Protein AF-A0A8T0R6L3-F1 (afdb_monomer)

Organism: Panicum virgatum (NCBI:txid38727)

InterPro domains:
  IPR001752 Kinesin motor domain [PF00225] (25-316)
  IPR001752 Kinesin motor domain [PR00380] (59-80)
  IPR001752 Kinesin motor domain [PR00380] (187-204)
  IPR001752 Kinesin motor domain [PR00380] (218-236)
  IPR001752 Kinesin motor domain [PR00380] (267-288)
  IPR001752 Kinesin motor domain [PS50067] (1-317)
  IPR001752 Kinesin motor domain [SM00129] (3-325)
  IPR027417 P-loop containing nucleoside triphosphate hydrolase [SSF52540] (24-325)
  IPR027640 Kinesin-like protein [PTHR47972] (25-331)
  IPR036961 Kinesin motor domain superfamily [G3DSA:3.40.850.10] (4-319)

pLDDT: mean 70.3, std 25.21, range [19.8, 96.75]

Secondary structure (DSSP, 8-state):
---------PPP---------------EEEEESEEE-TT--HHHHHHHHHHHHHHHHTTBEEEEEEESSTTSSHHHHHTB-TTSGGGB-HHHHHHHHHHHHHHHHGGGTEEEEEEEEEEEEETTEEEES----SGGGTSS-S---EEEE-TTS-EEEET---EEE--HHHHHHHHHHHHHHHHHTTSSSS-GGGTSEEEEEEEEEEEETTTTEEEEEEEEEEEPPP---GGG----THHHHHHHHHHHHHHHHHHHHHHHHTT-S---GGGSHHHHHHHHHHTTSEEEEEEEEE--SGGGHHHHHHHHHHHHHHHT--PPPP-BEEEEPP--S-----S---TTGGGSS-------------------EEEE--SSS--EEEEEE--TTS--EEEEE------

Mean predicted aligned error: 14.28 Å

Structure (mmCIF, N/CA/C/O backbone):
data_AF-A0A8T0R6L3-F1
#
_entry.id   AF-A0A8T0R6L3-F1
#
loop_
_atom_site.group_PDB
_atom_site.id
_atom_site.type_symbol
_atom_site.label_atom_id
_atom_site.label_alt_id
_atom_site.label_comp_id
_atom_site.label_asym_id
_atom_site.label_entity_id
_atom_site.label_seq_id
_atom_site.pdbx_PDB_ins_code
_atom_site.Cartn_x
_atom_site.Cartn_y
_atom_site.Cartn_z
_atom_site.occupancy
_atom_site.B_iso_or_equiv
_atom_site.auth_seq_id
_atom_site.auth_comp_id
_atom_site.auth_asym_id
_atom_site.auth_atom_id
_atom_site.pdbx_PDB_model_num
ATOM 1 N N . MET A 1 1 ? 31.483 -56.294 -12.194 1.00 35.38 1 MET A N 1
ATOM 2 C CA . MET A 1 1 ? 30.791 -55.018 -12.469 1.00 35.38 1 MET A CA 1
ATOM 3 C C . MET A 1 1 ? 29.855 -55.263 -13.636 1.00 35.38 1 MET A C 1
ATOM 5 O O . MET A 1 1 ? 30.318 -55.443 -14.751 1.00 35.38 1 MET A O 1
ATOM 9 N N . SER A 1 2 ? 28.572 -55.427 -13.337 1.00 29.66 2 SER A N 1
ATOM 10 C CA . SER A 1 2 ? 27.484 -55.673 -14.285 1.00 29.66 2 SER A CA 1
ATOM 11 C C . SER A 1 2 ? 27.056 -54.365 -14.951 1.00 29.66 2 SER A C 1
ATOM 13 O O . SER A 1 2 ? 26.746 -53.410 -14.243 1.00 29.66 2 SER A O 1
ATOM 15 N N . ASN A 1 3 ? 27.021 -54.331 -16.283 1.00 30.23 3 ASN A N 1
ATOM 16 C CA . ASN A 1 3 ? 26.377 -53.276 -17.061 1.00 30.23 3 ASN A CA 1
ATOM 17 C C . ASN A 1 3 ? 25.513 -53.968 -18.124 1.00 30.23 3 ASN A C 1
ATOM 19 O O . ASN A 1 3 ? 26.047 -54.634 -19.008 1.00 30.23 3 ASN A O 1
ATOM 23 N N . GLU A 1 4 ? 24.193 -53.851 -17.997 1.00 33.47 4 GLU A N 1
ATOM 24 C CA . GLU A 1 4 ? 23.201 -54.450 -18.892 1.00 33.47 4 GLU A CA 1
ATOM 25 C C . GLU A 1 4 ? 22.247 -53.364 -19.416 1.00 33.47 4 GLU A C 1
ATOM 27 O O . GLU A 1 4 ? 21.688 -52.616 -18.621 1.00 33.47 4 GLU A O 1
ATOM 32 N N . SER A 1 5 ? 22.089 -53.343 -20.753 1.00 32.69 5 SER A N 1
ATOM 33 C CA . SER A 1 5 ? 20.908 -52.987 -21.586 1.00 32.69 5 SER A CA 1
ATOM 34 C C . SER A 1 5 ? 20.157 -51.669 -21.317 1.00 32.69 5 SER A C 1
ATOM 36 O O . SER A 1 5 ? 19.739 -51.402 -20.203 1.00 32.69 5 SER A O 1
ATOM 38 N N . GLY A 1 6 ? 19.866 -50.790 -22.282 1.00 26.95 6 GLY A N 1
ATOM 39 C CA . GLY A 1 6 ? 19.221 -50.955 -23.602 1.00 26.95 6 GLY A CA 1
ATOM 40 C C . GLY A 1 6 ? 18.246 -49.754 -23.751 1.00 26.95 6 GLY A C 1
ATOM 41 O O . GLY A 1 6 ? 17.880 -49.158 -22.748 1.00 26.95 6 GLY A O 1
ATOM 42 N N . ALA A 1 7 ? 17.791 -49.245 -24.892 1.00 27.22 7 ALA A N 1
ATOM 43 C CA . ALA A 1 7 ? 17.887 -49.600 -26.294 1.00 27.22 7 ALA A CA 1
ATOM 44 C C . ALA A 1 7 ? 17.745 -48.294 -27.110 1.00 27.22 7 ALA A C 1
ATOM 46 O O . ALA A 1 7 ? 16.982 -47.400 -26.741 1.00 27.22 7 ALA A O 1
ATOM 47 N N . VAL A 1 8 ? 18.476 -48.188 -28.217 1.00 29.44 8 VAL A N 1
ATOM 48 C CA . VAL A 1 8 ? 18.306 -47.137 -29.228 1.00 29.44 8 VAL A CA 1
ATOM 49 C C . VAL A 1 8 ? 17.255 -47.624 -30.224 1.00 29.44 8 VAL A C 1
ATOM 51 O O . VAL A 1 8 ? 17.404 -48.718 -30.765 1.00 29.44 8 VAL A O 1
ATOM 54 N N . SER A 1 9 ? 16.211 -46.837 -30.488 1.00 28.25 9 SER A N 1
ATOM 55 C CA . SER A 1 9 ? 15.289 -47.079 -31.602 1.00 28.25 9 SER A CA 1
ATOM 56 C C . SER A 1 9 ? 15.428 -45.973 -32.650 1.00 28.25 9 SER A C 1
ATOM 58 O O . SER A 1 9 ? 15.216 -44.793 -32.379 1.00 28.25 9 SER A O 1
ATOM 60 N N . TYR A 1 10 ? 15.810 -46.374 -33.863 1.00 26.95 10 TYR A N 1
ATOM 61 C CA . TYR A 1 10 ? 15.780 -45.542 -35.064 1.00 26.95 10 TYR A CA 1
ATOM 62 C C . TYR A 1 10 ? 14.490 -45.835 -35.844 1.00 26.95 10 TYR A C 1
ATOM 64 O O . TYR A 1 10 ? 14.119 -47.005 -35.961 1.00 26.95 10 TYR A O 1
ATOM 72 N N . PRO A 1 11 ? 13.817 -44.834 -36.434 1.00 33.84 11 PRO A N 1
ATOM 73 C CA . PRO A 1 11 ? 12.887 -45.097 -37.521 1.00 33.84 11 PRO A CA 1
ATOM 74 C C . PRO A 1 11 ? 13.666 -45.507 -38.783 1.00 33.84 11 PRO A C 1
ATOM 76 O O . PRO A 1 11 ? 14.628 -44.849 -39.182 1.00 33.84 11 PRO A O 1
ATOM 79 N N . ASN A 1 12 ? 13.243 -46.619 -39.389 1.00 30.03 12 ASN A N 1
ATOM 80 C CA . ASN A 1 12 ? 13.790 -47.149 -40.634 1.00 30.03 12 ASN A CA 1
ATOM 81 C C . ASN A 1 12 ? 13.455 -46.236 -41.826 1.00 30.03 12 ASN A C 1
ATOM 83 O O . ASN A 1 12 ? 12.301 -45.874 -42.033 1.00 30.03 12 ASN A O 1
ATOM 87 N N . SER A 1 13 ? 14.507 -45.908 -42.580 1.00 36.84 13 SER A N 1
ATOM 88 C CA . SER A 1 13 ? 14.586 -45.486 -43.989 1.00 36.84 13 SER A CA 1
ATOM 89 C C . SER A 1 13 ? 13.310 -45.010 -44.707 1.00 36.84 13 SER A C 1
ATOM 91 O O . SER A 1 13 ? 12.430 -45.806 -45.035 1.00 36.84 13 SER A O 1
ATOM 93 N N . GLY A 1 14 ? 13.327 -43.735 -45.107 1.00 30.28 14 GLY A N 1
ATOM 94 C CA . GLY A 1 14 ? 12.466 -43.151 -46.137 1.00 30.28 14 GLY A CA 1
ATOM 95 C C . GLY A 1 14 ? 12.682 -41.639 -46.232 1.00 30.28 14 GLY A C 1
ATOM 96 O O . GLY A 1 14 ? 12.061 -40.876 -45.504 1.00 30.28 14 GLY A O 1
ATOM 97 N N . GLU A 1 15 ? 13.620 -41.217 -47.077 1.00 33.69 15 GLU A N 1
ATOM 98 C CA . GLU A 1 15 ? 14.012 -39.825 -47.330 1.00 33.69 15 GLU A CA 1
ATOM 99 C C . GLU A 1 15 ? 12.824 -38.907 -47.693 1.00 33.69 15 GLU A C 1
ATOM 101 O O . GLU A 1 15 ? 12.055 -39.214 -48.602 1.00 33.69 15 GLU A O 1
ATOM 106 N N . ASN A 1 16 ? 12.707 -37.734 -47.053 1.00 31.47 16 ASN A N 1
ATOM 107 C CA . ASN A 1 16 ? 13.089 -36.451 -47.671 1.00 31.47 16 ASN A CA 1
ATOM 108 C C . ASN A 1 16 ? 12.786 -35.221 -46.780 1.00 31.47 16 ASN A C 1
ATOM 110 O O . ASN A 1 16 ? 11.643 -34.862 -46.526 1.00 31.47 16 ASN A O 1
ATOM 114 N N . ILE A 1 17 ? 13.880 -34.580 -46.352 1.00 34.88 17 ILE A N 1
ATOM 115 C CA . ILE A 1 17 ? 14.194 -33.140 -46.413 1.00 34.88 17 ILE A CA 1
ATOM 116 C C . ILE A 1 17 ? 13.110 -32.138 -45.968 1.00 34.88 17 ILE A C 1
ATOM 118 O O . ILE A 1 17 ? 12.241 -31.720 -46.725 1.00 34.88 17 ILE A O 1
ATOM 122 N N . GLY A 1 18 ? 13.329 -31.593 -44.771 1.00 28.34 18 GLY A N 1
ATOM 123 C CA . GLY A 1 18 ? 12.829 -30.290 -44.347 1.00 28.34 18 GLY A CA 1
ATOM 124 C C . GLY A 1 18 ? 13.609 -29.834 -43.120 1.00 28.34 18 GLY A C 1
ATOM 125 O O . GLY A 1 18 ? 13.272 -30.207 -42.001 1.00 28.34 18 GLY A O 1
ATOM 126 N N . MET A 1 19 ? 14.694 -29.080 -43.325 1.00 37.72 19 MET A N 1
ATOM 127 C CA . MET A 1 19 ? 15.431 -28.420 -42.246 1.00 37.72 19 MET A CA 1
ATOM 128 C C . MET A 1 19 ? 14.482 -27.509 -41.458 1.00 37.72 19 MET A C 1
ATOM 130 O O . MET A 1 19 ? 14.155 -26.412 -41.898 1.00 37.72 19 MET A O 1
ATOM 134 N N . GLY A 1 20 ? 14.057 -27.962 -40.284 1.00 28.84 20 GLY A N 1
ATOM 135 C CA . GLY A 1 20 ? 13.369 -27.154 -39.290 1.00 28.84 20 GLY A CA 1
ATOM 136 C C . GLY A 1 20 ? 14.075 -27.335 -37.960 1.00 28.84 20 GLY A C 1
ATOM 137 O O . GLY A 1 20 ? 13.935 -28.369 -37.313 1.00 28.84 20 GLY A O 1
ATOM 138 N N . ILE A 1 21 ? 14.874 -26.343 -37.571 1.00 31.12 21 ILE A N 1
ATOM 139 C CA . ILE A 1 21 ? 15.448 -26.230 -36.230 1.00 31.12 21 ILE A CA 1
ATOM 140 C C . ILE A 1 21 ? 14.302 -26.402 -35.228 1.00 31.12 21 ILE A C 1
ATOM 142 O O . ILE A 1 21 ? 13.353 -25.619 -35.224 1.00 31.12 21 ILE A O 1
ATOM 146 N N . LYS A 1 22 ? 14.374 -27.434 -34.385 1.00 31.84 22 LYS A N 1
ATOM 147 C CA . LYS A 1 22 ? 13.429 -27.643 -33.286 1.00 31.84 22 LYS A CA 1
ATOM 148 C C . LYS A 1 22 ? 13.690 -26.543 -32.247 1.00 31.84 22 LYS A C 1
ATOM 150 O O . LYS A 1 22 ? 14.525 -26.711 -31.363 1.00 31.84 22 LYS A O 1
ATOM 155 N N . LEU A 1 23 ? 13.041 -25.386 -32.402 1.00 35.97 23 LEU A N 1
ATOM 156 C CA . LEU A 1 23 ? 13.034 -24.309 -31.411 1.00 35.97 23 LEU A CA 1
ATOM 157 C C . LEU A 1 23 ? 12.387 -24.859 -30.133 1.00 35.97 23 LEU A C 1
ATOM 159 O O . LEU A 1 23 ? 11.170 -25.002 -30.049 1.00 35.97 23 LEU A O 1
ATOM 163 N N . MET A 1 24 ? 13.199 -25.230 -29.143 1.00 38.59 24 MET A N 1
ATOM 164 C CA . MET A 1 24 ? 12.690 -25.530 -27.806 1.00 38.59 24 MET A CA 1
ATOM 165 C C . MET A 1 24 ? 12.217 -24.213 -27.179 1.00 38.59 24 MET A C 1
ATOM 167 O O . MET A 1 24 ? 13.025 -23.373 -26.788 1.00 38.59 24 MET A O 1
ATOM 171 N N . HIS A 1 25 ? 10.900 -24.009 -27.135 1.00 48.91 25 HIS A N 1
ATOM 172 C CA . HIS A 1 25 ? 10.274 -22.889 -26.438 1.00 48.91 25 HIS A CA 1
ATOM 173 C C . HIS A 1 25 ? 10.411 -23.096 -24.923 1.00 48.91 25 HIS A C 1
ATOM 175 O O . HIS A 1 25 ? 9.879 -24.060 -24.374 1.00 48.91 25 HIS A O 1
ATOM 181 N N . ASN A 1 26 ? 11.105 -22.189 -24.231 1.00 60.53 26 ASN A N 1
ATOM 182 C CA . ASN A 1 26 ? 11.146 -22.189 -22.768 1.00 60.53 26 ASN A CA 1
ATOM 183 C C . ASN A 1 26 ? 9.844 -21.579 -22.230 1.00 60.53 26 ASN A C 1
ATOM 185 O O . ASN A 1 26 ? 9.742 -20.363 -22.073 1.00 60.53 26 ASN A O 1
ATOM 189 N N . ALA A 1 27 ? 8.845 -22.422 -21.974 1.00 72.00 27 ALA A N 1
ATOM 190 C CA . ALA A 1 27 ? 7.665 -22.038 -21.209 1.00 72.00 27 ALA A CA 1
ATOM 191 C C . ALA A 1 27 ? 8.013 -21.981 -19.712 1.00 72.00 27 ALA A C 1
ATOM 193 O O . ALA A 1 27 ? 8.646 -22.897 -19.183 1.00 72.00 27 ALA A O 1
ATOM 194 N N . TYR A 1 28 ? 7.600 -20.914 -19.026 1.00 79.44 28 TYR A N 1
ATOM 195 C CA . TYR A 1 28 ? 7.748 -20.791 -17.574 1.00 79.44 28 TYR A CA 1
ATOM 196 C C . TYR A 1 28 ? 6.368 -20.892 -16.929 1.00 79.44 28 TYR A C 1
ATOM 198 O O . TYR A 1 28 ? 5.431 -20.214 -17.349 1.00 79.44 28 TYR A O 1
ATOM 206 N N . SER A 1 29 ? 6.245 -21.733 -15.906 1.00 81.38 29 SER A N 1
ATOM 207 C CA . SER A 1 29 ? 5.017 -21.881 -15.127 1.00 81.38 29 SER A CA 1
ATOM 208 C C . SER A 1 29 ? 5.195 -21.253 -13.749 1.00 81.38 29 SER A C 1
ATOM 210 O O . SER A 1 29 ? 6.247 -21.399 -13.122 1.00 81.38 29 SER A O 1
ATOM 212 N N . PHE A 1 30 ? 4.166 -20.538 -13.300 1.00 81.62 30 PHE A N 1
ATOM 213 C CA . PHE A 1 30 ? 4.094 -19.926 -11.979 1.00 81.62 30 PHE A CA 1
ATOM 214 C C . PHE A 1 30 ? 2.725 -20.215 -11.362 1.00 81.62 30 PHE A C 1
ATOM 216 O O . PHE A 1 30 ? 1.740 -20.410 -12.069 1.00 81.62 30 PHE A O 1
ATOM 223 N N . THR A 1 31 ? 2.658 -20.217 -10.038 1.00 80.06 31 THR A N 1
ATOM 224 C CA . THR A 1 31 ? 1.433 -20.508 -9.291 1.00 80.06 31 THR A CA 1
ATOM 225 C C . THR A 1 31 ? 1.246 -19.413 -8.253 1.00 80.06 31 THR A C 1
ATOM 227 O O . THR A 1 31 ? 2.166 -19.125 -7.482 1.00 80.06 31 THR A O 1
ATOM 230 N N . PHE A 1 32 ? 0.060 -18.810 -8.246 1.00 80.94 32 PHE A N 1
ATOM 231 C CA . PHE A 1 32 ? -0.334 -17.736 -7.335 1.00 80.94 32 PHE A CA 1
ATOM 232 C C . PHE A 1 32 ? -1.744 -18.006 -6.808 1.00 80.94 32 PHE A C 1
ATOM 234 O O . PHE A 1 32 ? -2.458 -18.850 -7.352 1.00 80.94 32 PHE A O 1
ATOM 241 N N . ASP A 1 33 ? -2.150 -17.286 -5.764 1.00 77.38 33 ASP A N 1
ATOM 242 C CA . ASP A 1 33 ? -3.472 -17.482 -5.158 1.00 77.38 33 ASP A CA 1
ATOM 243 C C . ASP A 1 33 ? -4.599 -17.020 -6.086 1.00 77.38 33 ASP A C 1
ATOM 245 O O . ASP A 1 33 ? -5.621 -17.691 -6.210 1.00 77.38 33 ASP A O 1
ATOM 249 N N . LYS A 1 34 ? -4.405 -15.892 -6.783 1.00 84.56 34 LYS A N 1
ATOM 250 C CA . LYS A 1 34 ? -5.353 -15.376 -7.770 1.00 84.56 34 LYS A CA 1
ATOM 251 C C . LYS A 1 34 ? -4.639 -14.689 -8.924 1.00 84.56 34 LYS A C 1
ATOM 253 O O . LYS A 1 34 ? -3.747 -13.860 -8.744 1.00 84.56 34 LYS A O 1
ATOM 258 N N . VAL A 1 35 ? -5.104 -14.971 -10.133 1.00 84.00 35 VAL A N 1
ATOM 259 C CA . VAL A 1 35 ? -4.673 -14.279 -11.348 1.00 84.00 35 VAL A CA 1
ATOM 260 C C . VAL A 1 35 ? -5.879 -13.563 -11.923 1.00 84.00 35 VAL A C 1
ATOM 262 O O . VAL A 1 35 ? -6.918 -14.188 -12.130 1.00 84.00 35 VAL A O 1
ATOM 265 N N . PHE A 1 36 ? -5.749 -12.263 -12.168 1.00 84.25 36 PHE A N 1
ATOM 266 C CA . PHE A 1 36 ? -6.749 -11.519 -12.912 1.00 84.25 36 PHE A CA 1
ATOM 267 C C . PHE A 1 36 ? -6.304 -11.384 -14.357 1.00 84.25 36 PHE A C 1
ATOM 269 O O . PHE A 1 36 ? -5.238 -10.850 -14.679 1.00 84.25 36 PHE A O 1
ATOM 276 N N . GLU A 1 37 ? -7.168 -11.856 -15.239 1.00 83.19 37 GLU A N 1
ATOM 277 C CA . GLU A 1 37 ? -7.028 -11.608 -16.659 1.00 83.19 37 GLU A CA 1
ATOM 278 C C . GLU A 1 37 ? -7.188 -10.116 -16.956 1.00 83.19 37 GLU A C 1
ATOM 280 O O . GLU A 1 37 ? -7.720 -9.337 -16.164 1.00 83.19 37 GLU A O 1
ATOM 285 N N . HIS A 1 38 ? -6.742 -9.711 -18.139 1.00 74.12 38 HIS A N 1
ATOM 286 C CA . HIS A 1 38 ? -6.802 -8.324 -18.602 1.00 74.12 38 HIS A CA 1
ATOM 287 C C . HIS A 1 38 ? -8.226 -7.735 -18.654 1.00 74.12 38 HIS A C 1
ATOM 289 O O . HIS A 1 38 ? -8.386 -6.534 -18.851 1.00 74.12 38 HIS A O 1
ATOM 295 N N . SER A 1 39 ? -9.257 -8.580 -18.581 1.00 79.00 39 SER A N 1
ATOM 296 C CA . SER A 1 39 ? -10.676 -8.217 -18.588 1.00 79.00 39 SER A CA 1
ATOM 297 C C . SER A 1 39 ? -11.204 -7.838 -17.201 1.00 79.00 39 SER A C 1
ATOM 299 O O . SER A 1 39 ? -12.323 -7.335 -17.097 1.00 79.00 39 SER A O 1
ATOM 301 N N . ALA A 1 40 ? -10.434 -8.073 -16.135 1.00 84.06 40 ALA A N 1
ATOM 302 C CA . ALA A 1 40 ? -10.863 -7.762 -14.783 1.00 84.06 40 ALA A CA 1
ATOM 303 C C . ALA A 1 40 ? -10.954 -6.247 -14.559 1.00 84.06 40 ALA A C 1
ATOM 305 O O . ALA A 1 40 ? -9.995 -5.505 -14.774 1.00 84.06 40 ALA A O 1
ATOM 306 N N . SER A 1 41 ? -12.113 -5.795 -14.083 1.00 89.81 41 SER A N 1
ATOM 307 C CA . SER A 1 41 ? -12.330 -4.405 -13.695 1.00 89.81 41 SER A CA 1
ATOM 308 C C . SER A 1 41 ? -11.692 -4.091 -12.337 1.00 89.81 41 SER A C 1
ATOM 310 O O . SER A 1 41 ? -11.428 -4.982 -11.526 1.00 89.81 41 SER A O 1
ATOM 312 N N . GLN A 1 42 ? -11.514 -2.800 -12.052 1.00 91.75 42 GLN A N 1
ATOM 313 C CA . GLN A 1 42 ? -11.069 -2.321 -10.738 1.00 91.75 42 GLN A CA 1
ATOM 314 C C . GLN A 1 42 ? -11.993 -2.778 -9.607 1.00 91.75 42 GLN A C 1
ATOM 316 O O . GLN A 1 42 ? -11.540 -3.101 -8.511 1.00 91.75 42 GLN A O 1
ATOM 321 N N . GLU A 1 43 ? -13.295 -2.814 -9.881 1.00 92.19 43 GLU A N 1
ATOM 322 C CA . GLU A 1 43 ? -14.296 -3.294 -8.939 1.00 92.19 43 GLU A CA 1
ATOM 323 C C . GLU A 1 43 ? -14.126 -4.787 -8.648 1.00 92.19 43 GLU A C 1
ATOM 325 O O . GLU A 1 43 ? -14.079 -5.170 -7.483 1.00 92.19 43 GLU A O 1
ATOM 330 N N . HIS A 1 44 ? -13.961 -5.623 -9.679 1.00 89.88 44 HIS A N 1
ATOM 331 C CA . HIS A 1 44 ? -13.768 -7.063 -9.495 1.00 89.88 44 HIS A CA 1
ATOM 332 C C . HIS A 1 44 ? -12.513 -7.359 -8.662 1.00 89.88 44 HIS A C 1
ATOM 334 O O . HIS A 1 44 ? -12.563 -8.144 -7.715 1.00 89.88 44 HIS A O 1
ATOM 340 N N . VAL A 1 45 ? -11.407 -6.679 -8.967 1.00 89.62 45 VAL A N 1
ATOM 341 C CA . VAL A 1 45 ? -10.171 -6.764 -8.180 1.00 89.62 45 VAL A CA 1
ATOM 342 C C . VAL A 1 45 ? -10.424 -6.380 -6.722 1.00 89.62 45 VAL A C 1
ATOM 344 O O . VAL A 1 45 ? -10.001 -7.087 -5.807 1.00 89.62 45 VAL A O 1
ATOM 347 N N . PHE A 1 46 ? -11.123 -5.268 -6.494 1.00 93.69 46 PHE A N 1
ATOM 348 C CA . PHE A 1 46 ? -11.410 -4.794 -5.148 1.00 93.69 46 PHE A CA 1
ATOM 349 C C . PHE A 1 46 ? -12.297 -5.764 -4.363 1.00 93.69 46 PHE A C 1
ATOM 351 O O . PHE A 1 46 ? -12.001 -6.026 -3.200 1.00 93.69 46 PHE A O 1
ATOM 358 N N . ILE A 1 47 ? -13.339 -6.332 -4.979 1.00 91.88 47 ILE A N 1
ATOM 359 C CA . ILE A 1 47 ? -14.244 -7.297 -4.336 1.00 91.88 47 ILE A CA 1
ATOM 360 C C . ILE A 1 47 ? -13.458 -8.485 -3.773 1.00 91.88 47 ILE A C 1
ATOM 362 O O . ILE A 1 47 ? -13.650 -8.835 -2.608 1.00 91.88 47 ILE A O 1
ATOM 366 N N . GLU A 1 48 ? -12.528 -9.052 -4.546 1.00 87.75 48 GLU A N 1
ATOM 367 C CA . GLU A 1 48 ? -11.691 -10.179 -4.105 1.00 87.75 48 GLU A CA 1
ATOM 368 C C . GLU A 1 48 ? -10.834 -9.822 -2.872 1.00 87.75 48 GLU A C 1
ATOM 370 O O . GLU A 1 48 ? -10.604 -10.651 -1.990 1.00 87.75 48 GLU A O 1
ATOM 375 N N . ILE A 1 49 ? -10.383 -8.569 -2.775 1.00 86.62 49 ILE A N 1
ATOM 376 C CA . ILE A 1 49 ? -9.456 -8.095 -1.735 1.00 86.62 49 ILE A CA 1
ATOM 377 C C . ILE A 1 49 ? -10.184 -7.455 -0.538 1.00 86.62 49 ILE A C 1
ATOM 379 O O . ILE A 1 49 ? -9.610 -7.334 0.547 1.00 86.62 49 ILE A O 1
ATOM 383 N N . SER A 1 50 ? -11.453 -7.074 -0.696 1.00 90.25 50 SER A N 1
ATOM 384 C CA . SER A 1 50 ? -12.266 -6.301 0.260 1.00 90.25 5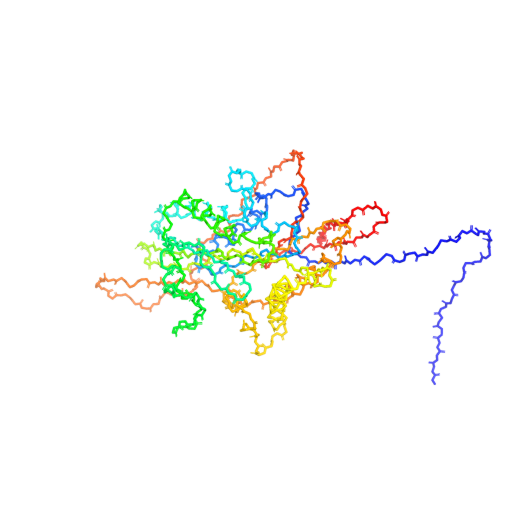0 SER A CA 1
ATOM 385 C C . SER A 1 50 ? -12.264 -6.856 1.692 1.00 90.25 50 SER A C 1
ATOM 387 O O . SER A 1 50 ? -12.316 -6.101 2.663 1.00 90.25 50 SER A O 1
ATOM 389 N N . GLN A 1 51 ? -12.118 -8.172 1.863 1.00 88.00 51 GLN A N 1
ATOM 390 C CA . GLN A 1 51 ? -12.049 -8.823 3.178 1.00 88.00 51 GLN A CA 1
ATOM 391 C C . GLN A 1 51 ? -10.774 -8.483 3.969 1.00 88.00 51 GLN A C 1
ATOM 393 O O . GLN A 1 51 ? -10.781 -8.456 5.204 1.00 88.00 51 GLN A O 1
ATOM 398 N N . LEU A 1 52 ? -9.668 -8.169 3.289 1.00 86.50 52 LEU A N 1
ATOM 399 C CA . LEU A 1 52 ? -8.473 -7.643 3.954 1.00 86.50 52 LEU A CA 1
ATOM 400 C C . LEU A 1 52 ? -8.715 -6.223 4.464 1.00 86.50 52 LEU A C 1
ATOM 402 O O . LEU A 1 52 ? -8.303 -5.899 5.573 1.00 86.50 52 LEU A O 1
ATOM 406 N N . VAL A 1 53 ? -9.441 -5.399 3.706 1.00 91.25 53 VAL A N 1
ATOM 407 C CA . VAL A 1 53 ? -9.850 -4.061 4.158 1.00 91.25 53 VAL A CA 1
ATOM 408 C C . VAL A 1 53 ? -10.764 -4.171 5.381 1.00 91.25 53 VAL A C 1
ATOM 410 O O . VAL A 1 53 ? -10.549 -3.468 6.367 1.00 91.25 53 VAL A O 1
ATOM 413 N N . GLN A 1 54 ? -11.717 -5.109 5.366 1.00 90.50 54 GLN A N 1
ATOM 414 C CA . GLN A 1 54 ? -12.578 -5.392 6.517 1.00 90.50 54 GLN A CA 1
ATOM 415 C C . GLN A 1 54 ? -11.765 -5.812 7.749 1.00 90.50 54 GLN A C 1
ATOM 417 O O . GLN A 1 54 ? -11.997 -5.305 8.842 1.00 90.50 54 GLN A O 1
ATOM 422 N N . SER A 1 55 ? -10.733 -6.641 7.567 1.00 90.19 55 SER A N 1
ATOM 423 C CA . SER A 1 55 ? -9.849 -7.045 8.668 1.00 90.19 55 SER A CA 1
ATOM 424 C C . SER A 1 55 ? -9.190 -5.848 9.366 1.00 90.19 55 SER A C 1
ATOM 426 O O . SER A 1 55 ? -8.983 -5.884 10.577 1.00 90.19 55 SER A O 1
ATOM 428 N N . ALA A 1 56 ? -8.868 -4.774 8.640 1.00 91.50 56 ALA A N 1
ATOM 429 C CA . ALA A 1 56 ? -8.347 -3.567 9.275 1.00 91.50 56 ALA A CA 1
ATOM 430 C C . ALA A 1 56 ? -9.398 -2.921 10.192 1.00 91.50 56 ALA A C 1
ATOM 432 O O . ALA A 1 56 ? -9.071 -2.536 11.309 1.00 91.50 56 ALA A O 1
ATOM 433 N N . LEU A 1 57 ? -10.669 -2.862 9.778 1.00 91.50 57 LEU A N 1
ATOM 434 C CA . LEU A 1 57 ? -11.762 -2.359 10.622 1.00 91.50 57 LEU A CA 1
ATOM 435 C C . LEU A 1 57 ? -11.977 -3.219 11.880 1.00 91.50 57 LEU A C 1
ATOM 437 O O . LEU A 1 57 ? -12.314 -2.691 12.941 1.00 91.50 57 LEU A O 1
ATOM 441 N N . ASP A 1 58 ? -11.728 -4.525 11.774 1.00 88.62 58 ASP A N 1
ATOM 442 C CA . ASP A 1 58 ? -11.859 -5.473 12.883 1.00 88.62 58 ASP A CA 1
ATOM 443 C C . ASP A 1 58 ? -10.718 -5.359 13.912 1.00 88.62 58 ASP A C 1
ATOM 445 O O . ASP A 1 58 ? -10.813 -5.943 14.996 1.00 88.62 58 ASP A O 1
ATOM 449 N N . GLY A 1 59 ? -9.658 -4.599 13.611 1.00 90.00 59 GLY A N 1
ATOM 450 C CA . GLY A 1 59 ? -8.516 -4.367 14.502 1.00 90.00 59 GLY A CA 1
ATOM 451 C C . GLY A 1 59 ? -7.245 -5.132 14.129 1.00 90.00 59 GLY A C 1
ATOM 452 O O . GLY A 1 59 ? -6.422 -5.402 15.000 1.00 90.00 59 GLY A O 1
ATOM 453 N N . TYR A 1 60 ? -7.083 -5.543 12.869 1.00 87.38 60 TYR A N 1
ATOM 454 C CA . TYR A 1 60 ? -5.820 -6.107 12.384 1.00 87.38 60 TYR A CA 1
ATOM 455 C C . TYR A 1 60 ? -4.923 -5.035 11.758 1.00 87.38 60 TYR A C 1
ATOM 457 O O . TYR A 1 60 ? -5.391 -4.042 11.192 1.00 87.38 60 TYR A O 1
ATOM 465 N N . LYS A 1 61 ? -3.612 -5.287 11.787 1.00 88.94 61 LYS A N 1
ATOM 466 C CA . LYS A 1 61 ? -2.657 -4.637 10.886 1.00 88.94 61 LYS A CA 1
ATOM 467 C C . LYS A 1 61 ? -2.755 -5.303 9.516 1.00 88.94 61 LYS A C 1
ATOM 469 O O . LYS A 1 61 ? -2.703 -6.529 9.411 1.00 88.94 61 LYS A O 1
ATOM 474 N N . VAL A 1 62 ? -2.935 -4.498 8.481 1.00 90.94 62 VAL A N 1
ATOM 475 C CA . VAL A 1 62 ? -3.101 -4.933 7.098 1.00 90.94 62 VAL A CA 1
ATOM 476 C C . VAL A 1 62 ? -2.168 -4.116 6.218 1.00 90.94 62 VAL A C 1
ATOM 478 O O . VAL A 1 62 ? -2.098 -2.892 6.335 1.00 90.94 62 VAL A O 1
ATOM 481 N N . CYS A 1 63 ? -1.459 -4.784 5.317 1.00 90.94 63 CYS A N 1
ATOM 482 C CA . CYS A 1 63 ? -0.580 -4.155 4.345 1.00 90.94 63 CYS A CA 1
ATOM 483 C C . CYS A 1 63 ? -0.881 -4.681 2.946 1.00 90.94 63 CYS A C 1
ATOM 485 O O . CYS A 1 63 ? -0.837 -5.882 2.705 1.00 90.94 63 CYS A O 1
ATOM 487 N N . ILE A 1 64 ? -1.185 -3.779 2.020 1.00 93.81 64 ILE A N 1
ATOM 488 C CA . ILE A 1 64 ? -1.437 -4.086 0.616 1.00 93.81 64 ILE A CA 1
ATOM 489 C C . ILE A 1 64 ? -0.479 -3.235 -0.201 1.00 93.81 64 ILE A C 1
ATOM 491 O O . ILE A 1 64 ? -0.539 -2.006 -0.133 1.00 93.81 64 ILE A O 1
ATOM 495 N N . PHE A 1 65 ? 0.399 -3.864 -0.976 1.00 93.00 65 PHE A N 1
ATOM 496 C CA . PHE A 1 65 ? 1.353 -3.138 -1.809 1.00 93.00 65 PHE A CA 1
ATOM 497 C C . PHE A 1 65 ? 1.347 -3.621 -3.255 1.00 93.00 65 PHE A C 1
ATOM 499 O O . PHE A 1 65 ? 1.330 -4.821 -3.519 1.00 93.00 65 PHE A O 1
ATOM 506 N N . ALA A 1 66 ? 1.392 -2.679 -4.195 1.00 92.31 66 ALA A N 1
ATOM 507 C CA . ALA A 1 66 ? 1.527 -2.966 -5.617 1.00 92.31 66 ALA A CA 1
ATOM 508 C C . ALA A 1 66 ? 3.004 -2.995 -6.032 1.00 92.31 66 ALA A C 1
ATOM 510 O O . ALA A 1 66 ? 3.767 -2.085 -5.707 1.00 92.31 66 ALA A O 1
ATOM 511 N N . TYR A 1 67 ? 3.400 -4.024 -6.780 1.00 90.75 67 TYR A N 1
ATOM 512 C CA . TYR A 1 67 ? 4.771 -4.276 -7.223 1.00 90.75 67 TYR A CA 1
ATOM 513 C C . TYR A 1 67 ? 4.822 -4.621 -8.713 1.00 90.75 67 TYR A C 1
ATOM 515 O O . TYR A 1 67 ? 3.945 -5.291 -9.245 1.00 90.75 67 TYR A O 1
ATOM 523 N N . GLY A 1 68 ? 5.888 -4.200 -9.390 1.00 87.94 68 GLY A N 1
ATOM 524 C CA . GLY A 1 68 ? 6.138 -4.500 -10.797 1.00 87.94 68 GLY A CA 1
ATOM 525 C C . GLY A 1 68 ? 6.881 -3.372 -11.498 1.00 87.94 68 GLY A C 1
ATOM 526 O O . GLY A 1 68 ? 7.131 -2.305 -10.921 1.00 87.94 68 GLY A O 1
ATOM 527 N N . GLN A 1 69 ? 7.221 -3.578 -12.766 1.00 82.94 69 GLN A N 1
ATOM 528 C CA . GLN A 1 69 ? 7.947 -2.579 -13.549 1.00 82.94 69 GLN A CA 1
ATOM 529 C C . GLN A 1 69 ? 7.156 -1.271 -13.704 1.00 82.94 69 GLN A C 1
ATOM 531 O O . GLN A 1 69 ? 5.935 -1.199 -13.550 1.00 82.94 69 GLN A O 1
ATOM 536 N N . THR A 1 70 ? 7.841 -0.188 -14.039 1.00 82.88 70 THR A N 1
ATOM 537 C CA . THR A 1 70 ? 7.184 1.030 -14.513 1.00 82.88 70 THR A CA 1
ATOM 538 C C . THR A 1 70 ? 6.251 0.731 -15.691 1.00 82.88 70 THR A C 1
ATOM 540 O O . THR A 1 70 ? 6.610 0.007 -16.616 1.00 82.88 70 THR A O 1
ATOM 543 N N . GLY A 1 71 ? 5.047 1.306 -15.646 1.00 79.94 71 GLY A N 1
ATOM 544 C CA . GLY A 1 71 ? 4.038 1.143 -16.695 1.00 79.94 71 GLY A CA 1
ATOM 545 C C . GLY A 1 71 ? 3.177 -0.117 -16.581 1.00 79.94 71 GLY A C 1
ATOM 546 O O . GLY A 1 71 ? 2.210 -0.222 -17.319 1.00 79.94 71 GLY A O 1
ATOM 547 N N . SER A 1 72 ? 3.442 -1.031 -15.638 1.00 84.25 72 SER A N 1
ATOM 548 C CA . SER A 1 72 ? 2.650 -2.267 -15.508 1.00 84.25 72 SER A CA 1
ATOM 549 C C . SER A 1 72 ? 1.280 -2.104 -14.834 1.00 84.25 72 SER A C 1
ATOM 551 O O . SER A 1 72 ? 0.521 -3.063 -14.754 1.00 84.25 72 SER A O 1
ATOM 553 N N . GLY A 1 73 ? 0.953 -0.908 -14.333 1.00 87.19 73 GLY A N 1
ATOM 554 C CA . GLY A 1 73 ? -0.366 -0.611 -13.762 1.00 87.19 73 GLY A CA 1
ATOM 555 C C . GLY A 1 73 ? -0.432 -0.451 -12.238 1.00 87.19 73 GLY A C 1
ATOM 556 O O . GLY A 1 73 ? -1.529 -0.281 -11.730 1.00 87.19 73 GLY A O 1
ATOM 557 N N . LYS A 1 74 ? 0.688 -0.417 -11.498 1.00 90.19 74 LYS A N 1
ATOM 558 C CA . LYS A 1 74 ? 0.690 -0.246 -10.020 1.00 90.19 74 LYS A CA 1
ATOM 559 C C . LYS A 1 74 ? -0.186 0.912 -9.520 1.00 90.19 74 LYS A C 1
ATOM 561 O O . LYS A 1 74 ? -1.140 0.704 -8.776 1.00 90.19 74 LYS A O 1
ATOM 566 N N . THR A 1 75 ? 0.086 2.132 -9.987 1.00 88.94 75 THR A N 1
ATOM 567 C CA . THR A 1 75 ? -0.694 3.321 -9.610 1.00 88.94 75 THR A CA 1
ATOM 568 C C . THR A 1 75 ? -2.136 3.244 -10.118 1.00 88.94 75 THR A C 1
ATOM 570 O O . THR A 1 75 ? -3.037 3.737 -9.444 1.00 88.94 75 THR A O 1
ATOM 573 N N . TYR A 1 76 ? -2.378 2.606 -11.270 1.00 89.88 76 TYR A N 1
ATOM 574 C CA . TYR A 1 76 ? -3.736 2.364 -11.761 1.00 89.88 76 TYR A CA 1
ATOM 575 C C . TYR A 1 76 ? -4.494 1.456 -10.790 1.00 89.88 76 TYR A C 1
ATOM 577 O O . TYR A 1 76 ? -5.556 1.834 -10.326 1.00 89.88 76 TYR A O 1
ATOM 585 N N . THR A 1 77 ? -3.923 0.333 -10.365 1.00 92.75 77 THR A N 1
ATOM 586 C CA . THR A 1 77 ? -4.529 -0.542 -9.357 1.00 92.75 77 THR A CA 1
ATOM 587 C C . THR A 1 77 ? -4.754 0.173 -8.027 1.00 92.75 77 THR A C 1
ATOM 589 O O . THR A 1 77 ? -5.836 0.097 -7.453 1.00 92.75 77 THR A O 1
ATOM 592 N N . MET A 1 78 ? -3.743 0.877 -7.512 1.00 94.31 78 MET A N 1
ATOM 593 C CA . MET A 1 78 ? -3.816 1.452 -6.167 1.00 94.31 78 MET A CA 1
ATOM 594 C C . MET A 1 78 ? -4.702 2.694 -6.106 1.00 94.31 78 MET A C 1
ATOM 596 O O . MET A 1 78 ? -5.536 2.804 -5.216 1.00 94.31 78 MET A O 1
ATOM 600 N N . MET A 1 79 ? -4.541 3.634 -7.034 1.00 92.31 79 MET A N 1
ATOM 601 C CA . MET A 1 79 ? -5.287 4.896 -7.051 1.00 92.31 79 MET A CA 1
ATOM 602 C C . MET A 1 79 ? -6.412 4.878 -8.086 1.00 92.31 79 MET A C 1
ATOM 604 O O . MET A 1 79 ? -7.535 5.287 -7.791 1.00 92.31 79 MET A O 1
ATOM 608 N N . GLY A 1 80 ? -6.104 4.404 -9.293 1.00 90.56 80 GLY A N 1
ATOM 609 C CA . GLY A 1 80 ? -7.000 4.482 -10.441 1.00 90.56 80 GLY A CA 1
ATOM 610 C C . GLY A 1 80 ? -7.300 5.927 -10.826 1.00 90.56 80 GLY A C 1
ATOM 611 O O . GLY A 1 80 ? -6.479 6.823 -10.606 1.00 90.56 80 GLY A O 1
ATOM 612 N N . ASN A 1 81 ? -8.485 6.156 -11.383 1.00 86.81 81 ASN A N 1
ATOM 613 C CA . ASN A 1 81 ? -9.027 7.500 -11.531 1.00 86.81 81 ASN A CA 1
ATOM 614 C C . ASN A 1 81 ? -10.083 7.732 -10.438 1.00 86.81 81 ASN A C 1
ATOM 616 O O . ASN A 1 81 ? -11.194 7.227 -10.565 1.00 86.81 81 ASN A O 1
ATOM 620 N N . PRO A 1 82 ? -9.769 8.478 -9.363 1.00 84.44 82 PRO A N 1
ATOM 621 C CA . PRO A 1 82 ? -10.682 8.639 -8.233 1.00 84.44 82 PRO A CA 1
ATOM 622 C C . PRO A 1 82 ? -11.931 9.474 -8.560 1.00 84.44 82 PRO A C 1
ATOM 624 O O . PRO A 1 82 ? -12.873 9.474 -7.773 1.00 84.44 82 PRO A O 1
ATOM 627 N N . GLU A 1 83 ? -11.943 10.188 -9.690 1.00 83.19 83 GLU A N 1
ATOM 628 C CA . GLU A 1 83 ? -13.078 11.013 -10.126 1.00 83.19 83 GLU A CA 1
ATOM 629 C C . GLU A 1 83 ? -14.098 10.214 -10.966 1.00 83.19 83 GLU A C 1
ATOM 631 O O . GLU A 1 83 ? -15.209 10.691 -11.183 1.00 83.19 83 GLU A O 1
ATOM 636 N N . LEU A 1 84 ? -13.743 9.006 -11.429 1.00 87.44 84 LEU A N 1
ATOM 637 C CA . LEU A 1 84 ? -14.619 8.113 -12.196 1.00 87.44 84 LEU A CA 1
ATOM 638 C C . LEU A 1 84 ? -14.907 6.849 -11.380 1.00 87.44 84 LEU A C 1
ATOM 640 O O . LEU A 1 84 ? -13.987 6.124 -11.008 1.00 87.44 84 LEU A O 1
ATOM 644 N N . ASP A 1 85 ? -16.180 6.594 -11.085 1.00 86.62 85 ASP A N 1
ATOM 645 C CA . ASP A 1 85 ? -16.597 5.567 -10.122 1.00 86.62 85 ASP A CA 1
ATOM 646 C C . ASP A 1 85 ? -16.164 4.141 -10.510 1.00 86.62 85 ASP A C 1
ATOM 648 O O . ASP A 1 85 ? -15.673 3.375 -9.681 1.00 86.62 85 ASP A O 1
ATOM 652 N N . ASP A 1 86 ? -16.238 3.820 -11.799 1.00 89.50 86 ASP A N 1
ATOM 653 C CA . ASP A 1 86 ? -15.807 2.557 -12.401 1.00 89.50 86 ASP A CA 1
ATOM 654 C C . ASP A 1 86 ? -14.278 2.377 -12.388 1.00 89.50 86 ASP A C 1
ATOM 656 O O . ASP A 1 86 ? -13.773 1.253 -12.332 1.00 89.50 86 ASP A O 1
ATOM 660 N N . GLN A 1 87 ? -13.520 3.475 -12.361 1.00 89.44 87 GLN A N 1
ATOM 661 C CA . GLN A 1 87 ? -12.055 3.465 -12.436 1.00 89.44 87 GLN A CA 1
ATOM 662 C C . GLN A 1 87 ? -11.350 3.712 -11.101 1.00 89.44 87 GLN A C 1
ATOM 664 O O . GLN A 1 87 ? -10.114 3.701 -11.067 1.00 89.44 87 GLN A O 1
ATOM 669 N N . LYS A 1 88 ? -12.090 3.915 -10.005 1.00 93.06 88 LYS A N 1
ATOM 670 C CA . LYS A 1 88 ? -11.529 3.997 -8.650 1.00 93.06 88 LYS A CA 1
ATOM 671 C C . LYS A 1 88 ? -10.687 2.760 -8.344 1.00 93.06 88 LYS A C 1
ATOM 673 O O . LYS A 1 88 ? -11.167 1.638 -8.491 1.00 93.06 88 LYS A O 1
ATOM 678 N N . GLY A 1 89 ? -9.449 2.967 -7.902 1.00 94.62 89 GLY A N 1
ATOM 679 C CA . GLY A 1 89 ? -8.560 1.889 -7.472 1.00 94.62 89 GLY A CA 1
ATOM 680 C C . GLY A 1 89 ? -8.791 1.447 -6.023 1.00 94.62 89 GLY A C 1
ATOM 681 O O . GLY A 1 89 ? -9.764 1.827 -5.368 1.00 94.62 89 GLY A O 1
ATOM 682 N N . MET A 1 90 ? -7.841 0.678 -5.495 1.00 95.44 90 MET A N 1
ATOM 683 C CA . MET A 1 90 ? -7.880 0.115 -4.142 1.00 95.44 90 MET A CA 1
ATOM 684 C C . MET A 1 90 ? -8.015 1.168 -3.037 1.00 95.44 90 MET A C 1
ATOM 686 O O . MET A 1 90 ? -8.794 0.973 -2.111 1.00 95.44 90 MET A O 1
ATOM 690 N N . ILE A 1 91 ? -7.277 2.278 -3.105 1.00 95.88 91 ILE A N 1
ATOM 691 C CA . ILE A 1 91 ? -7.240 3.329 -2.076 1.00 95.88 91 ILE A CA 1
ATOM 692 C C . ILE A 1 91 ? -8.602 4.006 -1.885 1.00 95.88 91 ILE A C 1
ATOM 694 O O . ILE A 1 91 ? -9.106 3.970 -0.758 1.00 95.88 91 ILE A O 1
ATOM 698 N N . PRO A 1 92 ? -9.220 4.612 -2.920 1.00 95.31 92 PRO A N 1
ATOM 699 C CA . PRO A 1 92 ? -10.531 5.234 -2.756 1.00 95.31 92 PRO A CA 1
ATOM 700 C C . PRO A 1 92 ? -11.606 4.222 -2.330 1.00 95.31 92 PRO A C 1
ATOM 702 O O . PRO A 1 92 ? -12.331 4.496 -1.375 1.00 95.31 92 PRO A O 1
ATOM 705 N N . ARG A 1 93 ? -11.647 3.025 -2.939 1.00 95.88 93 ARG A N 1
ATOM 706 C CA . ARG A 1 93 ? -12.637 1.987 -2.594 1.00 95.88 93 ARG A CA 1
ATOM 707 C C . ARG A 1 93 ? -12.477 1.461 -1.166 1.00 95.88 93 ARG A C 1
ATOM 709 O O . ARG A 1 93 ? -13.467 1.277 -0.463 1.00 95.88 93 ARG A O 1
ATOM 716 N N . SER A 1 94 ? -11.238 1.272 -0.699 1.00 96.12 94 SER A N 1
ATOM 717 C CA . SER A 1 94 ? -10.971 0.813 0.674 1.00 96.12 94 SER A CA 1
ATOM 718 C C . SER A 1 94 ? -11.527 1.790 1.697 1.00 96.12 94 SER A C 1
ATOM 720 O O . SER A 1 94 ? -12.109 1.379 2.699 1.00 96.12 94 SER A O 1
ATOM 722 N N . LEU A 1 95 ? -11.368 3.092 1.446 1.00 94.44 95 LEU A N 1
ATOM 723 C CA . LEU A 1 95 ? -11.917 4.083 2.351 1.00 94.44 95 LEU A CA 1
ATOM 724 C C . LEU A 1 95 ? -13.445 4.087 2.335 1.00 94.44 95 LEU A C 1
ATOM 726 O O . LEU A 1 95 ? -14.052 4.149 3.402 1.00 94.44 95 LEU A O 1
ATOM 730 N N . GLU A 1 96 ? -14.053 4.046 1.150 1.00 94.56 96 GLU A N 1
ATOM 731 C CA . GLU A 1 96 ? -15.510 3.998 1.006 1.00 94.56 96 GLU A CA 1
ATOM 732 C C . GLU A 1 96 ? -16.089 2.816 1.789 1.00 94.56 96 GLU A C 1
ATOM 734 O O . GLU A 1 96 ? -16.990 3.019 2.603 1.00 94.56 96 GLU A O 1
ATOM 739 N N . GLN A 1 97 ? -15.495 1.626 1.650 1.00 95.31 97 GLN A N 1
ATOM 740 C CA . GLN A 1 97 ? -15.876 0.443 2.420 1.00 95.31 97 GLN A CA 1
ATOM 741 C C . GLN A 1 97 ? -15.720 0.665 3.933 1.00 95.31 97 GLN A C 1
ATOM 743 O O . GLN A 1 97 ? -16.655 0.391 4.682 1.00 95.31 97 GLN A O 1
ATOM 748 N N . ILE A 1 98 ? -14.578 1.184 4.405 1.00 95.19 98 ILE A N 1
ATOM 749 C CA . ILE A 1 98 ? -14.347 1.448 5.840 1.00 95.19 98 ILE A CA 1
ATOM 750 C C . ILE A 1 98 ? -15.391 2.429 6.394 1.00 95.19 98 ILE A C 1
ATOM 752 O O . ILE A 1 98 ? -15.932 2.223 7.484 1.00 95.19 98 ILE A O 1
ATOM 756 N N . PHE A 1 99 ? -15.702 3.497 5.659 1.00 94.12 99 PHE A N 1
ATOM 757 C CA . PHE A 1 99 ? -16.705 4.477 6.073 1.00 94.12 99 PHE A CA 1
ATOM 758 C C . PHE A 1 99 ? -18.116 3.885 6.092 1.00 94.12 99 PHE A C 1
ATOM 760 O O . PHE A 1 99 ? -18.841 4.083 7.064 1.00 94.12 99 PHE A O 1
ATOM 767 N N . GLN A 1 100 ? -18.502 3.130 5.066 1.00 94.00 100 GLN A N 1
ATOM 768 C CA . GLN A 1 100 ? -19.808 2.471 5.014 1.00 94.00 100 GLN A CA 1
ATOM 769 C C . GLN A 1 100 ? -19.964 1.442 6.142 1.00 94.00 100 GLN A C 1
ATOM 771 O O . GLN A 1 100 ? -20.955 1.466 6.873 1.00 94.00 100 GLN A O 1
ATOM 776 N N . ALA A 1 101 ? -18.961 0.587 6.343 1.00 93.31 101 ALA A N 1
ATOM 777 C CA . ALA A 1 101 ? -18.979 -0.441 7.377 1.00 93.31 101 ALA A CA 1
ATOM 778 C C . ALA A 1 101 ? -18.971 0.163 8.792 1.00 93.31 101 ALA A C 1
ATOM 780 O O . ALA A 1 101 ? -19.761 -0.248 9.643 1.00 93.31 101 ALA A O 1
ATOM 781 N N . SER A 1 102 ? -18.156 1.194 9.044 1.00 92.75 102 SER A N 1
ATOM 782 C CA . SER A 1 102 ? -18.165 1.894 10.339 1.00 92.75 102 SER A CA 1
ATOM 783 C C . SER A 1 102 ? -19.514 2.557 10.638 1.00 92.75 102 SER A C 1
ATOM 785 O O . SER A 1 102 ? -19.976 2.501 11.777 1.00 92.75 102 SER A O 1
ATOM 787 N N . GLN A 1 103 ? -20.188 3.124 9.630 1.00 92.19 103 GLN A N 1
ATOM 788 C CA . GLN A 1 103 ? -21.530 3.686 9.792 1.00 92.19 103 GLN A CA 1
ATOM 789 C C . GLN A 1 103 ? -22.578 2.615 10.097 1.00 92.19 103 GLN A C 1
ATOM 791 O O . GLN A 1 103 ? -23.401 2.817 10.990 1.00 92.19 103 GLN A O 1
ATOM 796 N N . ALA A 1 104 ? -22.535 1.473 9.406 1.00 92.06 104 ALA A N 1
ATOM 797 C CA . ALA A 1 104 ? -23.447 0.361 9.659 1.00 92.06 104 ALA A CA 1
ATOM 798 C C . ALA A 1 104 ? -23.313 -0.172 11.099 1.00 92.06 104 ALA A C 1
ATOM 800 O O . ALA A 1 104 ? -24.317 -0.404 11.778 1.00 92.06 104 ALA A O 1
ATOM 801 N N . LEU A 1 105 ? -22.078 -0.283 11.601 1.00 91.69 105 LEU A N 1
ATOM 802 C CA . LEU A 1 105 ? -21.776 -0.759 12.954 1.00 91.69 105 LEU A CA 1
ATOM 803 C C . LEU A 1 105 ? -22.165 0.227 14.071 1.00 91.69 105 LEU A C 1
ATOM 805 O O . LEU A 1 105 ? -22.253 -0.185 15.231 1.00 91.69 105 LEU A O 1
ATOM 809 N N . ASN A 1 106 ? -22.488 1.490 13.756 1.00 91.56 106 ASN A N 1
ATOM 810 C CA . ASN A 1 106 ? -23.010 2.442 14.747 1.00 91.56 106 ASN A CA 1
ATOM 811 C C . ASN A 1 106 ? -24.298 1.934 15.411 1.00 91.56 106 ASN A C 1
A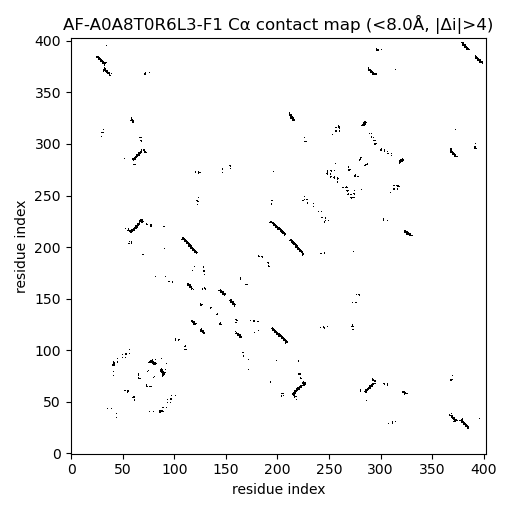TOM 813 O O . ASN A 1 106 ? -24.488 2.106 16.615 1.00 91.56 106 ASN A O 1
ATOM 817 N N . SER A 1 107 ? -25.160 1.267 14.633 1.00 91.00 107 SER A N 1
ATOM 818 C CA . SER A 1 107 ? -26.392 0.629 15.124 1.00 91.00 107 SER A CA 1
ATOM 819 C C . SER A 1 107 ? -26.129 -0.454 16.180 1.00 91.00 107 SER A C 1
ATOM 821 O O . SER A 1 107 ? -26.972 -0.701 17.037 1.00 91.00 107 SER A O 1
ATOM 823 N N . GLN A 1 108 ? -24.931 -1.045 16.163 1.00 89.69 108 GLN A N 1
ATOM 824 C CA . GLN A 1 108 ? -24.474 -2.083 17.089 1.00 89.69 108 GLN A CA 1
ATOM 825 C C . GLN A 1 108 ? -23.648 -1.507 18.258 1.00 89.69 108 GLN A C 1
ATOM 827 O O . GLN A 1 108 ? -23.000 -2.245 19.002 1.00 89.69 108 GLN A O 1
ATOM 832 N N . GLY A 1 109 ? -23.642 -0.180 18.425 1.00 92.25 109 GLY A N 1
ATOM 833 C CA . GLY A 1 109 ? -22.977 0.514 19.530 1.00 92.25 109 GLY A CA 1
ATOM 834 C C . GLY A 1 109 ? -21.491 0.810 19.318 1.00 92.25 109 GLY A C 1
ATOM 835 O O . GLY A 1 109 ? -20.857 1.357 20.229 1.00 92.25 109 GLY A O 1
ATOM 836 N N . TRP A 1 110 ? -20.935 0.493 18.145 1.00 95.00 110 TRP A N 1
ATOM 837 C CA . TRP A 1 110 ? -19.570 0.872 17.786 1.00 95.00 110 TRP A CA 1
ATOM 838 C C . TRP A 1 110 ? -19.483 2.352 17.415 1.00 95.00 110 TRP A C 1
ATOM 840 O O . TRP A 1 110 ? -20.392 2.920 16.823 1.00 95.00 110 TRP A O 1
ATOM 850 N N . LYS A 1 111 ? -18.365 2.987 17.752 1.00 95.44 111 LYS A N 1
ATOM 851 C CA . LYS A 1 111 ? -17.987 4.314 17.268 1.00 95.44 111 LYS A CA 1
ATOM 852 C C . LYS A 1 111 ? -16.553 4.262 16.789 1.00 95.44 111 LYS A C 1
ATOM 854 O O . LYS A 1 111 ? -15.688 3.785 17.521 1.00 95.44 111 LYS A O 1
ATOM 859 N N . TYR A 1 112 ? -16.313 4.783 15.593 1.00 95.81 112 TYR A N 1
ATOM 860 C CA . TYR A 1 112 ? -14.996 4.764 14.976 1.00 95.81 112 TYR A CA 1
ATOM 861 C C . TYR A 1 112 ? -14.403 6.166 14.850 1.00 95.81 112 TYR A C 1
ATOM 863 O O . TYR A 1 112 ? -15.089 7.118 14.477 1.00 95.81 112 TYR A O 1
ATOM 871 N N . LYS A 1 113 ? -13.104 6.275 15.129 1.00 96.44 113 LYS A N 1
ATOM 872 C CA . LYS A 1 113 ? -12.246 7.398 14.755 1.00 96.44 113 LYS A CA 1
ATOM 873 C C . LYS A 1 113 ? -11.273 6.909 13.685 1.00 96.44 113 LYS A C 1
ATOM 875 O O . LYS A 1 113 ? -10.571 5.925 13.898 1.00 96.44 113 LYS A O 1
ATOM 880 N N . ILE A 1 114 ? -11.222 7.605 12.552 1.00 96.62 114 ILE A N 1
ATOM 881 C CA . ILE A 1 114 ? -10.344 7.265 11.428 1.00 96.62 114 ILE A CA 1
ATOM 882 C C . ILE A 1 114 ? -9.326 8.387 11.251 1.00 96.62 114 ILE A C 1
ATOM 884 O O . ILE A 1 114 ? -9.685 9.563 11.201 1.00 96.62 114 ILE A O 1
ATOM 888 N N . GLN A 1 115 ? -8.054 8.022 11.148 1.00 96.56 115 GLN A N 1
ATOM 889 C CA . GLN A 1 115 ? -6.955 8.946 10.896 1.00 96.56 115 GLN A CA 1
ATOM 890 C C . GLN A 1 115 ? -6.199 8.539 9.639 1.00 96.56 115 GLN A C 1
ATOM 892 O O . GLN A 1 115 ? -5.954 7.354 9.427 1.00 96.56 115 GLN A O 1
ATOM 897 N N . ALA A 1 116 ? -5.797 9.512 8.826 1.00 96.19 116 ALA A N 1
ATOM 898 C CA . ALA A 1 116 ? -5.032 9.285 7.608 1.00 96.19 116 ALA A CA 1
ATOM 899 C C . ALA A 1 116 ? -3.671 9.983 7.653 1.00 96.19 116 ALA A C 1
ATOM 901 O O . ALA A 1 116 ? -3.556 11.125 8.101 1.00 96.19 116 ALA A O 1
ATOM 902 N N . SER A 1 117 ? -2.656 9.315 7.110 1.00 95.31 117 SER A N 1
ATOM 903 C CA . SER A 1 117 ? -1.366 9.912 6.763 1.00 95.31 117 SER A CA 1
ATOM 904 C C . SER A 1 117 ? -0.938 9.466 5.367 1.00 95.31 117 SER A C 1
ATOM 906 O O . SER A 1 117 ? -1.226 8.340 4.958 1.00 95.31 117 SER A O 1
ATOM 908 N N . MET A 1 118 ? -0.250 10.341 4.633 1.00 95.31 118 MET A N 1
ATOM 909 C CA . MET A 1 118 ? 0.245 10.051 3.284 1.00 95.31 118 MET A CA 1
ATOM 910 C C . MET A 1 118 ? 1.711 10.458 3.188 1.00 95.31 118 MET A C 1
ATOM 912 O O . MET A 1 118 ? 2.060 11.614 3.427 1.00 95.31 118 MET A O 1
ATOM 916 N N . LEU A 1 119 ? 2.558 9.497 2.846 1.00 93.12 119 LEU A N 1
ATOM 917 C CA . LEU A 1 119 ? 4.007 9.628 2.870 1.00 93.12 119 LEU A CA 1
ATOM 918 C C . LEU A 1 119 ? 4.590 9.219 1.519 1.00 93.12 119 LEU A C 1
ATOM 920 O O . LEU A 1 119 ? 4.195 8.212 0.937 1.00 93.12 119 LEU A O 1
ATOM 924 N N . GLU A 1 120 ? 5.558 9.990 1.046 1.00 92.19 120 GLU A N 1
ATOM 925 C CA . GLU A 1 120 ? 6.388 9.660 -0.105 1.00 92.19 120 GLU A CA 1
ATOM 926 C C . GLU A 1 120 ? 7.801 9.291 0.363 1.00 92.19 120 GLU A C 1
ATOM 928 O O . GLU A 1 120 ? 8.388 9.979 1.201 1.00 92.19 120 GLU A O 1
ATOM 933 N N . ILE A 1 121 ? 8.350 8.210 -0.192 1.00 90.62 121 ILE A N 1
ATOM 934 C CA . ILE A 1 121 ? 9.760 7.839 -0.061 1.00 90.62 121 ILE A CA 1
ATOM 935 C C . ILE A 1 121 ? 10.416 8.072 -1.416 1.00 90.62 121 ILE A C 1
ATOM 937 O O . ILE A 1 121 ? 10.139 7.356 -2.382 1.00 90.62 121 ILE A O 1
ATOM 941 N N . TYR A 1 122 ? 11.294 9.066 -1.479 1.00 86.25 122 TYR A N 1
ATOM 942 C CA . TYR A 1 122 ? 12.043 9.419 -2.678 1.00 86.25 122 TYR A CA 1
ATOM 943 C C . TYR A 1 122 ? 13.509 9.627 -2.314 1.00 86.25 122 TYR A C 1
ATOM 945 O O . TYR A 1 122 ? 13.816 10.385 -1.394 1.00 86.25 122 TYR A O 1
ATOM 953 N N . ASN A 1 123 ? 14.411 8.936 -3.015 1.00 82.88 123 ASN A N 1
ATOM 954 C CA . ASN A 1 123 ? 15.854 9.005 -2.774 1.00 82.88 123 ASN A CA 1
ATOM 955 C C . ASN A 1 123 ? 16.232 8.810 -1.284 1.00 82.88 123 ASN A C 1
ATOM 957 O O . ASN A 1 123 ? 16.890 9.660 -0.681 1.00 82.88 123 ASN A O 1
ATOM 961 N N . GLU A 1 124 ? 15.716 7.738 -0.663 1.00 86.56 124 GLU A N 1
ATOM 962 C CA . GLU A 1 124 ? 15.889 7.417 0.770 1.00 86.56 124 GLU A CA 1
ATOM 963 C C . GLU A 1 124 ? 15.517 8.566 1.732 1.00 86.56 124 GLU A C 1
ATOM 965 O O . GLU A 1 124 ? 15.965 8.628 2.877 1.00 86.56 124 GLU A O 1
ATOM 970 N N . THR A 1 125 ? 14.669 9.492 1.279 1.00 86.31 125 THR A N 1
ATOM 971 C CA . THR A 1 125 ? 14.154 10.602 2.077 1.00 86.31 125 THR A CA 1
ATOM 972 C C . THR A 1 125 ? 12.641 10.502 2.201 1.00 86.31 125 THR A C 1
ATOM 974 O O . THR A 1 125 ? 11.929 10.236 1.234 1.00 86.31 125 THR A O 1
ATOM 977 N N . LEU A 1 126 ? 12.159 10.730 3.421 1.00 89.94 126 LEU A N 1
ATOM 978 C CA . LEU A 1 126 ? 10.744 10.757 3.759 1.00 89.94 126 LEU A CA 1
ATOM 979 C C . LEU A 1 126 ? 10.162 12.152 3.534 1.00 89.94 126 LEU A C 1
ATOM 981 O O . LEU A 1 126 ? 10.687 13.139 4.058 1.00 89.94 126 LEU A O 1
ATOM 985 N N . ARG A 1 127 ? 9.049 12.224 2.804 1.00 89.94 127 ARG A N 1
ATOM 986 C CA . ARG A 1 127 ? 8.320 13.460 2.528 1.00 89.94 127 ARG A CA 1
ATOM 987 C C . ARG A 1 127 ? 6.848 13.307 2.879 1.00 89.94 127 ARG A C 1
ATOM 989 O O . ARG A 1 127 ? 6.138 12.480 2.316 1.00 89.94 127 ARG A O 1
ATOM 996 N N . ASP A 1 128 ? 6.380 14.151 3.784 1.00 91.75 128 ASP A N 1
ATOM 997 C CA . ASP A 1 128 ? 4.975 14.212 4.167 1.00 91.75 128 ASP A CA 1
ATOM 998 C C . ASP A 1 128 ? 4.135 14.930 3.091 1.00 91.75 128 ASP A C 1
ATOM 1000 O O . ASP A 1 128 ? 4.383 16.085 2.722 1.00 91.75 128 ASP A O 1
ATOM 1004 N N . LEU A 1 129 ? 3.120 14.229 2.580 1.00 92.12 129 LEU A N 1
ATOM 1005 C CA . LEU A 1 129 ? 2.235 14.709 1.523 1.00 92.12 129 LEU A CA 1
ATOM 1006 C C . LEU A 1 129 ? 1.022 15.494 2.055 1.00 92.12 129 LEU A C 1
ATOM 1008 O O . LEU A 1 129 ? 0.278 16.064 1.255 1.00 92.12 129 LEU A O 1
ATOM 1012 N N . LEU A 1 130 ? 0.820 15.594 3.371 1.00 91.88 130 LEU A N 1
ATOM 1013 C CA . LEU A 1 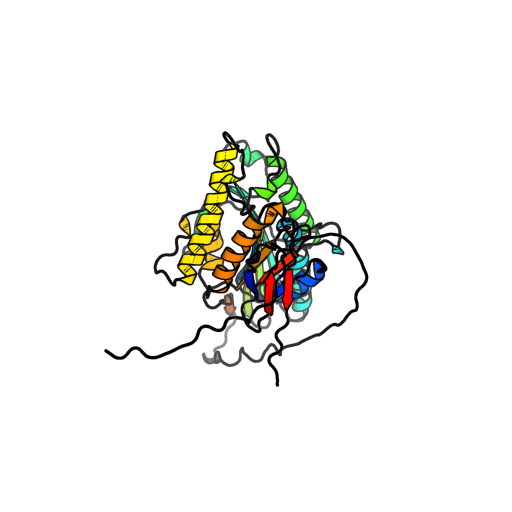130 ? -0.328 16.264 3.996 1.00 91.88 130 LEU A CA 1
ATOM 1014 C C . LEU A 1 130 ? 0.008 17.570 4.745 1.00 91.88 130 LEU A C 1
ATOM 1016 O O . LEU A 1 130 ? -0.923 18.308 5.059 1.00 91.88 130 LEU A O 1
ATOM 1020 N N . VAL A 1 131 ? 1.287 17.925 4.953 1.00 85.31 131 VAL A N 1
ATOM 1021 C CA . VAL A 1 131 ? 1.734 19.146 5.685 1.00 85.31 131 VAL A CA 1
ATOM 1022 C C . VAL A 1 131 ? 0.938 20.408 5.330 1.00 85.31 131 VAL A C 1
ATOM 1024 O O . VAL A 1 131 ? 1.119 20.959 4.253 1.00 85.31 131 VAL A O 1
ATOM 1027 N N . MET A 1 132 ? 0.117 20.960 6.216 1.00 70.50 132 MET A N 1
ATOM 1028 C CA . MET A 1 132 ? -0.748 22.108 5.878 1.00 70.50 132 MET A CA 1
ATOM 1029 C C . MET A 1 132 ? 0.013 23.414 5.561 1.00 70.50 132 MET A C 1
ATOM 1031 O O . MET A 1 132 ? -0.467 24.213 4.760 1.00 70.50 132 MET A O 1
ATOM 1035 N N . ASN A 1 133 ? 1.207 23.634 6.128 1.00 61.00 133 ASN A N 1
ATOM 1036 C CA . ASN A 1 133 ? 1.872 24.940 6.092 1.00 61.00 133 ASN A CA 1
ATOM 1037 C C . ASN A 1 133 ? 3.188 24.934 5.287 1.00 61.00 133 ASN A C 1
ATOM 1039 O O . ASN A 1 133 ? 4.157 24.282 5.670 1.00 61.00 133 ASN A O 1
ATOM 1043 N N . ARG A 1 134 ? 3.243 25.697 4.183 1.00 53.38 134 ARG A N 1
ATOM 1044 C CA . ARG A 1 134 ? 4.469 25.892 3.380 1.00 53.38 134 ARG A CA 1
ATOM 1045 C C . ARG A 1 134 ? 5.518 26.762 4.085 1.00 53.38 134 ARG A C 1
ATOM 1047 O O . ARG A 1 134 ? 6.687 26.655 3.735 1.00 53.38 134 ARG A O 1
ATOM 1054 N N . MET A 1 135 ? 5.132 27.592 5.060 1.00 48.66 135 MET A N 1
ATOM 1055 C CA . MET A 1 135 ? 6.069 28.515 5.720 1.00 48.66 135 MET A CA 1
ATOM 1056 C C . MET A 1 135 ? 7.043 27.802 6.665 1.00 48.66 135 MET A C 1
ATOM 1058 O O . MET A 1 135 ? 8.209 28.168 6.717 1.00 48.66 135 MET A O 1
ATOM 1062 N N . ALA A 1 136 ? 6.632 26.692 7.287 1.00 47.78 136 ALA A N 1
ATOM 1063 C CA . ALA A 1 136 ? 7.543 25.857 8.075 1.00 47.78 136 ALA A CA 1
ATOM 1064 C C . ALA A 1 136 ? 8.652 25.205 7.221 1.00 47.78 136 ALA A C 1
ATOM 1066 O O . ALA A 1 136 ? 9.708 24.866 7.743 1.00 47.78 136 ALA A O 1
ATOM 1067 N N . ALA A 1 137 ? 8.432 25.034 5.911 1.00 46.88 137 ALA A N 1
ATOM 1068 C CA . ALA A 1 137 ? 9.421 24.472 4.987 1.00 46.88 137 ALA A CA 1
ATOM 1069 C C . ALA A 1 137 ? 10.410 25.516 4.429 1.00 46.88 137 ALA A C 1
ATOM 1071 O O . ALA A 1 137 ? 11.436 25.126 3.880 1.00 46.88 137 ALA A O 1
ATOM 1072 N N . GLN A 1 138 ? 10.116 26.817 4.556 1.00 43.12 138 GLN A N 1
ATOM 1073 C CA . GLN A 1 138 ? 10.966 27.917 4.070 1.00 43.12 138 GLN A CA 1
ATOM 1074 C C . GLN A 1 138 ? 11.967 28.401 5.134 1.00 43.12 138 GLN A C 1
ATOM 1076 O O . GLN A 1 138 ? 13.090 28.741 4.781 1.00 43.12 138 GLN A O 1
ATOM 1081 N N . ASP A 1 139 ? 11.631 28.318 6.427 1.00 39.56 139 ASP A N 1
ATOM 1082 C CA . ASP A 1 139 ? 12.518 28.740 7.532 1.00 39.56 139 ASP A CA 1
ATOM 1083 C C . ASP A 1 139 ? 13.559 27.676 7.951 1.00 39.56 139 ASP A C 1
ATOM 1085 O O . ASP A 1 139 ? 14.147 27.740 9.030 1.00 39.56 139 ASP A O 1
ATOM 1089 N N . GLY A 1 140 ? 13.766 26.625 7.148 1.00 45.03 140 GLY A N 1
ATOM 1090 C CA . GLY A 1 140 ? 14.683 25.524 7.486 1.00 45.03 140 GLY A CA 1
ATOM 1091 C C . GLY A 1 140 ? 14.291 24.722 8.740 1.00 45.03 140 GLY A C 1
ATOM 1092 O O . GLY A 1 140 ? 15.033 23.836 9.156 1.00 45.03 140 GLY A O 1
ATOM 1093 N N . THR A 1 141 ? 13.123 25.001 9.335 1.00 45.12 141 THR A N 1
ATOM 1094 C CA . THR A 1 141 ? 12.643 24.399 10.591 1.00 45.12 141 THR A CA 1
ATOM 1095 C C . THR A 1 141 ? 11.563 23.330 10.385 1.00 45.12 141 THR A C 1
ATOM 1097 O O . THR A 1 141 ? 11.005 22.826 11.363 1.00 45.12 141 THR A O 1
ATOM 1100 N N . SER A 1 142 ? 11.257 22.924 9.142 1.00 51.25 142 SER A N 1
ATOM 1101 C CA . SER A 1 142 ? 10.422 21.739 8.923 1.00 51.25 142 SER A CA 1
ATOM 1102 C C . SER A 1 142 ? 11.216 20.533 9.399 1.00 51.25 142 SER A C 1
ATOM 1104 O O . SER A 1 142 ? 12.160 20.091 8.740 1.00 51.25 142 SER A O 1
ATOM 1106 N N . SER A 1 143 ? 10.861 20.031 10.574 1.00 60.03 143 SER A N 1
ATOM 1107 C CA . SER A 1 143 ? 11.532 18.887 11.168 1.00 60.03 143 SER A CA 1
ATOM 1108 C C . SER A 1 143 ? 11.413 17.705 10.205 1.00 60.03 143 SER A C 1
ATOM 1110 O O . SER A 1 143 ? 10.310 17.247 9.905 1.00 60.03 143 SER A O 1
ATOM 1112 N N . LYS A 1 144 ? 12.550 17.259 9.657 1.00 75.88 144 LYS A N 1
ATOM 1113 C CA . LYS A 1 144 ? 12.605 16.190 8.653 1.00 75.88 144 LYS A CA 1
ATOM 1114 C C . LYS A 1 144 ? 11.881 14.953 9.194 1.00 75.88 144 LYS A C 1
ATOM 1116 O O . LYS A 1 144 ? 12.083 14.568 10.349 1.00 75.88 144 LYS A O 1
ATOM 1121 N N . CYS A 1 145 ? 11.030 14.340 8.370 1.00 83.81 145 CYS A N 1
ATOM 1122 C CA . CYS A 1 145 ? 10.403 13.072 8.723 1.00 83.81 145 CYS A CA 1
ATOM 1123 C C . CYS A 1 145 ? 11.495 12.019 8.947 1.00 83.81 145 CYS A C 1
ATOM 1125 O O . CYS A 1 145 ? 12.378 11.847 8.105 1.00 83.81 145 CYS A O 1
ATOM 1127 N N . SER A 1 146 ? 11.445 11.325 10.082 1.00 86.62 146 SER A N 1
ATOM 1128 C CA . SER A 1 146 ? 12.394 10.252 10.397 1.00 86.62 146 SER A CA 1
ATOM 1129 C C . SER A 1 146 ? 11.702 9.096 11.103 1.00 86.62 146 SER A C 1
ATOM 1131 O O . SER A 1 146 ? 10.790 9.314 11.907 1.00 86.62 146 SER A O 1
ATOM 1133 N N . ILE A 1 147 ? 12.132 7.878 10.776 1.00 86.75 147 ILE A N 1
ATOM 1134 C CA . ILE A 1 147 ? 11.629 6.635 11.361 1.00 86.75 147 ILE A CA 1
ATOM 1135 C C . ILE A 1 147 ? 12.221 6.492 12.764 1.00 86.75 147 ILE A C 1
ATOM 1137 O O . ILE A 1 147 ? 13.436 6.578 12.940 1.00 86.75 147 ILE A O 1
ATOM 1141 N N . LYS A 1 148 ? 11.360 6.301 13.760 1.00 85.38 148 LYS A N 1
ATOM 1142 C CA . LYS A 1 148 ? 11.715 6.068 15.160 1.00 85.38 148 LYS A CA 1
ATOM 1143 C C . LYS A 1 148 ? 10.979 4.835 15.668 1.00 85.38 148 LYS A C 1
ATOM 1145 O O . LYS A 1 148 ? 9.900 4.519 15.174 1.00 85.38 148 LYS A O 1
ATOM 1150 N N . HIS A 1 149 ? 11.552 4.170 16.662 1.00 78.62 149 HIS A N 1
ATOM 1151 C CA . HIS A 1 149 ? 10.838 3.160 17.436 1.00 78.62 149 HIS A CA 1
ATOM 1152 C C . HIS A 1 149 ? 10.245 3.835 18.673 1.00 78.62 149 HIS A C 1
ATOM 1154 O O . HIS A 1 149 ? 10.916 4.666 19.288 1.00 78.62 149 HIS A O 1
ATOM 1160 N N . ASP A 1 150 ? 8.994 3.525 18.997 1.00 73.19 150 ASP A N 1
ATOM 1161 C CA . ASP A 1 150 ? 8.409 3.890 20.284 1.00 73.19 150 ASP A CA 1
ATOM 1162 C C . ASP A 1 150 ? 8.880 2.945 21.400 1.00 73.19 150 ASP A C 1
ATOM 1164 O O . ASP A 1 150 ? 9.584 1.963 21.151 1.00 73.19 150 ASP A O 1
ATOM 1168 N N . ASP A 1 151 ? 8.494 3.245 22.641 1.00 66.06 151 ASP A N 1
ATOM 1169 C CA . ASP A 1 151 ? 8.893 2.477 23.830 1.00 66.06 151 ASP A CA 1
ATOM 1170 C C . ASP A 1 151 ? 8.398 1.020 23.799 1.00 66.06 151 ASP A C 1
ATOM 1172 O O . ASP A 1 151 ? 8.917 0.161 24.508 1.00 66.06 151 ASP A O 1
ATOM 1176 N N . SER A 1 152 ? 7.405 0.726 22.955 1.00 60.16 152 SER A N 1
ATOM 1177 C CA . SER A 1 152 ? 6.882 -0.623 22.714 1.00 60.16 152 SER A CA 1
ATOM 1178 C C . SER A 1 152 ? 7.567 -1.320 21.530 1.00 60.16 152 SER A C 1
ATOM 1180 O O . SER A 1 152 ? 7.184 -2.427 21.157 1.00 60.16 152 SER A O 1
ATOM 1182 N N . GLY A 1 153 ? 8.578 -0.685 20.929 1.00 62.41 153 GLY A N 1
ATOM 1183 C CA . GLY A 1 153 ? 9.307 -1.177 19.764 1.00 62.41 153 GLY A CA 1
ATOM 1184 C C . GLY A 1 153 ? 8.587 -0.966 18.430 1.00 62.41 153 GLY A C 1
ATOM 1185 O O . GLY A 1 153 ? 9.139 -1.342 17.392 1.00 62.41 153 GLY A O 1
ATOM 1186 N N . ASN A 1 154 ? 7.398 -0.350 18.410 1.00 69.94 154 ASN A N 1
ATOM 1187 C CA . ASN A 1 154 ? 6.668 -0.113 17.169 1.00 69.94 154 ASN A CA 1
ATOM 1188 C C . ASN A 1 154 ? 7.282 1.042 16.387 1.00 69.94 154 ASN A C 1
ATOM 1190 O O . ASN A 1 154 ? 7.765 2.029 16.938 1.00 69.94 154 ASN A O 1
ATOM 1194 N N . ILE A 1 155 ? 7.199 0.942 15.068 1.00 78.81 155 ILE A N 1
ATOM 1195 C CA . ILE A 1 155 ? 7.724 1.965 14.175 1.00 78.81 155 ILE A CA 1
ATOM 1196 C C . ILE A 1 155 ? 6.743 3.128 14.041 1.00 78.81 155 ILE A C 1
ATOM 1198 O O . ILE A 1 155 ? 5.573 2.957 13.694 1.00 78.81 155 ILE A O 1
ATOM 1202 N N . GLN A 1 156 ? 7.255 4.335 14.266 1.00 82.75 156 GLN A N 1
ATOM 1203 C CA . GLN A 1 156 ? 6.558 5.596 14.069 1.00 82.75 156 GLN A CA 1
ATOM 1204 C C . GLN A 1 156 ? 7.396 6.549 13.217 1.00 82.75 156 GLN A C 1
ATOM 1206 O O . GLN A 1 156 ? 8.613 6.651 13.360 1.00 82.75 156 GLN A O 1
ATOM 1211 N N . VAL A 1 157 ? 6.738 7.295 12.333 1.00 87.31 157 VAL A N 1
ATOM 1212 C CA . VAL A 1 157 ? 7.390 8.359 11.566 1.00 87.31 157 VAL A CA 1
ATOM 1213 C C . VAL A 1 157 ? 7.184 9.671 12.309 1.00 87.31 157 VAL A C 1
ATOM 1215 O O . VAL A 1 157 ? 6.074 10.192 12.386 1.00 87.31 157 VAL A O 1
ATOM 1218 N N . SER A 1 158 ? 8.264 10.207 12.869 1.00 86.25 158 SER A N 1
ATOM 1219 C CA . SER A 1 158 ? 8.236 11.515 13.523 1.00 86.25 158 SER A CA 1
ATOM 1220 C C . SER A 1 158 ? 7.937 12.630 12.520 1.00 86.25 158 SER A C 1
ATOM 1222 O O . SER A 1 158 ? 8.387 12.573 11.376 1.00 86.25 158 SER A O 1
ATOM 1224 N N . ASN A 1 159 ? 7.205 13.653 12.968 1.00 86.50 159 ASN A N 1
ATOM 1225 C CA . ASN A 1 159 ? 6.813 14.825 12.172 1.00 86.50 159 ASN A CA 1
ATOM 1226 C C . ASN A 1 159 ? 5.925 14.514 10.953 1.00 86.50 159 ASN A C 1
ATOM 1228 O O . ASN A 1 159 ? 5.796 15.360 10.071 1.00 86.50 159 ASN A O 1
ATOM 1232 N N . LEU A 1 160 ? 5.315 13.325 10.895 1.00 90.94 160 LEU A N 1
ATOM 1233 C CA . LEU A 1 160 ? 4.323 12.986 9.879 1.00 90.94 160 LEU A CA 1
ATOM 1234 C C . LEU A 1 160 ? 2.960 13.571 10.265 1.00 90.94 160 LEU A C 1
ATOM 1236 O O . LEU A 1 160 ? 2.442 13.298 11.348 1.00 90.94 160 LEU A O 1
ATOM 1240 N N . THR A 1 161 ? 2.362 14.351 9.370 1.00 93.25 161 THR A N 1
ATOM 1241 C CA . THR A 1 161 ? 1.017 14.899 9.540 1.00 93.25 161 THR A CA 1
ATOM 1242 C C . THR A 1 161 ? -0.004 13.764 9.535 1.00 93.25 161 THR A C 1
ATOM 1244 O O . THR A 1 161 ? -0.136 13.021 8.559 1.00 93.25 161 THR A O 1
ATOM 1247 N N . VAL A 1 162 ? -0.761 13.668 10.627 1.00 93.81 162 VAL A N 1
ATOM 1248 C CA . VAL A 1 162 ? -1.888 12.747 10.789 1.00 93.81 162 VAL A CA 1
ATOM 1249 C C . VAL A 1 162 ? -3.168 13.574 10.842 1.00 93.81 162 VAL A C 1
ATOM 1251 O O . VAL A 1 162 ? -3.283 14.490 11.654 1.00 93.81 162 VAL A O 1
ATOM 1254 N N . VAL A 1 163 ? -4.119 13.274 9.959 1.00 95.38 163 VAL A N 1
ATOM 1255 C CA . VAL A 1 163 ? -5.371 14.028 9.820 1.00 95.38 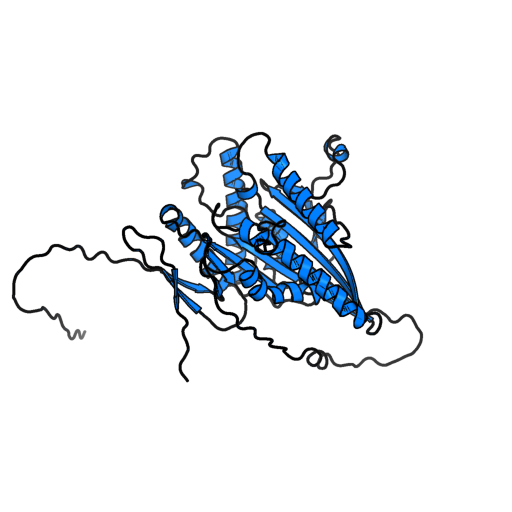163 VAL A CA 1
ATOM 1256 C C . VAL A 1 163 ? -6.547 13.157 10.238 1.00 95.38 163 VAL A C 1
ATOM 1258 O O . VAL A 1 163 ? -6.714 12.057 9.714 1.00 95.38 163 VAL A O 1
ATOM 1261 N N . ASP A 1 164 ? -7.388 13.663 11.139 1.00 95.81 164 ASP A N 1
ATOM 1262 C CA . ASP A 1 164 ? -8.671 13.039 11.470 1.00 95.81 164 ASP A CA 1
ATOM 1263 C C . ASP A 1 164 ? -9.614 13.153 10.258 1.00 95.81 164 ASP A C 1
ATOM 1265 O O . ASP A 1 164 ? -9.920 14.256 9.792 1.00 95.81 164 ASP A O 1
ATOM 1269 N N . VAL A 1 165 ? -10.057 12.008 9.734 1.00 94.44 165 VAL A N 1
ATOM 1270 C CA . VAL A 1 165 ? -10.950 11.920 8.573 1.00 94.44 165 VAL A CA 1
ATOM 1271 C C . VAL A 1 165 ? -12.371 11.677 9.065 1.00 94.44 165 VAL A C 1
ATOM 1273 O O . VAL A 1 165 ? -12.665 10.644 9.661 1.00 94.44 165 VAL A O 1
ATOM 1276 N N . THR A 1 166 ? -13.264 12.626 8.797 1.00 92.31 166 THR A N 1
ATOM 1277 C CA . THR A 1 166 ? -14.666 12.602 9.246 1.00 92.31 166 THR A CA 1
ATOM 1278 C C . THR A 1 166 ? -15.657 12.353 8.110 1.00 92.31 166 THR A C 1
ATOM 1280 O O . THR A 1 166 ? -16.823 12.065 8.365 1.00 92.31 166 THR A O 1
ATOM 1283 N N . SER A 1 167 ? -15.212 12.433 6.852 1.00 92.50 167 SER A N 1
ATOM 1284 C CA . SER A 1 167 ? -16.042 12.157 5.675 1.00 92.50 167 SER A CA 1
ATOM 1285 C C . SER A 1 167 ? -15.218 11.676 4.479 1.00 92.50 167 SER A C 1
ATOM 1287 O O . SER A 1 167 ? -14.035 12.000 4.348 1.00 92.50 167 SER A O 1
ATOM 1289 N N . ILE A 1 168 ? -15.881 10.970 3.558 1.00 90.75 168 ILE A N 1
ATOM 1290 C CA . ILE A 1 168 ? -15.299 10.543 2.275 1.00 90.75 168 ILE A CA 1
ATOM 1291 C C . ILE A 1 168 ? -14.819 11.766 1.475 1.00 90.75 168 ILE A C 1
ATOM 1293 O O . ILE A 1 168 ? -13.696 11.779 0.977 1.00 90.75 168 ILE A O 1
ATOM 1297 N N . SER A 1 169 ? -15.611 12.844 1.437 1.00 92.00 169 SER A N 1
ATOM 1298 C CA . SER A 1 169 ? -15.260 14.090 0.741 1.00 92.00 169 SER A CA 1
ATOM 1299 C C . SER A 1 169 ? -13.962 14.716 1.256 1.00 92.00 169 SER A C 1
ATOM 1301 O O . SER A 1 169 ? -13.141 15.179 0.459 1.00 92.00 169 SER A O 1
ATOM 1303 N N . GLN A 1 170 ? -13.745 14.708 2.578 1.00 92.81 170 GLN A N 1
ATOM 1304 C CA . GLN A 1 170 ? -12.500 15.194 3.177 1.00 92.81 170 GLN A CA 1
ATOM 1305 C C . GLN A 1 170 ? -11.308 14.360 2.705 1.00 92.81 170 GLN A C 1
ATOM 1307 O O . GLN A 1 170 ? -10.277 14.920 2.338 1.00 92.81 170 GLN A O 1
ATOM 1312 N N . PHE A 1 171 ? -11.436 13.035 2.655 1.00 90.94 171 PHE A N 1
ATOM 1313 C CA . PHE A 1 171 ? -10.344 12.202 2.169 1.00 90.94 171 PHE A CA 1
ATOM 1314 C C . PHE A 1 171 ? -10.071 12.374 0.681 1.00 90.94 171 PHE A C 1
ATOM 1316 O O . PHE A 1 171 ? -8.909 12.456 0.296 1.00 90.94 171 PHE A O 1
ATOM 1323 N N . SER A 1 172 ? -11.099 12.505 -0.157 1.00 91.88 172 SER A N 1
ATOM 1324 C CA . SER A 1 172 ? -10.904 12.805 -1.578 1.00 91.88 172 SER A CA 1
ATOM 1325 C C . SER A 1 172 ? -10.137 14.119 -1.775 1.00 91.88 172 SER A C 1
ATOM 1327 O O . SER A 1 172 ? -9.298 14.231 -2.670 1.00 91.88 172 SER A O 1
ATOM 1329 N N . LEU A 1 173 ? -10.347 15.118 -0.907 1.00 92.44 173 LEU A N 1
ATOM 1330 C CA . LEU A 1 173 ? -9.523 16.332 -0.880 1.00 92.44 173 LEU A CA 1
ATOM 1331 C C . LEU A 1 173 ? -8.072 16.043 -0.464 1.00 92.44 173 LEU A C 1
ATOM 1333 O O . LEU A 1 173 ? -7.159 16.547 -1.120 1.00 92.44 173 LEU A O 1
ATOM 1337 N N . LEU A 1 174 ? -7.847 15.208 0.558 1.00 93.31 174 LEU A N 1
ATOM 1338 C CA . LEU A 1 174 ? -6.502 14.787 0.976 1.00 93.31 174 LEU A CA 1
ATOM 1339 C C . LEU A 1 174 ? -5.768 14.024 -0.138 1.00 93.31 174 LEU A C 1
ATOM 1341 O O . LEU A 1 174 ? -4.607 14.326 -0.406 1.00 93.31 174 LEU A O 1
ATOM 1345 N N . LEU A 1 175 ? -6.441 13.109 -0.846 1.00 92.31 175 LEU A N 1
ATOM 1346 C CA . LEU A 1 175 ? -5.874 12.388 -1.991 1.00 92.31 175 LEU A CA 1
ATOM 1347 C C . LEU A 1 175 ? -5.467 13.351 -3.107 1.00 92.31 175 LEU A C 1
ATOM 1349 O O . LEU A 1 175 ? -4.349 13.268 -3.619 1.00 92.31 175 LEU A O 1
ATOM 1353 N N . ARG A 1 176 ? -6.333 14.313 -3.452 1.00 90.12 176 ARG A N 1
ATOM 1354 C CA . ARG A 1 176 ? -6.017 15.347 -4.450 1.00 90.12 176 ARG A CA 1
ATOM 1355 C C . ARG A 1 176 ? -4.852 16.227 -4.016 1.00 90.12 176 ARG A C 1
ATOM 1357 O O . ARG A 1 176 ? -3.991 16.552 -4.832 1.00 90.12 176 ARG A O 1
ATOM 1364 N N . GLN A 1 177 ? -4.795 16.605 -2.743 1.00 89.94 177 GLN A N 1
ATOM 1365 C CA . GLN A 1 177 ? -3.682 17.365 -2.185 1.00 89.94 177 GLN A CA 1
ATOM 1366 C C . GLN A 1 177 ? -2.370 16.576 -2.258 1.00 89.94 177 GLN A C 1
ATOM 1368 O O . GLN A 1 177 ? -1.360 17.121 -2.712 1.00 89.94 177 GLN A O 1
ATOM 1373 N N . ALA A 1 178 ? -2.382 15.307 -1.852 1.00 89.94 178 ALA A N 1
ATOM 1374 C CA . ALA A 1 178 ? -1.214 14.440 -1.894 1.00 89.94 178 ALA A CA 1
ATOM 1375 C C . ALA A 1 178 ? -0.738 14.217 -3.334 1.00 89.94 178 ALA A C 1
ATOM 1377 O O . ALA A 1 178 ? 0.444 14.398 -3.616 1.00 89.94 178 ALA A O 1
ATOM 1378 N N . ALA A 1 179 ? -1.656 13.954 -4.270 1.00 85.69 179 ALA A N 1
ATOM 1379 C CA . ALA A 1 179 ? -1.348 13.845 -5.695 1.00 85.69 179 ALA A CA 1
ATOM 1380 C C . ALA A 1 179 ? -0.733 15.140 -6.252 1.00 85.69 179 ALA A C 1
ATOM 1382 O O . ALA A 1 179 ? 0.260 15.096 -6.980 1.00 85.69 179 ALA A O 1
ATOM 1383 N N . ARG A 1 180 ? -1.261 16.310 -5.858 1.00 84.75 180 ARG A N 1
ATOM 1384 C CA . ARG A 1 180 ? -0.682 17.611 -6.224 1.00 84.75 180 ARG A CA 1
ATOM 1385 C C . ARG A 1 180 ? 0.713 17.811 -5.632 1.00 84.75 180 ARG A C 1
ATOM 1387 O O . ARG A 1 180 ? 1.573 18.384 -6.284 1.00 84.75 180 ARG A O 1
ATOM 1394 N N . ARG A 1 181 ? 0.997 17.346 -4.422 1.00 83.50 181 ARG A N 1
ATOM 1395 C CA . ARG A 1 181 ? 2.330 17.516 -3.813 1.00 83.50 181 ARG A CA 1
ATOM 1396 C C . ARG A 1 181 ? 3.362 16.559 -4.368 1.00 83.50 181 ARG A C 1
ATOM 1398 O O . ARG A 1 181 ? 4.449 17.016 -4.712 1.00 83.50 181 ARG A O 1
ATOM 1405 N N . ARG A 1 182 ? 2.962 15.304 -4.572 1.00 81.81 182 ARG A N 1
ATOM 1406 C CA . ARG A 1 182 ? 3.707 14.330 -5.373 1.00 81.81 182 ARG A CA 1
ATOM 1407 C C . ARG A 1 182 ? 3.985 14.893 -6.768 1.00 81.81 182 ARG A C 1
ATOM 1409 O O . ARG A 1 182 ? 5.028 14.640 -7.339 1.00 81.81 182 ARG A O 1
ATOM 1416 N N . SER A 1 183 ? 3.081 15.721 -7.306 1.00 67.88 183 SER A N 1
ATOM 1417 C CA . SER A 1 183 ? 3.326 16.429 -8.559 1.00 67.88 183 SER A CA 1
ATOM 1418 C C . SER A 1 183 ? 4.202 17.672 -8.478 1.00 67.88 183 SER A C 1
ATOM 1420 O O . SER A 1 183 ? 4.873 17.984 -9.438 1.00 67.88 183 SER A O 1
ATOM 1422 N N . VAL A 1 184 ? 4.201 18.464 -7.415 1.00 56.34 184 VAL A N 1
ATOM 1423 C CA . VAL A 1 184 ? 4.938 19.744 -7.431 1.00 56.34 184 VAL A CA 1
ATOM 1424 C C . VAL A 1 184 ? 6.456 19.539 -7.270 1.00 56.34 184 VAL A C 1
ATOM 1426 O O . VAL A 1 184 ? 7.215 20.459 -7.544 1.00 56.34 184 VAL A O 1
ATOM 1429 N N . GLY A 1 185 ? 6.923 18.321 -6.955 1.00 51.75 185 GLY A N 1
ATOM 1430 C CA . GLY A 1 185 ? 8.329 17.915 -7.152 1.00 51.75 185 GLY A CA 1
ATOM 1431 C C . GLY A 1 185 ? 8.810 17.955 -8.618 1.00 51.75 185 GLY A C 1
ATOM 1432 O O . GLY A 1 185 ? 10.011 17.963 -8.874 1.00 51.75 185 GLY A O 1
ATOM 1433 N N . ARG A 1 186 ? 7.884 18.105 -9.583 1.00 52.62 186 ARG A N 1
ATOM 1434 C CA . ARG A 1 186 ? 8.091 18.063 -11.045 1.00 52.62 186 ARG A CA 1
ATOM 1435 C C . ARG A 1 186 ? 9.045 19.103 -11.649 1.00 52.62 186 ARG A C 1
ATOM 1437 O O . ARG A 1 186 ? 9.300 19.017 -12.848 1.00 52.62 186 ARG A O 1
ATOM 1444 N N . THR A 1 187 ? 9.557 20.093 -10.918 1.00 40.53 187 THR A N 1
ATOM 1445 C CA . THR A 1 187 ? 10.192 21.277 -11.532 1.00 40.53 187 THR A CA 1
ATOM 1446 C C . THR A 1 187 ? 11.626 21.105 -12.044 1.00 40.53 187 THR A C 1
ATOM 1448 O O . THR A 1 187 ? 12.271 22.125 -12.243 1.00 40.53 187 THR A O 1
ATOM 1451 N N . HIS A 1 188 ? 12.135 19.902 -12.358 1.00 39.38 188 HIS A N 1
ATOM 1452 C CA . HIS A 1 188 ? 13.277 19.864 -13.291 1.00 39.38 188 HIS A CA 1
ATOM 1453 C C . HIS A 1 188 ? 13.406 18.691 -14.275 1.00 39.38 188 HIS A C 1
ATOM 1455 O O . HIS A 1 188 ? 13.872 18.980 -15.368 1.00 39.38 188 HIS A O 1
ATOM 1461 N N . MET A 1 189 ? 12.994 17.435 -14.029 1.00 37.31 189 MET A N 1
ATOM 1462 C CA . MET A 1 189 ? 13.077 16.369 -15.062 1.00 37.31 189 MET A CA 1
ATOM 1463 C C . MET A 1 189 ? 12.168 15.141 -14.782 1.00 37.31 189 MET A C 1
ATOM 1465 O O . MET A 1 189 ? 12.477 14.348 -13.909 1.00 37.31 189 MET A O 1
ATOM 1469 N N . ASN A 1 190 ? 11.121 14.934 -15.600 1.00 40.62 190 ASN A N 1
ATOM 1470 C CA . ASN A 1 190 ? 10.297 13.717 -15.854 1.00 40.62 190 ASN A CA 1
ATOM 1471 C C . ASN A 1 190 ? 9.699 12.860 -14.695 1.00 40.62 190 ASN A C 1
ATOM 1473 O O . ASN A 1 190 ? 10.403 12.295 -13.874 1.00 40.62 190 ASN A O 1
ATOM 1477 N N . GLU A 1 191 ? 8.385 12.594 -14.800 1.00 52.59 191 GLU A N 1
ATOM 1478 C CA . GLU A 1 191 ? 7.634 11.371 -14.403 1.00 52.59 191 GLU A CA 1
ATOM 1479 C C . GLU A 1 191 ? 7.957 10.676 -13.049 1.00 52.59 191 GLU A C 1
ATOM 1481 O O . GLU A 1 191 ? 8.223 9.476 -12.968 1.00 52.59 191 GLU A O 1
ATOM 1486 N N . GLU A 1 192 ? 7.852 11.450 -11.968 1.00 52.69 192 GLU A N 1
ATOM 1487 C CA . GLU A 1 192 ? 8.207 11.120 -10.573 1.00 52.69 192 GLU A CA 1
ATOM 1488 C C . GLU A 1 192 ? 7.388 9.973 -9.930 1.00 52.69 192 GLU A C 1
ATOM 1490 O O . GLU A 1 192 ? 7.913 9.227 -9.105 1.00 52.69 192 GLU A O 1
ATOM 1495 N N . SER A 1 193 ? 6.139 9.710 -10.356 1.00 57.94 193 SER A N 1
ATOM 1496 C CA . SER A 1 193 ? 5.331 8.612 -9.775 1.00 57.94 193 SER A CA 1
ATOM 1497 C C . SER A 1 193 ? 5.915 7.217 -10.021 1.00 57.94 193 SER A C 1
ATOM 1499 O O . SER A 1 193 ? 5.579 6.262 -9.331 1.00 57.94 193 SER A O 1
ATOM 1501 N N . ARG A 1 194 ? 6.819 7.093 -10.996 1.00 69.19 194 ARG A N 1
ATOM 1502 C CA . ARG A 1 194 ? 7.505 5.844 -11.352 1.00 69.19 194 ARG A CA 1
ATOM 1503 C C . ARG A 1 194 ? 8.710 5.558 -10.450 1.00 69.19 194 ARG A C 1
ATOM 1505 O O . ARG A 1 194 ? 9.291 4.478 -10.555 1.00 69.19 194 ARG A O 1
ATOM 1512 N N . ARG A 1 195 ? 9.103 6.537 -9.631 1.00 76.50 195 ARG A N 1
ATOM 1513 C CA . ARG A 1 195 ? 10.426 6.657 -9.009 1.00 76.50 195 ARG A CA 1
ATOM 1514 C C . ARG A 1 195 ? 10.397 6.976 -7.516 1.00 76.50 195 ARG A C 1
ATOM 1516 O O . ARG A 1 195 ? 11.439 6.986 -6.872 1.00 76.50 195 ARG A O 1
ATOM 1523 N N . SER A 1 196 ? 9.211 7.181 -6.962 1.00 86.00 196 SER A N 1
ATOM 1524 C CA . SER A 1 196 ? 8.985 7.284 -5.528 1.00 86.00 196 SER A CA 1
ATOM 1525 C C . SER A 1 196 ? 7.974 6.242 -5.070 1.00 86.00 196 SER A C 1
ATOM 1527 O O . SER A 1 196 ? 7.050 5.894 -5.811 1.00 86.00 196 SER A O 1
ATOM 1529 N N . HIS A 1 197 ? 8.141 5.753 -3.843 1.00 91.50 197 HIS A N 1
ATOM 1530 C CA . HIS A 1 197 ? 7.142 4.911 -3.186 1.00 91.50 197 HIS A CA 1
ATOM 1531 C C . HIS A 1 197 ? 6.135 5.807 -2.479 1.00 91.50 197 HIS A C 1
ATOM 1533 O O . HIS A 1 197 ? 6.524 6.778 -1.832 1.00 91.50 197 HIS A O 1
ATOM 1539 N N . CYS A 1 198 ? 4.853 5.483 -2.567 1.00 93.19 198 CYS A N 1
ATOM 1540 C CA . CYS A 1 198 ? 3.805 6.176 -1.829 1.00 93.19 198 CYS A CA 1
ATOM 1541 C C . CYS A 1 198 ? 3.133 5.239 -0.843 1.00 93.19 198 CYS A C 1
ATOM 1543 O O . CYS A 1 198 ? 2.718 4.143 -1.205 1.00 93.19 198 CYS A O 1
ATOM 1545 N N . VAL A 1 199 ? 3.006 5.704 0.394 1.00 95.00 199 VAL A N 1
ATOM 1546 C CA . VAL A 1 199 ? 2.421 4.966 1.507 1.00 95.00 199 VAL A CA 1
ATOM 1547 C C . VAL A 1 199 ? 1.231 5.755 2.023 1.00 95.00 199 VAL A C 1
ATOM 1549 O O . VAL A 1 199 ? 1.370 6.881 2.504 1.00 95.00 199 VAL A O 1
ATOM 1552 N N . TYR A 1 200 ? 0.055 5.153 1.907 1.00 95.69 200 TYR A N 1
ATOM 1553 C CA . TYR A 1 200 ? -1.194 5.663 2.448 1.00 95.69 200 TYR A CA 1
ATOM 1554 C C . TYR A 1 200 ? -1.543 4.815 3.663 1.00 95.69 200 TYR A C 1
ATOM 1556 O O . TYR A 1 200 ? -1.753 3.611 3.537 1.00 95.69 200 TYR A O 1
ATOM 1564 N N . THR A 1 201 ? -1.604 5.433 4.837 1.00 95.44 201 THR A N 1
ATOM 1565 C CA . THR A 1 201 ? -1.915 4.728 6.082 1.00 95.44 201 THR A CA 1
ATOM 1566 C C . THR A 1 201 ? -3.226 5.248 6.644 1.00 95.44 201 THR A C 1
ATOM 1568 O O . THR A 1 201 ? -3.377 6.453 6.856 1.00 95.44 201 THR A O 1
ATOM 1571 N N . LEU A 1 202 ? -4.153 4.330 6.917 1.00 95.62 202 LEU A N 1
ATOM 1572 C CA . LEU A 1 202 ? -5.357 4.575 7.701 1.00 95.62 202 LEU A CA 1
ATOM 1573 C C . LEU A 1 202 ? -5.203 3.911 9.069 1.00 95.62 202 LEU A C 1
ATOM 1575 O O . LEU A 1 202 ? -4.965 2.708 9.150 1.00 95.62 202 LEU A O 1
ATOM 1579 N N . ARG A 1 203 ? -5.352 4.689 10.140 1.00 95.38 203 ARG A N 1
ATOM 1580 C CA . ARG A 1 203 ? -5.449 4.190 11.518 1.00 95.38 203 ARG A CA 1
ATOM 1581 C C . ARG A 1 203 ? -6.907 4.250 11.941 1.00 95.38 203 ARG A C 1
ATOM 1583 O O . ARG A 1 203 ? -7.550 5.291 11.795 1.00 95.38 203 ARG A O 1
ATOM 1590 N N . ILE A 1 204 ? -7.425 3.132 12.422 1.00 96.19 204 ILE A N 1
ATOM 1591 C CA . ILE A 1 204 ? -8.846 2.920 12.667 1.00 96.19 204 ILE A CA 1
ATOM 1592 C C . ILE A 1 204 ? -9.008 2.552 14.136 1.00 96.19 204 ILE A C 1
ATOM 1594 O O . ILE A 1 204 ? -8.563 1.497 14.570 1.00 96.19 204 ILE A O 1
ATOM 1598 N N . PHE A 1 205 ? -9.640 3.426 14.907 1.00 96.75 205 PHE A N 1
ATOM 1599 C CA . PHE A 1 205 ? -9.882 3.219 16.330 1.00 96.75 205 PHE A CA 1
ATOM 1600 C C . PHE A 1 205 ? -11.373 2.997 16.533 1.00 96.75 205 PHE A C 1
ATOM 1602 O O . PHE A 1 205 ? -12.159 3.910 16.290 1.00 96.75 205 PHE A O 1
ATOM 1609 N N . GLY A 1 206 ? -11.771 1.798 16.945 1.00 96.12 206 GLY A N 1
ATOM 1610 C CA . GLY A 1 206 ? -13.164 1.455 17.221 1.00 96.12 206 GLY A CA 1
ATOM 1611 C C . GLY A 1 206 ? -13.406 1.285 18.713 1.00 96.12 206 GLY A C 1
ATOM 1612 O O . GLY A 1 206 ? -12.608 0.656 19.399 1.00 96.12 206 GLY A O 1
ATOM 1613 N N . VAL A 1 207 ? -14.518 1.812 19.219 1.00 96.50 207 VAL A N 1
ATOM 1614 C CA . VAL A 1 207 ? -14.954 1.627 20.610 1.00 96.50 207 VAL A CA 1
ATOM 1615 C C . VAL A 1 207 ? -16.420 1.222 20.632 1.00 96.50 207 VAL A C 1
ATOM 1617 O O . VAL A 1 207 ? -17.262 1.939 20.095 1.00 96.50 207 VAL A O 1
ATOM 1620 N N . ASN A 1 208 ? -16.741 0.115 21.295 1.00 94.12 208 ASN A N 1
ATOM 1621 C CA . ASN A 1 208 ? -18.110 -0.288 21.586 1.00 94.12 208 ASN A CA 1
ATOM 1622 C C . ASN A 1 208 ? -18.430 -0.021 23.058 1.00 94.12 208 ASN A C 1
ATOM 1624 O O . ASN A 1 208 ? -17.877 -0.652 23.958 1.00 94.12 208 ASN A O 1
ATOM 1628 N N . LYS A 1 209 ? -19.345 0.919 23.315 1.00 87.31 209 LYS A N 1
ATOM 1629 C CA . LYS A 1 209 ? -19.697 1.298 24.693 1.00 87.31 209 LYS A CA 1
ATOM 1630 C C . LYS A 1 209 ? -20.485 0.217 25.432 1.00 87.31 209 LYS A C 1
ATOM 1632 O O . LYS A 1 209 ? -20.364 0.126 26.647 1.00 87.31 209 LYS A O 1
ATOM 1637 N N . GLY A 1 210 ? -21.283 -0.580 24.721 1.00 88.50 210 GLY A N 1
ATOM 1638 C CA . GLY A 1 210 ? -22.103 -1.631 25.327 1.00 88.50 210 GLY A CA 1
ATOM 1639 C C . GLY A 1 210 ? -21.262 -2.801 25.834 1.00 88.50 210 GLY A C 1
ATOM 1640 O O . GLY A 1 210 ? -21.511 -3.316 26.921 1.00 88.50 210 GLY A O 1
ATOM 1641 N N . THR A 1 211 ? -20.230 -3.181 25.079 1.00 90.31 211 THR A N 1
ATOM 1642 C CA . THR A 1 211 ? -19.340 -4.305 25.420 1.00 90.31 211 THR A CA 1
ATOM 1643 C C . THR A 1 211 ? -18.029 -3.875 26.080 1.00 90.31 211 THR A C 1
ATOM 1645 O O . THR A 1 211 ? -17.235 -4.731 26.459 1.00 90.31 211 THR A O 1
ATOM 1648 N N . ALA A 1 212 ? -17.789 -2.565 26.211 1.00 90.38 212 ALA A N 1
ATOM 1649 C CA . ALA A 1 212 ? -16.509 -1.976 26.613 1.00 90.38 212 ALA A CA 1
ATOM 1650 C C . ALA A 1 212 ? -15.316 -2.431 25.746 1.00 90.38 212 ALA A C 1
ATOM 1652 O O . ALA A 1 212 ? -14.169 -2.323 26.165 1.00 90.38 212 ALA A O 1
ATOM 1653 N N . GLN A 1 213 ? -15.554 -2.932 24.532 1.00 90.56 213 GLN A N 1
ATOM 1654 C CA . GLN A 1 213 ? -14.484 -3.361 23.636 1.00 90.56 213 GLN A CA 1
ATOM 1655 C C . GLN A 1 213 ? -13.871 -2.169 22.904 1.00 90.56 213 GLN A C 1
ATOM 1657 O O . GLN A 1 213 ? -14.577 -1.269 22.448 1.00 90.56 213 GLN A O 1
ATOM 1662 N N . GLN A 1 214 ? -12.554 -2.197 22.747 1.00 94.38 214 GLN A N 1
ATOM 1663 C CA . GLN A 1 214 ? -11.796 -1.282 21.906 1.00 94.38 214 GLN A CA 1
ATOM 1664 C C . GLN A 1 214 ? -10.988 -2.085 20.894 1.00 94.38 214 GLN A C 1
ATOM 1666 O O . GLN A 1 214 ? -10.447 -3.137 21.234 1.00 94.38 214 GLN A O 1
ATOM 1671 N N . VAL A 1 215 ? -10.906 -1.594 19.661 1.00 92.94 215 VAL A N 1
ATOM 1672 C CA . VAL A 1 215 ? -10.116 -2.191 18.580 1.00 92.94 215 VAL A CA 1
ATOM 1673 C C . VAL A 1 215 ? -9.232 -1.132 17.936 1.00 92.94 215 VAL A C 1
ATOM 1675 O O . VAL A 1 215 ? -9.657 0.014 17.764 1.00 92.94 215 VAL A O 1
ATOM 1678 N N . HIS A 1 216 ? -8.017 -1.521 17.563 1.00 94.38 216 HIS A N 1
ATOM 1679 C CA . HIS A 1 216 ? -7.084 -0.665 16.839 1.00 94.38 216 HIS A CA 1
ATOM 1680 C C . HIS A 1 216 ? -6.604 -1.367 15.569 1.00 94.38 216 HIS A C 1
ATOM 1682 O O . HIS A 1 216 ? -5.929 -2.389 15.599 1.00 94.38 216 HIS A O 1
ATOM 1688 N N . GLY A 1 217 ? -7.013 -0.829 14.430 1.00 93.19 217 GLY A N 1
ATOM 1689 C CA . GLY A 1 217 ? -6.676 -1.327 13.110 1.00 93.19 217 GLY A CA 1
ATOM 1690 C C . GLY A 1 217 ? -5.730 -0.399 12.374 1.00 93.19 217 GLY A C 1
ATOM 1691 O O . GLY A 1 217 ? -5.791 0.823 12.529 1.00 93.19 217 GLY A O 1
ATOM 1692 N N . VAL A 1 218 ? -4.891 -0.971 11.513 1.00 93.75 218 VAL A N 1
ATOM 1693 C CA . VAL A 1 218 ? -4.017 -0.199 10.625 1.00 93.75 218 VAL A CA 1
ATOM 1694 C C . VAL A 1 218 ? -4.106 -0.778 9.224 1.00 93.75 218 VAL A C 1
ATOM 1696 O O . VAL A 1 218 ? -3.819 -1.952 9.034 1.00 93.75 218 VAL A O 1
ATOM 1699 N N . LEU A 1 219 ? -4.458 0.046 8.240 1.00 95.38 219 LEU A N 1
ATOM 1700 C CA . LEU A 1 219 ? -4.420 -0.315 6.826 1.00 95.38 219 LEU A CA 1
ATOM 1701 C C . LEU A 1 219 ? -3.337 0.500 6.120 1.00 95.38 219 LEU A C 1
ATOM 1703 O O . LEU A 1 219 ? -3.450 1.719 6.002 1.00 95.38 219 LEU A O 1
ATOM 1707 N N . ASN A 1 220 ? -2.306 -0.182 5.630 1.00 95.06 220 ASN A N 1
ATOM 1708 C CA . ASN A 1 220 ? -1.270 0.385 4.778 1.00 95.06 220 ASN A CA 1
ATOM 1709 C C . ASN A 1 220 ? -1.549 0.009 3.321 1.00 95.06 220 ASN A C 1
ATOM 1711 O O . ASN A 1 220 ? -1.592 -1.171 2.983 1.00 95.06 220 ASN A O 1
ATOM 1715 N N . LEU A 1 221 ? -1.723 1.009 2.462 1.00 96.06 221 LEU A N 1
ATOM 1716 C CA . LEU A 1 221 ? -1.916 0.866 1.021 1.00 96.06 221 LEU A CA 1
ATOM 1717 C C . LEU A 1 221 ? -0.737 1.524 0.311 1.00 96.06 221 LEU A C 1
ATOM 1719 O O . LEU A 1 221 ? -0.499 2.721 0.480 1.00 96.06 221 LEU A O 1
ATOM 1723 N N . ILE A 1 222 ? 0.025 0.745 -0.448 1.00 95.12 222 ILE A N 1
ATOM 1724 C CA . ILE A 1 222 ? 1.359 1.145 -0.893 1.00 95.12 222 ILE A CA 1
ATOM 1725 C C . ILE A 1 222 ? 1.503 1.006 -2.409 1.00 95.12 222 ILE A C 1
ATOM 1727 O O . ILE A 1 222 ? 1.290 -0.058 -2.981 1.00 95.12 222 ILE A O 1
ATOM 1731 N N . ASP A 1 223 ? 1.893 2.098 -3.057 1.00 93.50 223 ASP A N 1
ATOM 1732 C CA . ASP A 1 223 ? 2.241 2.164 -4.479 1.00 93.50 223 ASP A CA 1
ATOM 1733 C C . ASP A 1 223 ? 3.766 2.254 -4.590 1.00 93.50 223 ASP A C 1
ATOM 1735 O O . ASP A 1 223 ? 4.345 3.315 -4.341 1.00 93.50 223 ASP A O 1
ATOM 1739 N N . LEU A 1 224 ? 4.427 1.128 -4.879 1.00 92.19 224 LEU A N 1
ATOM 1740 C CA . LEU A 1 224 ? 5.886 1.084 -4.968 1.00 92.19 224 LEU A CA 1
ATOM 1741 C C . LEU A 1 224 ? 6.392 1.717 -6.271 1.00 92.19 224 LEU A C 1
ATOM 1743 O O . LEU A 1 224 ? 5.707 1.745 -7.294 1.00 92.19 224 LEU A O 1
ATOM 1747 N N . ALA A 1 225 ? 7.645 2.164 -6.259 1.00 89.38 225 ALA A N 1
ATOM 1748 C CA . ALA A 1 225 ? 8.370 2.549 -7.462 1.00 89.38 225 ALA A CA 1
ATOM 1749 C C . ALA A 1 225 ? 8.535 1.357 -8.431 1.00 89.38 225 ALA A C 1
ATOM 1751 O O . ALA A 1 225 ? 8.326 0.192 -8.084 1.00 89.38 225 ALA A O 1
ATOM 1752 N N . GLY A 1 226 ? 8.888 1.645 -9.686 1.00 85.88 226 GLY A N 1
ATOM 1753 C CA . GLY A 1 226 ? 9.101 0.608 -10.696 1.00 85.88 226 GLY A CA 1
ATOM 1754 C C . GLY A 1 226 ? 10.297 -0.298 -10.389 1.00 85.88 226 GLY A C 1
ATOM 1755 O O . GLY A 1 226 ? 11.363 0.193 -10.031 1.00 85.88 226 GLY A O 1
ATOM 1756 N N . SER A 1 227 ? 10.127 -1.611 -10.573 1.00 81.19 227 SER A N 1
ATOM 1757 C CA . SER A 1 227 ? 11.155 -2.637 -10.318 1.00 81.19 227 SER A CA 1
ATOM 1758 C C . SER A 1 227 ? 12.182 -2.842 -11.435 1.00 81.19 227 SER A C 1
ATOM 1760 O O . SER A 1 227 ? 12.969 -3.784 -11.365 1.00 81.19 227 SER A O 1
ATOM 1762 N N . GLN A 1 228 ? 12.173 -2.006 -12.475 1.00 71.81 228 GLN A N 1
ATOM 1763 C CA . GLN A 1 228 ? 13.023 -2.209 -13.646 1.00 71.81 228 GLN A CA 1
ATOM 1764 C C . GLN A 1 228 ? 14.525 -2.086 -13.356 1.00 71.81 228 GLN A C 1
ATOM 1766 O O . GLN A 1 228 ? 14.972 -1.212 -12.611 1.00 71.81 228 GLN A O 1
ATOM 1771 N N . CYS A 1 229 ? 15.309 -2.918 -14.043 1.00 59.50 229 CYS A N 1
ATOM 1772 C CA . CYS A 1 229 ? 16.759 -2.992 -13.887 1.00 59.50 229 CYS A CA 1
ATOM 1773 C C . CYS A 1 229 ? 17.523 -1.777 -14.468 1.00 59.50 229 CYS A C 1
ATOM 1775 O O . CYS A 1 229 ? 17.241 -1.302 -15.573 1.00 59.50 229 CYS A O 1
ATOM 1777 N N . LEU A 1 230 ? 18.580 -1.341 -13.758 1.00 56.16 230 LEU A N 1
ATOM 1778 C CA . LEU A 1 230 ? 19.485 -0.234 -14.133 1.00 56.16 230 LEU A CA 1
ATOM 1779 C C . LEU A 1 230 ? 20.062 -0.355 -15.549 1.00 56.16 230 LEU A C 1
ATOM 1781 O O . LEU A 1 230 ? 20.203 0.658 -16.231 1.00 56.16 230 LEU A O 1
ATOM 1785 N N . ASN A 1 231 ? 20.345 -1.581 -16.003 1.00 52.75 231 ASN A N 1
ATOM 1786 C CA . ASN A 1 231 ? 21.019 -1.856 -17.278 1.00 52.75 231 ASN A CA 1
ATOM 1787 C C . ASN A 1 231 ? 20.245 -1.352 -18.510 1.00 52.75 231 ASN A C 1
ATOM 1789 O O . ASN A 1 231 ? 20.846 -1.117 -19.555 1.00 52.75 231 ASN A O 1
ATOM 1793 N N . LYS A 1 232 ? 18.925 -1.152 -18.398 1.00 53.72 232 LYS A N 1
ATOM 1794 C CA . LYS A 1 232 ? 18.097 -0.564 -19.467 1.00 53.72 232 LYS A CA 1
ATOM 1795 C C . LYS A 1 232 ? 18.012 0.960 -19.385 1.00 53.72 232 LYS A C 1
ATOM 1797 O O . LYS A 1 232 ? 17.582 1.610 -20.338 1.00 53.72 232 LYS A O 1
ATOM 1802 N N . SER A 1 233 ? 18.418 1.553 -18.263 1.00 56.38 233 SER A N 1
ATOM 1803 C CA . SER A 1 233 ? 18.388 2.997 -18.078 1.00 56.38 233 SER A CA 1
ATOM 1804 C C . SER A 1 233 ? 19.655 3.624 -18.672 1.00 56.38 233 SER A C 1
ATOM 1806 O O . SER A 1 233 ? 20.761 3.420 -18.188 1.00 56.38 233 SER A O 1
ATOM 1808 N N . ARG A 1 234 ? 19.509 4.439 -19.724 1.00 60.16 234 ARG A N 1
ATOM 1809 C CA . ARG A 1 234 ? 20.587 5.320 -20.225 1.00 60.16 234 ARG A CA 1
ATOM 1810 C C . ARG A 1 234 ? 20.741 6.573 -19.344 1.00 60.16 234 ARG A C 1
ATOM 1812 O O . ARG A 1 234 ? 20.960 7.669 -19.850 1.00 60.16 234 ARG A O 1
ATOM 1819 N N . ALA A 1 235 ? 20.495 6.439 -18.040 1.00 61.22 235 ALA A N 1
ATOM 1820 C CA . ALA A 1 235 ? 20.464 7.555 -17.105 1.00 61.22 235 ALA A CA 1
ATOM 1821 C C . ALA A 1 235 ? 21.891 7.998 -16.752 1.00 61.22 235 ALA A C 1
ATOM 1823 O O . ALA A 1 235 ? 22.747 7.171 -16.457 1.00 61.22 235 ALA A O 1
ATOM 1824 N N . THR A 1 236 ? 22.138 9.306 -16.758 1.00 67.25 236 THR A N 1
ATOM 1825 C CA . THR A 1 236 ? 23.423 9.915 -16.386 1.00 67.25 236 THR A CA 1
ATOM 1826 C C . THR A 1 236 ? 23.213 10.979 -15.303 1.00 67.25 236 THR A C 1
ATOM 1828 O O . THR A 1 236 ? 22.106 11.496 -15.129 1.00 67.25 236 THR A O 1
ATOM 1831 N N . GLY A 1 237 ? 24.265 11.297 -14.540 1.00 76.69 237 GLY A N 1
ATOM 1832 C CA . GLY A 1 237 ? 24.234 12.354 -13.519 1.00 76.69 237 GLY A CA 1
ATOM 1833 C C . GLY A 1 237 ? 23.286 12.060 -12.348 1.00 76.69 237 GLY A C 1
ATOM 1834 O O . GLY A 1 237 ? 23.247 10.945 -11.833 1.00 76.69 237 GLY A O 1
ATOM 1835 N N . GLU A 1 238 ? 22.507 13.054 -11.915 1.00 66.94 238 GLU A N 1
ATOM 1836 C CA . GLU A 1 238 ? 21.556 12.920 -10.792 1.00 66.94 238 GLU A CA 1
ATOM 1837 C C . GLU A 1 238 ? 20.500 11.832 -11.024 1.00 66.94 238 GLU A C 1
ATOM 1839 O O . GLU A 1 238 ? 20.088 11.146 -10.090 1.00 66.94 238 GLU A O 1
ATOM 1844 N N . ARG A 1 239 ? 20.135 11.600 -12.288 1.00 67.38 239 ARG A N 1
ATOM 1845 C CA . ARG A 1 239 ? 19.177 10.565 -12.687 1.00 67.38 239 ARG A CA 1
ATOM 1846 C C . ARG A 1 239 ? 19.710 9.152 -12.441 1.00 67.38 239 ARG A C 1
ATOM 1848 O O . ARG A 1 239 ? 18.918 8.235 -12.231 1.00 67.38 239 ARG A O 1
ATOM 1855 N N . LEU A 1 240 ? 21.032 8.964 -12.474 1.00 71.62 240 LEU A N 1
ATOM 1856 C CA . LEU A 1 240 ? 21.659 7.694 -12.112 1.00 71.62 240 LEU A CA 1
ATOM 1857 C C . LEU A 1 240 ? 21.538 7.457 -10.604 1.00 71.62 240 LEU A C 1
ATOM 1859 O O . LEU A 1 240 ? 21.015 6.419 -10.217 1.00 71.62 240 LEU A O 1
ATOM 1863 N N . LYS A 1 241 ? 21.894 8.452 -9.777 1.00 71.06 241 LYS A N 1
ATOM 1864 C CA . LYS A 1 241 ? 21.772 8.382 -8.306 1.00 71.06 241 LYS A CA 1
ATOM 1865 C C . LYS A 1 241 ? 20.344 8.073 -7.852 1.00 71.06 241 LYS A C 1
ATOM 1867 O O . LYS A 1 241 ? 20.121 7.242 -6.982 1.00 71.06 241 LYS A O 1
ATOM 1872 N N . GLU A 1 242 ? 19.364 8.714 -8.481 1.00 67.69 242 GLU A N 1
ATOM 1873 C CA . GLU A 1 242 ? 17.945 8.442 -8.245 1.00 67.69 242 GLU A CA 1
ATOM 1874 C C . GLU A 1 242 ? 17.579 6.987 -8.588 1.00 67.69 242 GLU A C 1
ATOM 1876 O O . GLU A 1 242 ? 16.914 6.299 -7.813 1.00 67.69 242 GLU A O 1
ATOM 1881 N N . THR A 1 243 ? 18.045 6.491 -9.739 1.00 70.69 243 THR A N 1
ATOM 1882 C CA . THR A 1 243 ? 17.776 5.113 -10.168 1.00 70.69 243 THR A CA 1
ATOM 1883 C C . THR A 1 243 ? 18.486 4.099 -9.258 1.00 70.69 243 THR A C 1
ATOM 1885 O O . THR A 1 243 ? 17.917 3.050 -8.958 1.00 70.69 243 THR A O 1
ATOM 1888 N N . GLU A 1 244 ? 19.683 4.412 -8.757 1.00 74.56 244 GLU A N 1
ATOM 1889 C CA . GLU A 1 244 ? 20.401 3.622 -7.748 1.00 74.56 244 GLU A CA 1
ATOM 1890 C C . GLU A 1 244 ? 19.631 3.557 -6.425 1.00 74.56 244 GLU A C 1
ATOM 1892 O O . GLU A 1 244 ? 19.477 2.471 -5.867 1.00 74.56 244 GLU A O 1
ATOM 1897 N N . ALA A 1 245 ? 19.081 4.676 -5.946 1.00 74.56 245 ALA A N 1
ATOM 1898 C CA . ALA A 1 245 ? 18.303 4.710 -4.709 1.00 74.56 245 ALA A CA 1
ATOM 1899 C C . ALA A 1 245 ? 17.017 3.869 -4.806 1.00 74.56 245 ALA A C 1
ATOM 1901 O O . ALA A 1 245 ? 16.723 3.067 -3.918 1.00 74.56 245 ALA A O 1
ATOM 1902 N N . ILE A 1 246 ? 16.280 3.969 -5.920 1.00 74.56 246 ILE A N 1
ATOM 1903 C CA . ILE A 1 246 ? 15.087 3.137 -6.163 1.00 74.56 246 ILE A CA 1
ATOM 1904 C C . ILE A 1 246 ? 15.455 1.656 -6.147 1.00 74.56 246 ILE A C 1
ATOM 1906 O O . ILE A 1 246 ? 14.829 0.863 -5.441 1.00 74.56 246 ILE A O 1
ATOM 1910 N N . ASN A 1 247 ? 16.502 1.283 -6.882 1.00 78.00 247 ASN A N 1
ATOM 1911 C CA . ASN A 1 247 ? 16.947 -0.103 -6.929 1.00 78.00 247 ASN A CA 1
ATOM 1912 C C . ASN A 1 247 ? 17.470 -0.587 -5.580 1.00 78.00 247 ASN A C 1
ATOM 1914 O O . ASN A 1 247 ? 17.253 -1.747 -5.244 1.00 78.00 247 ASN A O 1
ATOM 1918 N N . THR A 1 248 ? 18.075 0.290 -4.780 1.00 84.50 248 THR A N 1
ATOM 1919 C CA . THR A 1 248 ? 18.489 -0.019 -3.408 1.00 84.50 248 THR A CA 1
ATOM 1920 C C . THR A 1 248 ? 17.275 -0.364 -2.552 1.00 84.50 248 THR A C 1
ATOM 1922 O O . THR A 1 248 ? 17.237 -1.445 -1.975 1.00 84.50 248 THR A O 1
ATOM 1925 N N . SER A 1 249 ? 16.238 0.480 -2.532 1.00 87.38 249 SER A N 1
ATOM 1926 C CA . SER A 1 249 ? 15.027 0.225 -1.737 1.00 87.38 249 SER A CA 1
ATOM 1927 C C . SER A 1 249 ? 14.311 -1.084 -2.116 1.00 87.38 249 SER A C 1
ATOM 1929 O O . SER A 1 249 ? 13.945 -1.868 -1.240 1.00 87.38 249 SER A O 1
ATOM 1931 N N . LEU A 1 250 ? 14.168 -1.379 -3.415 1.00 87.31 250 LEU A N 1
ATOM 1932 C CA . LEU A 1 250 ? 13.515 -2.605 -3.893 1.00 87.31 250 LEU A CA 1
ATOM 1933 C C . LEU A 1 250 ? 14.401 -3.850 -3.738 1.00 87.31 250 LEU A C 1
ATOM 1935 O O . LEU A 1 250 ? 13.894 -4.931 -3.441 1.00 87.31 250 LEU A O 1
ATOM 1939 N N . SER A 1 251 ? 15.721 -3.715 -3.886 1.00 86.75 251 SER A N 1
ATOM 1940 C CA . SER A 1 251 ? 16.664 -4.808 -3.611 1.00 86.75 251 SER A CA 1
ATOM 1941 C C . SER A 1 251 ? 16.702 -5.143 -2.124 1.00 86.75 251 SER A C 1
ATOM 1943 O O . SER A 1 251 ? 16.700 -6.319 -1.768 1.00 86.75 251 SER A O 1
ATOM 1945 N N . SER A 1 252 ? 16.661 -4.129 -1.255 1.00 90.56 252 SER A N 1
ATOM 1946 C CA . SER A 1 252 ? 16.528 -4.301 0.192 1.00 90.56 252 SER A CA 1
ATOM 1947 C C . SER A 1 252 ? 15.216 -4.994 0.549 1.00 90.56 252 SER A C 1
ATOM 1949 O O . SER A 1 252 ? 15.230 -5.924 1.353 1.00 90.56 252 SER A O 1
ATOM 1951 N N . LEU A 1 253 ? 14.097 -4.622 -0.086 1.00 89.75 253 LEU A N 1
ATOM 1952 C CA . LEU A 1 253 ? 12.813 -5.311 0.096 1.00 89.75 253 LEU A CA 1
ATOM 1953 C C . LEU A 1 253 ? 12.909 -6.793 -0.285 1.00 89.75 253 LEU A C 1
ATOM 1955 O O . LEU A 1 253 ? 12.503 -7.658 0.489 1.00 89.75 253 LEU A O 1
ATOM 1959 N N . ASN A 1 254 ? 13.515 -7.097 -1.434 1.00 86.56 254 ASN A N 1
ATOM 1960 C CA . ASN A 1 254 ? 13.749 -8.476 -1.859 1.00 86.56 254 ASN A CA 1
ATOM 1961 C C . ASN A 1 254 ? 14.649 -9.241 -0.878 1.00 86.56 254 ASN A C 1
ATOM 1963 O O . ASN A 1 254 ? 14.382 -10.407 -0.594 1.00 86.56 254 ASN A O 1
ATOM 1967 N N . ALA A 1 255 ? 15.698 -8.604 -0.351 1.00 88.88 255 ALA A N 1
ATOM 1968 C CA . ALA A 1 255 ? 16.583 -9.204 0.641 1.00 88.88 255 ALA A CA 1
ATOM 1969 C C . ALA A 1 255 ? 15.835 -9.525 1.942 1.00 88.88 255 ALA A C 1
ATOM 1971 O O . ALA A 1 255 ? 15.949 -10.637 2.444 1.00 88.88 255 ALA A O 1
ATOM 1972 N N . VAL A 1 256 ? 15.005 -8.600 2.434 1.00 89.88 256 VAL A N 1
ATOM 1973 C CA . VAL A 1 256 ? 14.132 -8.814 3.598 1.00 89.88 256 VAL A CA 1
ATOM 1974 C C . VAL A 1 256 ? 13.205 -10.008 3.384 1.00 89.88 256 VAL A C 1
ATOM 1976 O O . VAL A 1 256 ? 13.169 -10.909 4.219 1.00 89.88 256 VAL A O 1
ATOM 1979 N N . ILE A 1 257 ? 12.501 -10.056 2.251 1.00 83.69 257 ILE A N 1
ATOM 1980 C CA . ILE A 1 257 ? 11.580 -11.153 1.925 1.00 83.69 257 ILE A CA 1
ATOM 1981 C C . ILE A 1 257 ? 12.326 -12.491 1.878 1.00 83.69 257 ILE A C 1
ATOM 1983 O O . ILE A 1 257 ? 11.847 -13.477 2.430 1.00 83.69 257 ILE A O 1
ATOM 1987 N N . LEU A 1 258 ? 13.510 -12.527 1.262 1.00 83.69 258 LEU A N 1
ATOM 1988 C CA . LEU A 1 258 ? 14.347 -13.726 1.192 1.00 83.69 258 LEU A CA 1
ATOM 1989 C C . LEU A 1 258 ? 14.837 -14.183 2.570 1.00 83.69 258 LEU A C 1
ATOM 1991 O O . LEU A 1 258 ? 14.800 -15.381 2.849 1.00 83.69 258 LEU A O 1
ATOM 1995 N N . SER A 1 259 ? 15.276 -13.257 3.423 1.00 88.44 259 SER A N 1
ATOM 1996 C CA . SER A 1 259 ? 15.696 -13.567 4.793 1.00 88.44 259 SER A CA 1
ATOM 1997 C C . SER A 1 259 ? 14.539 -14.137 5.615 1.00 88.44 259 SER A C 1
ATOM 1999 O O . SER A 1 259 ? 14.731 -15.118 6.334 1.00 88.44 259 SER A O 1
ATOM 2001 N N . ILE A 1 260 ? 13.326 -13.593 5.452 1.00 83.81 260 ILE A N 1
ATOM 2002 C CA . ILE A 1 260 ? 12.105 -14.126 6.077 1.00 83.81 260 ILE A CA 1
ATOM 2003 C C . ILE A 1 260 ? 11.803 -15.534 5.547 1.00 83.81 260 ILE A C 1
ATOM 2005 O O . ILE A 1 260 ? 11.625 -16.454 6.343 1.00 83.81 260 ILE A O 1
ATOM 2009 N N . ALA A 1 261 ? 11.822 -15.734 4.223 1.00 78.25 261 ALA A N 1
ATOM 2010 C CA . ALA A 1 261 ? 11.579 -17.037 3.588 1.00 78.25 261 ALA A CA 1
ATOM 2011 C C . ALA A 1 261 ? 12.512 -18.129 4.130 1.00 78.25 261 ALA A C 1
ATOM 2013 O O . ALA A 1 261 ? 12.114 -19.269 4.359 1.00 78.25 261 ALA A O 1
ATOM 2014 N N . ARG A 1 262 ? 13.779 -17.761 4.338 1.00 84.12 262 ARG A N 1
ATOM 2015 C CA . ARG A 1 262 ? 14.843 -18.642 4.830 1.00 84.12 262 ARG A CA 1
ATOM 2016 C C . ARG A 1 262 ? 14.858 -18.795 6.348 1.00 84.12 262 ARG A C 1
ATOM 2018 O O . ARG A 1 262 ? 15.696 -19.536 6.855 1.00 84.12 262 ARG A O 1
ATOM 2025 N N . LYS A 1 263 ? 13.957 -18.114 7.065 1.00 84.56 263 LYS A N 1
ATOM 2026 C CA . LYS A 1 263 ? 13.898 -18.091 8.533 1.00 84.56 263 LYS A CA 1
ATOM 2027 C C . LYS A 1 263 ? 15.255 -17.689 9.139 1.00 84.56 263 LYS A C 1
ATOM 2029 O O . LYS A 1 263 ? 15.709 -18.258 10.132 1.00 84.56 263 LYS A O 1
ATOM 2034 N N . GLU A 1 264 ? 15.930 -16.723 8.509 1.00 87.31 264 GLU A N 1
ATOM 2035 C CA . GLU A 1 264 ? 17.208 -16.188 8.984 1.00 87.31 264 GLU A CA 1
ATOM 2036 C C . GLU A 1 264 ? 17.021 -15.466 10.328 1.00 87.31 264 GLU A C 1
ATOM 2038 O O . GLU A 1 264 ? 16.025 -14.782 10.554 1.00 87.31 264 GLU A O 1
ATOM 2043 N N . LYS A 1 265 ? 18.005 -15.587 11.233 1.00 86.94 265 LYS A N 1
ATOM 2044 C CA . LYS A 1 265 ? 17.945 -14.950 12.564 1.00 86.94 265 LYS A CA 1
ATOM 2045 C C . LYS A 1 265 ? 17.911 -13.422 12.500 1.00 86.94 265 LYS A C 1
ATOM 2047 O O . LYS A 1 265 ? 17.378 -12.787 13.402 1.00 86.94 265 LYS A O 1
ATOM 2052 N N . HIS A 1 266 ? 18.537 -12.845 11.480 1.00 90.56 266 HIS A N 1
ATOM 2053 C CA . HIS A 1 266 ? 18.631 -11.406 11.291 1.00 90.56 266 HIS A CA 1
ATOM 2054 C C . HIS A 1 266 ? 18.004 -11.037 9.950 1.00 90.56 266 HIS A C 1
ATOM 2056 O O . HIS A 1 266 ? 18.495 -11.457 8.904 1.00 90.56 266 HIS A O 1
ATOM 2062 N N . VAL A 1 267 ? 16.954 -10.217 9.987 1.00 90.06 267 VAL A N 1
ATOM 2063 C CA . VAL A 1 267 ? 16.283 -9.695 8.793 1.00 90.06 267 VAL A CA 1
ATOM 2064 C C . VAL A 1 267 ? 16.723 -8.240 8.575 1.00 90.06 267 VAL A C 1
ATOM 2066 O O . VAL A 1 267 ? 16.611 -7.428 9.494 1.00 90.06 267 VAL A O 1
ATOM 2069 N N . PRO A 1 268 ? 17.232 -7.871 7.386 1.00 92.31 268 PRO A N 1
ATOM 2070 C CA . PRO A 1 268 ? 17.881 -6.580 7.156 1.00 92.31 268 PRO A CA 1
ATOM 2071 C C . PRO A 1 268 ? 16.891 -5.425 6.897 1.00 92.31 268 PRO A C 1
ATOM 2073 O O . PRO A 1 268 ? 17.002 -4.703 5.906 1.00 92.31 268 PRO A O 1
ATOM 2076 N N . PHE A 1 269 ? 15.925 -5.206 7.795 1.00 90.50 269 PHE A N 1
ATOM 2077 C CA . PHE A 1 269 ? 14.922 -4.140 7.649 1.00 90.50 269 PHE A CA 1
ATOM 2078 C C . PHE A 1 269 ? 15.536 -2.736 7.557 1.00 90.50 269 PHE A C 1
ATOM 2080 O O . PHE A 1 269 ? 15.023 -1.878 6.843 1.00 90.50 269 PHE A O 1
ATOM 2087 N N . ARG A 1 270 ? 16.692 -2.518 8.189 1.00 90.50 270 ARG A N 1
ATOM 2088 C CA . ARG A 1 270 ? 17.372 -1.214 8.243 1.00 90.50 270 ARG A CA 1
ATOM 2089 C C . ARG A 1 270 ? 18.114 -0.814 6.963 1.00 90.50 270 ARG A C 1
ATOM 2091 O O . ARG A 1 270 ? 18.632 0.296 6.896 1.00 90.50 270 ARG A O 1
ATOM 2098 N N . ASN A 1 271 ? 18.162 -1.677 5.946 1.00 90.69 271 ASN A N 1
ATOM 2099 C CA . ASN A 1 271 ? 18.913 -1.411 4.712 1.00 90.69 271 ASN A CA 1
ATOM 2100 C C . ASN A 1 271 ? 18.272 -0.349 3.802 1.00 90.69 271 ASN A C 1
ATOM 2102 O O . ASN A 1 271 ? 18.911 0.104 2.856 1.00 90.69 271 ASN A O 1
ATOM 2106 N N . SER A 1 272 ? 17.016 0.029 4.041 1.00 92.44 272 SER A N 1
ATOM 2107 C CA . SER A 1 272 ? 16.360 1.146 3.354 1.00 92.44 272 SER A CA 1
ATOM 2108 C C . SER A 1 272 ? 15.248 1.749 4.207 1.00 92.44 272 SER A C 1
ATOM 2110 O O . SER A 1 272 ? 14.710 1.087 5.101 1.00 92.44 272 SER A O 1
ATOM 2112 N N . MET A 1 273 ? 14.851 2.984 3.899 1.00 91.31 273 MET A N 1
ATOM 2113 C CA . MET A 1 273 ? 13.684 3.632 4.504 1.00 91.31 273 MET A CA 1
ATOM 2114 C C . MET A 1 273 ? 12.399 2.851 4.222 1.00 91.31 273 MET A C 1
ATOM 2116 O O . MET A 1 273 ? 11.551 2.734 5.102 1.00 91.31 273 MET A O 1
ATOM 2120 N N . LEU A 1 274 ? 12.270 2.281 3.018 1.00 91.19 274 LEU A N 1
ATOM 2121 C CA . LEU A 1 274 ? 11.118 1.461 2.645 1.00 91.19 274 LEU A CA 1
ATOM 2122 C C . LEU A 1 274 ? 11.014 0.227 3.543 1.00 91.19 274 LEU A C 1
ATOM 2124 O O . LEU A 1 274 ? 9.983 0.006 4.167 1.00 91.19 274 LEU A O 1
ATOM 2128 N N . THR A 1 275 ? 12.081 -0.564 3.640 1.00 91.44 275 THR A N 1
ATOM 2129 C CA . THR A 1 275 ? 12.075 -1.780 4.463 1.00 91.44 275 THR A CA 1
ATOM 2130 C C . THR A 1 275 ? 11.948 -1.478 5.947 1.00 91.44 275 THR A C 1
ATOM 2132 O O . THR A 1 275 ? 11.261 -2.217 6.641 1.00 91.44 275 THR A O 1
ATOM 2135 N N . SER A 1 276 ? 12.531 -0.373 6.414 1.00 90.94 276 SER A N 1
ATOM 2136 C CA . SER A 1 276 ? 12.387 0.068 7.804 1.00 90.94 276 SER A CA 1
ATOM 2137 C C . SER A 1 276 ? 10.942 0.454 8.102 1.00 90.94 276 SER A C 1
ATOM 2139 O O . SER A 1 276 ? 10.434 0.162 9.169 1.00 90.94 276 SER A O 1
ATOM 2141 N N . LEU A 1 277 ? 10.241 1.080 7.154 1.00 89.31 277 LEU A N 1
ATOM 2142 C CA . LEU A 1 277 ? 8.827 1.414 7.312 1.00 89.31 277 LEU A CA 1
ATOM 2143 C C . LEU A 1 277 ? 7.919 0.175 7.224 1.00 89.31 277 LEU A C 1
ATOM 2145 O O . LEU A 1 277 ? 6.898 0.111 7.905 1.00 89.31 277 LEU A O 1
ATOM 2149 N N . LEU A 1 278 ? 8.284 -0.802 6.389 1.00 86.50 278 LEU A N 1
ATOM 2150 C CA . LEU A 1 278 ? 7.534 -2.044 6.175 1.00 86.50 278 LEU A CA 1
ATOM 2151 C C . LEU A 1 278 ? 7.815 -3.135 7.206 1.00 86.50 278 LEU A C 1
ATOM 2153 O O . LEU A 1 278 ? 7.151 -4.170 7.174 1.00 86.50 278 LEU A O 1
ATOM 2157 N N . GLU A 1 279 ? 8.759 -2.932 8.118 1.00 87.81 279 GLU A N 1
ATOM 2158 C CA . GLU A 1 279 ? 9.106 -3.907 9.152 1.00 87.81 279 GLU A CA 1
ATOM 2159 C C . GLU A 1 279 ? 7.888 -4.409 9.949 1.00 87.81 279 GLU A C 1
ATOM 2161 O O . GLU A 1 279 ? 7.739 -5.624 10.044 1.00 87.81 279 GLU A O 1
ATOM 2166 N N . PRO A 1 280 ? 6.921 -3.579 10.392 1.00 80.88 280 PRO A N 1
ATOM 2167 C CA . PRO A 1 280 ? 5.727 -4.085 11.072 1.00 80.88 280 PRO A CA 1
ATOM 2168 C C . PRO A 1 280 ? 4.801 -4.872 10.133 1.00 80.88 280 PRO A C 1
ATOM 2170 O O . PRO A 1 280 ? 4.041 -5.728 10.561 1.00 80.88 280 PRO A O 1
ATOM 2173 N N . CYS A 1 281 ? 4.848 -4.594 8.828 1.00 79.31 281 CYS A N 1
ATOM 2174 C CA . CYS A 1 281 ? 4.010 -5.275 7.843 1.00 79.31 281 CYS A CA 1
ATOM 2175 C C . CYS A 1 281 ? 4.554 -6.668 7.492 1.00 79.31 281 CYS A C 1
ATOM 2177 O O . CYS A 1 281 ? 3.793 -7.593 7.218 1.00 79.31 281 CYS A O 1
ATOM 2179 N N . LEU A 1 282 ? 5.877 -6.816 7.465 1.00 80.50 282 LEU A N 1
ATOM 2180 C CA . LEU A 1 282 ? 6.564 -8.043 7.050 1.00 80.50 282 LEU A CA 1
ATOM 2181 C C . LEU A 1 282 ? 7.107 -8.849 8.242 1.00 80.50 282 LEU A C 1
ATOM 2183 O O . LEU A 1 282 ? 7.454 -10.015 8.084 1.00 80.50 282 LEU A O 1
ATOM 2187 N N . GLY A 1 283 ? 7.163 -8.247 9.431 1.00 71.00 283 GLY A N 1
ATOM 2188 C CA . GLY A 1 283 ? 7.757 -8.794 10.653 1.00 71.00 283 GLY A CA 1
ATOM 2189 C C . GLY A 1 283 ? 6.874 -9.752 11.456 1.00 71.00 283 GLY A C 1
ATOM 2190 O O . GLY A 1 283 ? 7.332 -10.275 12.468 1.00 71.00 283 GLY A O 1
ATOM 2191 N N . GLY A 1 284 ? 5.644 -10.033 11.009 1.00 68.31 284 GLY A N 1
ATOM 2192 C CA . GLY A 1 284 ? 4.900 -11.210 11.471 1.00 68.31 284 GLY A CA 1
ATOM 2193 C C . GLY A 1 284 ? 3.610 -10.995 12.259 1.00 68.31 284 GLY A C 1
ATOM 2194 O O . GLY A 1 284 ? 3.029 -11.990 12.673 1.00 68.31 284 GLY A O 1
ATOM 2195 N N . ASP A 1 285 ? 3.130 -9.769 12.469 1.00 75.25 285 ASP A N 1
ATOM 2196 C CA . ASP A 1 285 ? 1.839 -9.523 13.139 1.00 75.25 285 ASP A CA 1
ATOM 2197 C C . ASP A 1 285 ? 0.782 -8.863 12.231 1.00 75.25 285 ASP A C 1
ATOM 2199 O O . ASP A 1 285 ? -0.303 -8.506 12.696 1.00 75.25 285 ASP A O 1
ATOM 2203 N N . SER A 1 286 ? 1.065 -8.771 10.928 1.00 81.56 286 SER A N 1
ATOM 2204 C CA . SER A 1 286 ? 0.235 -8.118 9.911 1.00 81.56 286 SER A CA 1
ATOM 2205 C C . SER A 1 286 ? -0.270 -9.100 8.851 1.00 81.56 286 SER A C 1
ATOM 2207 O O . SER A 1 286 ? 0.439 -10.017 8.439 1.00 81.56 286 SER A O 1
ATOM 2209 N N . LYS A 1 287 ? -1.489 -8.867 8.350 1.00 87.44 287 LYS A N 1
ATOM 2210 C CA . LYS A 1 287 ? -1.998 -9.493 7.123 1.00 87.44 287 LYS A CA 1
ATOM 2211 C C . LYS A 1 287 ? -1.426 -8.748 5.922 1.00 87.44 287 LYS A C 1
ATOM 2213 O O . LYS A 1 287 ? -1.738 -7.575 5.732 1.00 87.44 287 LYS A O 1
ATOM 2218 N N . THR A 1 288 ? -0.617 -9.411 5.105 1.00 87.50 288 THR A N 1
ATOM 2219 C CA . THR A 1 288 ? 0.097 -8.743 4.010 1.00 87.50 288 THR A CA 1
ATOM 2220 C C . THR A 1 288 ? -0.248 -9.352 2.655 1.00 87.50 288 THR A C 1
ATOM 2222 O O . THR A 1 288 ? -0.181 -10.565 2.484 1.00 87.50 288 THR A O 1
ATOM 2225 N N . LEU A 1 289 ? -0.610 -8.495 1.699 1.00 89.56 289 LEU A N 1
ATOM 2226 C CA . LEU A 1 289 ? -0.938 -8.822 0.313 1.00 89.56 289 LEU A CA 1
ATOM 2227 C C . LEU A 1 289 ? -0.006 -8.044 -0.625 1.00 89.56 289 LEU A C 1
ATOM 2229 O O . LEU A 1 289 ? 0.072 -6.815 -0.588 1.00 89.56 289 LEU A O 1
ATOM 2233 N N . MET A 1 290 ? 0.658 -8.781 -1.509 1.00 90.06 290 MET A N 1
ATOM 2234 C CA . MET A 1 290 ? 1.369 -8.230 -2.657 1.00 90.06 290 MET A CA 1
ATOM 2235 C C . MET A 1 290 ? 0.475 -8.322 -3.894 1.00 90.06 290 MET A C 1
ATOM 2237 O O . MET A 1 290 ? -0.004 -9.397 -4.250 1.00 90.06 290 MET A O 1
ATOM 2241 N N . ILE A 1 291 ? 0.279 -7.198 -4.575 1.00 93.25 291 ILE A N 1
ATOM 2242 C CA . ILE A 1 291 ? -0.361 -7.149 -5.885 1.00 93.25 291 ILE A CA 1
ATOM 2243 C C . ILE A 1 291 ? 0.735 -7.027 -6.942 1.00 93.25 291 ILE A C 1
ATOM 2245 O O . ILE A 1 291 ? 1.439 -6.021 -7.009 1.00 93.25 291 ILE A O 1
ATOM 2249 N N . LEU A 1 292 ? 0.905 -8.067 -7.752 1.00 93.12 292 LEU A N 1
ATOM 2250 C CA . LEU A 1 292 ? 1.878 -8.098 -8.833 1.00 93.12 292 LEU A CA 1
ATOM 2251 C C . LEU A 1 292 ? 1.245 -7.564 -10.124 1.00 93.12 292 LEU A C 1
ATOM 2253 O O . LEU A 1 292 ? 0.303 -8.138 -10.665 1.00 93.12 292 LEU A O 1
ATOM 2257 N N . ASN A 1 293 ? 1.811 -6.483 -10.646 1.00 89.69 293 ASN A N 1
ATOM 2258 C CA . ASN A 1 293 ? 1.426 -5.849 -11.898 1.00 89.69 293 ASN A CA 1
ATOM 2259 C C . ASN A 1 293 ? 2.428 -6.205 -13.002 1.00 89.69 293 ASN A C 1
ATOM 2261 O O . ASN A 1 293 ? 3.616 -5.878 -12.885 1.00 89.69 293 ASN A O 1
ATOM 2265 N N . LEU A 1 294 ? 1.950 -6.789 -14.101 1.00 87.19 294 LEU A N 1
ATOM 2266 C CA . LEU A 1 294 ? 2.785 -7.229 -15.223 1.00 87.19 294 LEU A CA 1
ATOM 2267 C C . LEU A 1 294 ? 2.427 -6.493 -16.513 1.00 87.19 294 LEU A C 1
ATOM 2269 O O . LEU A 1 294 ? 1.286 -6.087 -16.723 1.00 87.19 294 LEU A O 1
ATOM 2273 N N . SER A 1 295 ? 3.422 -6.329 -17.384 1.00 83.56 295 SER A N 1
ATOM 2274 C CA . SER A 1 295 ? 3.201 -5.820 -18.735 1.00 83.56 295 SER A CA 1
ATOM 2275 C C . SER A 1 295 ? 3.129 -7.001 -19.709 1.00 83.56 295 SER A C 1
ATOM 2277 O O . SER A 1 295 ? 4.055 -7.813 -19.722 1.00 83.56 295 SER A O 1
ATOM 2279 N N . PRO A 1 296 ? 2.075 -7.107 -20.539 1.00 78.25 296 PRO A N 1
ATOM 2280 C CA . PRO A 1 296 ? 1.961 -8.164 -21.545 1.00 78.25 296 PRO A CA 1
ATOM 2281 C C . PRO A 1 296 ? 2.820 -7.893 -22.792 1.00 78.25 296 PRO A C 1
ATOM 2283 O O . PRO A 1 296 ? 2.870 -8.709 -23.713 1.00 78.25 296 PRO A O 1
ATOM 2286 N N . GLU A 1 297 ? 3.473 -6.731 -22.867 1.00 78.44 297 GLU A N 1
ATOM 2287 C CA . GLU A 1 297 ? 4.282 -6.367 -24.023 1.00 78.44 297 GLU A CA 1
ATOM 2288 C C . GLU A 1 297 ? 5.541 -7.232 -24.122 1.00 78.44 297 GLU A C 1
ATOM 2290 O O . GLU A 1 297 ? 6.273 -7.419 -23.150 1.00 78.44 297 GLU A O 1
ATOM 2295 N N . VAL A 1 298 ? 5.866 -7.665 -25.342 1.00 78.62 298 VAL A N 1
ATOM 2296 C CA . VAL A 1 298 ? 7.069 -8.468 -25.619 1.00 78.62 298 VAL A CA 1
ATOM 2297 C C . VAL A 1 298 ? 8.344 -7.744 -25.167 1.00 78.62 298 VAL A C 1
ATOM 2299 O O . VAL A 1 298 ? 9.242 -8.368 -24.600 1.00 78.62 298 VAL A O 1
ATOM 2302 N N . SER A 1 299 ? 8.390 -6.417 -25.323 1.00 79.62 299 SER A N 1
ATOM 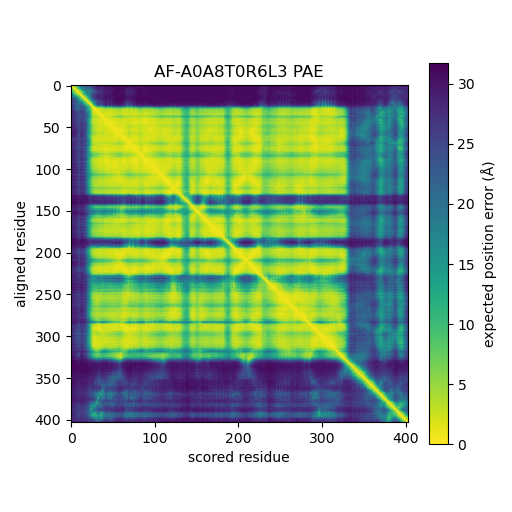2303 C CA . SER A 1 299 ? 9.471 -5.531 -24.854 1.00 79.62 299 SER A CA 1
ATOM 2304 C C . SER A 1 299 ? 9.719 -5.615 -23.338 1.00 79.62 299 SER A C 1
ATOM 2306 O O . SER A 1 299 ? 10.824 -5.354 -22.862 1.00 79.62 299 SER A O 1
ATOM 2308 N N . SER A 1 300 ? 8.687 -5.991 -22.581 1.00 79.19 300 SER A N 1
ATOM 2309 C CA . SER A 1 300 ? 8.647 -6.044 -21.120 1.00 79.19 300 SER A CA 1
ATOM 2310 C C . SER A 1 300 ? 8.808 -7.461 -20.562 1.00 79.19 300 SER A C 1
ATOM 2312 O O . SER A 1 300 ? 8.754 -7.659 -19.347 1.00 79.19 300 SER A O 1
ATOM 2314 N N . THR A 1 301 ? 9.040 -8.447 -21.432 1.00 82.25 301 THR A N 1
ATOM 2315 C CA . THR A 1 301 ? 9.158 -9.868 -21.080 1.00 82.25 301 THR A CA 1
ATOM 2316 C C . THR A 1 301 ? 10.121 -10.113 -19.924 1.00 82.25 301 THR A C 1
ATOM 2318 O O . THR A 1 301 ? 9.738 -10.703 -18.920 1.00 82.25 301 THR A O 1
ATOM 2321 N N . GLU A 1 302 ? 11.369 -9.656 -20.035 1.00 84.69 302 GLU A N 1
ATOM 2322 C CA . GLU A 1 302 ? 12.404 -9.950 -19.036 1.00 84.69 302 GLU A CA 1
ATOM 2323 C C . GLU A 1 302 ? 12.078 -9.357 -17.660 1.00 84.69 302 GLU A C 1
ATOM 2325 O O . GLU A 1 302 ? 12.291 -10.004 -16.636 1.00 84.69 302 GLU A O 1
ATOM 2330 N N . GLU A 1 303 ? 11.532 -8.140 -17.637 1.00 82.56 303 GLU A N 1
ATOM 2331 C CA . GLU A 1 303 ? 11.151 -7.445 -16.404 1.00 82.56 303 GLU A CA 1
ATOM 2332 C C . GLU A 1 303 ? 9.924 -8.101 -15.756 1.00 82.56 303 GLU A C 1
ATOM 2334 O O . GLU A 1 303 ? 9.871 -8.271 -14.534 1.00 82.56 303 GLU A O 1
ATOM 2339 N N . SER A 1 304 ? 8.961 -8.541 -16.570 1.00 83.56 304 SER A N 1
ATOM 2340 C CA . SER A 1 304 ? 7.803 -9.307 -16.104 1.00 83.56 304 SER A CA 1
ATOM 2341 C C . SER A 1 304 ? 8.230 -10.660 -15.533 1.00 83.56 304 SER A C 1
ATOM 2343 O O . SER A 1 304 ? 7.789 -11.038 -14.451 1.00 83.56 304 SER A O 1
ATOM 2345 N N . LEU A 1 305 ? 9.172 -11.347 -16.183 1.00 86.44 305 LEU A N 1
ATOM 2346 C CA . LEU A 1 305 ? 9.738 -12.614 -15.713 1.00 86.44 305 LEU A CA 1
ATOM 2347 C C . LEU A 1 305 ? 10.540 -12.430 -14.412 1.00 86.44 305 LEU A C 1
ATOM 2349 O O . LEU A 1 305 ? 10.452 -13.255 -13.502 1.00 86.44 305 LEU A O 1
ATOM 2353 N N . CYS A 1 306 ? 11.281 -11.326 -14.279 1.00 85.12 306 CYS A N 1
ATOM 2354 C CA . CYS A 1 306 ? 11.954 -10.953 -13.033 1.00 85.12 306 CYS A CA 1
ATOM 2355 C C . CYS A 1 306 ? 10.941 -10.723 -11.898 1.00 85.12 306 CYS A C 1
ATOM 2357 O O . CYS A 1 306 ? 11.078 -11.293 -10.814 1.00 85.12 306 CYS A O 1
ATOM 2359 N N . SER A 1 307 ? 9.880 -9.963 -12.177 1.00 86.06 307 SER A N 1
ATOM 2360 C CA . SER A 1 307 ? 8.824 -9.648 -11.208 1.00 86.06 307 SER A CA 1
ATOM 2361 C C . SER A 1 307 ? 8.055 -10.905 -10.768 1.00 86.06 307 SER A C 1
ATOM 2363 O O . SER A 1 307 ? 7.809 -11.089 -9.577 1.00 86.06 307 SER A O 1
ATOM 2365 N N . LEU A 1 308 ? 7.772 -11.824 -11.699 1.00 87.88 308 LEU A N 1
ATOM 2366 C CA . LEU A 1 308 ? 7.192 -13.145 -11.425 1.00 87.88 308 LEU A CA 1
ATOM 2367 C C . LEU A 1 308 ? 8.082 -13.998 -10.510 1.00 87.88 308 LEU A C 1
ATOM 2369 O O . LEU A 1 308 ? 7.591 -14.602 -9.560 1.00 87.88 308 LEU A O 1
ATOM 2373 N N . ARG A 1 309 ? 9.401 -14.022 -10.744 1.00 86.56 309 ARG A N 1
ATOM 2374 C CA . ARG A 1 309 ? 10.353 -14.751 -9.884 1.00 86.56 309 ARG A CA 1
ATOM 2375 C C . ARG A 1 309 ? 10.415 -14.179 -8.469 1.00 86.56 309 ARG A C 1
ATOM 2377 O O . ARG A 1 309 ? 10.567 -14.944 -7.520 1.00 86.56 309 ARG A O 1
ATOM 2384 N N . VAL A 1 310 ? 10.316 -12.857 -8.321 1.00 82.69 310 VAL A N 1
ATOM 2385 C CA . VAL A 1 310 ? 10.227 -12.204 -7.006 1.00 82.69 310 VAL A CA 1
ATOM 2386 C C . VAL A 1 310 ? 8.924 -12.594 -6.312 1.00 82.69 310 VAL A C 1
ATOM 2388 O O . VAL A 1 310 ? 8.968 -13.077 -5.185 1.00 82.69 310 VAL A O 1
ATOM 2391 N N . ALA A 1 311 ? 7.785 -12.469 -6.994 1.00 85.69 311 ALA A N 1
ATOM 2392 C CA . ALA A 1 311 ? 6.482 -12.819 -6.436 1.00 85.69 311 ALA A CA 1
ATOM 2393 C C . ALA A 1 311 ? 6.386 -14.298 -6.037 1.00 85.69 311 ALA A C 1
ATOM 2395 O O . ALA A 1 311 ? 5.867 -14.612 -4.973 1.00 85.69 311 ALA A O 1
ATOM 2396 N N . ALA A 1 312 ? 6.953 -15.210 -6.832 1.00 83.06 312 ALA A N 1
ATOM 2397 C CA . ALA A 1 312 ? 6.998 -16.632 -6.496 1.00 83.06 312 ALA A CA 1
ATOM 2398 C C . ALA A 1 312 ? 7.768 -16.899 -5.191 1.00 83.06 312 ALA A C 1
ATOM 2400 O O . ALA A 1 312 ? 7.386 -17.764 -4.409 1.00 83.06 312 ALA A O 1
ATOM 2401 N N . ARG A 1 313 ? 8.830 -16.126 -4.923 1.00 80.19 313 ARG A N 1
ATOM 2402 C CA . ARG A 1 313 ? 9.566 -16.194 -3.652 1.00 80.19 313 ARG A CA 1
ATOM 2403 C C . ARG A 1 313 ? 8.745 -15.619 -2.505 1.00 80.19 313 ARG A C 1
ATOM 2405 O O . ARG A 1 313 ? 8.694 -16.247 -1.457 1.00 80.19 313 ARG A O 1
ATOM 2412 N N . VAL A 1 314 ? 8.074 -14.484 -2.714 1.00 80.69 314 VAL A N 1
ATOM 2413 C CA . VAL A 1 314 ? 7.165 -13.885 -1.718 1.00 80.69 314 VAL A CA 1
ATOM 2414 C C . VAL A 1 314 ? 6.072 -14.877 -1.325 1.00 80.69 314 VAL A C 1
ATOM 2416 O O . VAL A 1 314 ? 5.802 -15.043 -0.143 1.00 80.69 314 VAL A O 1
ATOM 2419 N N . ASN A 1 315 ? 5.496 -15.580 -2.301 1.00 76.62 315 ASN A N 1
ATOM 2420 C CA . ASN A 1 315 ? 4.436 -16.558 -2.069 1.00 76.62 315 ASN A CA 1
ATOM 2421 C C . ASN A 1 315 ? 4.905 -17.763 -1.230 1.00 76.62 315 ASN A C 1
ATOM 2423 O O . ASN A 1 315 ? 4.123 -18.384 -0.523 1.00 76.62 315 ASN A O 1
ATOM 2427 N N . SER A 1 316 ? 6.201 -18.084 -1.275 1.00 72.25 316 SER A N 1
ATOM 2428 C CA . SER A 1 316 ? 6.792 -19.125 -0.424 1.00 72.25 316 SER A CA 1
ATOM 2429 C C . SER A 1 316 ? 7.120 -18.658 1.002 1.00 72.25 316 SER A C 1
ATOM 2431 O O . SER A 1 316 ? 7.563 -19.467 1.817 1.00 72.25 316 SER A O 1
ATOM 2433 N N . CYS A 1 317 ? 6.938 -17.371 1.317 1.00 70.94 317 CYS A N 1
ATOM 2434 C CA . CYS A 1 317 ? 7.226 -16.824 2.639 1.00 70.94 317 CYS A CA 1
ATOM 2435 C C . CYS A 1 317 ? 6.041 -17.003 3.591 1.00 70.94 317 CYS A C 1
ATOM 2437 O O . CYS A 1 317 ? 4.973 -16.428 3.394 1.00 70.94 317 CYS A O 1
ATOM 2439 N N . GLU A 1 318 ? 6.270 -17.701 4.699 1.00 69.75 318 GLU A N 1
ATOM 2440 C CA . GLU A 1 318 ? 5.349 -17.705 5.836 1.00 69.75 318 GLU A CA 1
ATOM 2441 C C . GLU A 1 318 ? 5.650 -16.501 6.733 1.00 69.75 318 GLU A C 1
ATOM 2443 O O . GLU A 1 318 ? 6.632 -16.486 7.479 1.00 69.75 318 GLU A O 1
ATOM 2448 N N . ILE A 1 319 ? 4.807 -15.474 6.648 1.00 70.56 319 ILE A N 1
ATOM 2449 C CA . ILE A 1 319 ? 4.806 -14.366 7.608 1.00 70.56 319 ILE A CA 1
ATOM 2450 C C . ILE A 1 319 ? 4.082 -14.849 8.878 1.00 70.56 319 ILE A C 1
ATOM 2452 O O . ILE A 1 319 ? 3.197 -15.702 8.805 1.00 70.56 319 ILE A O 1
ATOM 2456 N N . GLY A 1 320 ? 4.495 -14.354 10.048 1.00 66.31 320 GLY A N 1
ATOM 2457 C CA . GLY A 1 320 ? 3.923 -14.738 11.345 1.00 66.31 320 GLY A CA 1
ATOM 2458 C C . GLY A 1 320 ? 2.397 -14.573 11.458 1.00 66.31 320 GLY A C 1
ATOM 2459 O O . GLY A 1 320 ? 1.726 -14.050 10.571 1.00 66.31 320 GLY A O 1
ATOM 2460 N N . ILE A 1 321 ? 1.837 -15.043 12.577 1.00 73.62 321 ILE A N 1
ATOM 2461 C CA . ILE A 1 321 ? 0.385 -15.066 12.800 1.00 73.62 321 ILE A CA 1
ATOM 2462 C C . ILE A 1 321 ? -0.134 -13.635 13.037 1.00 73.62 321 ILE A C 1
ATOM 2464 O O . ILE A 1 321 ? 0.250 -13.021 14.039 1.00 73.62 321 ILE A O 1
ATOM 2468 N N . PRO A 1 322 ? -1.054 -13.122 12.193 1.00 77.56 322 PRO A N 1
ATOM 2469 C CA . PRO A 1 322 ? -1.623 -11.792 12.368 1.00 77.56 322 PRO A CA 1
ATOM 2470 C C . PRO A 1 322 ? -2.310 -11.647 13.725 1.00 77.56 322 PRO A C 1
ATOM 2472 O O . PRO A 1 322 ? -3.132 -12.486 14.108 1.00 77.56 322 PRO A O 1
ATOM 2475 N N . ARG A 1 323 ? -2.012 -10.561 14.442 1.00 78.81 323 ARG A N 1
ATOM 2476 C CA . ARG A 1 323 ? -2.608 -10.286 15.753 1.00 78.81 323 ARG A CA 1
ATOM 2477 C C . ARG A 1 323 ? -3.671 -9.206 15.639 1.00 78.81 323 ARG A C 1
ATOM 2479 O O . ARG A 1 323 ? -3.483 -8.199 14.961 1.00 78.81 323 ARG A O 1
ATOM 2486 N N . ARG A 1 324 ? -4.790 -9.440 16.319 1.00 84.06 324 ARG A N 1
ATOM 2487 C CA . ARG A 1 324 ? -5.863 -8.463 16.476 1.00 84.06 324 ARG A CA 1
ATOM 2488 C C . ARG A 1 324 ? -5.561 -7.609 17.701 1.00 84.06 324 ARG A C 1
ATOM 2490 O O . ARG A 1 324 ? -5.376 -8.155 18.787 1.00 84.06 324 ARG A O 1
ATOM 2497 N N . GLU A 1 325 ? -5.512 -6.295 17.539 1.00 80.00 325 GLU A N 1
ATOM 2498 C CA . GLU A 1 325 ? -5.275 -5.375 18.644 1.00 80.00 325 GLU A CA 1
ATOM 2499 C C . GLU A 1 325 ? -6.616 -4.981 19.270 1.00 80.00 325 GLU A C 1
ATOM 2501 O O . GLU A 1 325 ? -7.360 -4.151 18.742 1.00 80.00 325 GLU A O 1
ATOM 2506 N N . THR A 1 326 ? -6.945 -5.631 20.389 1.00 83.62 326 THR A N 1
ATOM 2507 C CA . THR A 1 326 ? -8.172 -5.376 21.150 1.00 83.62 326 THR A CA 1
ATOM 2508 C C . THR A 1 326 ? -7.874 -5.123 22.617 1.00 83.62 326 THR A C 1
ATOM 2510 O O . THR A 1 326 ? -7.069 -5.838 23.211 1.00 83.62 326 THR A O 1
ATOM 2513 N N . GLN A 1 327 ? -8.578 -4.171 23.221 1.00 82.31 327 GLN A N 1
ATOM 2514 C CA . GLN A 1 327 ? -8.540 -3.919 24.661 1.00 82.31 327 GLN A CA 1
ATOM 2515 C C . GLN A 1 327 ? -9.958 -3.962 25.234 1.00 82.31 327 GLN A C 1
ATOM 2517 O O . GLN A 1 327 ? -10.910 -3.528 24.586 1.00 82.31 327 GLN A O 1
ATOM 2522 N N . LEU A 1 328 ? -10.104 -4.484 26.452 1.00 74.31 328 LEU A N 1
ATOM 2523 C CA . LEU A 1 328 ? -11.337 -4.361 27.224 1.00 74.31 328 LEU A CA 1
ATOM 2524 C C . LEU A 1 328 ? -11.195 -3.116 28.106 1.00 74.31 328 LEU A C 1
ATOM 2526 O O . LEU A 1 328 ? -10.286 -3.045 28.930 1.00 74.31 328 LEU A O 1
ATOM 2530 N N . GLY A 1 329 ? -12.042 -2.112 27.903 1.00 58.66 329 GLY A N 1
ATOM 2531 C CA . GLY A 1 329 ? -12.062 -0.914 28.733 1.00 58.66 329 GLY A CA 1
ATOM 2532 C C . GLY A 1 329 ? -12.423 -1.266 30.175 1.00 58.66 329 GLY A C 1
ATOM 2533 O O . GLY A 1 329 ? -13.339 -2.057 30.411 1.00 58.66 329 GLY A O 1
ATOM 2534 N N . SER A 1 330 ? -11.722 -0.671 31.142 1.00 46.09 330 SER A N 1
ATOM 2535 C CA . SER A 1 330 ? -12.114 -0.736 32.548 1.00 46.09 330 SER A CA 1
ATOM 2536 C C . SER A 1 330 ? -13.504 -0.116 32.699 1.00 46.09 330 SER A C 1
ATOM 2538 O O . SER A 1 330 ? -13.731 1.036 32.327 1.00 46.09 330 SER A O 1
ATOM 2540 N N . LYS A 1 331 ? -14.464 -0.890 33.213 1.00 45.47 331 LYS A N 1
ATOM 2541 C CA . LYS A 1 331 ? -15.722 -0.319 33.693 1.00 45.47 331 LYS A CA 1
ATOM 2542 C C . LYS A 1 331 ? -15.398 0.461 34.963 1.00 45.47 331 LYS A C 1
ATOM 2544 O O . LYS A 1 331 ? -15.209 -0.142 36.012 1.00 45.47 331 LYS A O 1
ATOM 2549 N N . ASP A 1 332 ? -15.324 1.781 34.863 1.00 40.91 332 ASP A N 1
ATOM 2550 C CA . ASP A 1 332 ? -15.361 2.635 36.046 1.00 40.91 332 ASP A CA 1
ATOM 2551 C C . ASP A 1 332 ? -16.785 2.573 36.622 1.00 40.91 332 ASP A C 1
ATOM 2553 O O . ASP A 1 332 ? -17.730 3.113 36.043 1.00 40.91 332 ASP A O 1
ATOM 2557 N N . GLY A 1 333 ? -16.948 1.844 37.727 1.00 36.19 333 GLY A N 1
ATOM 2558 C CA . GLY A 1 333 ? -18.201 1.735 38.474 1.00 36.19 333 GLY A CA 1
ATOM 2559 C C . GLY A 1 333 ? -18.253 0.473 39.335 1.00 36.19 333 GLY A C 1
ATOM 2560 O O . GLY A 1 333 ? -18.295 -0.630 38.799 1.00 36.19 333 GLY A O 1
ATOM 2561 N N . ASP A 1 334 ? -18.235 0.671 40.654 1.00 36.53 334 ASP A N 1
ATOM 2562 C CA . ASP A 1 334 ? -18.279 -0.324 41.732 1.00 36.53 334 ASP A CA 1
ATOM 2563 C C . ASP A 1 334 ? -19.077 -1.606 41.441 1.00 36.53 334 ASP A C 1
ATOM 2565 O O . ASP A 1 334 ? -20.245 -1.573 41.052 1.00 36.53 334 ASP A O 1
ATOM 2569 N N . GLY A 1 335 ? -18.463 -2.749 41.758 1.00 31.52 335 GLY A N 1
ATOM 2570 C CA . GLY A 1 335 ? -19.143 -4.039 41.851 1.00 31.52 335 GLY A CA 1
ATOM 2571 C C . GLY A 1 335 ? -18.251 -5.198 41.429 1.00 31.52 335 GLY A C 1
ATOM 2572 O O . GLY A 1 335 ? -18.044 -5.436 40.243 1.00 31.52 335 GLY A O 1
ATOM 2573 N N . GLN A 1 336 ? -17.737 -5.940 42.412 1.00 36.47 336 GLN A N 1
ATOM 2574 C CA . GLN A 1 336 ? -17.073 -7.230 42.221 1.00 36.47 336 GLN A CA 1
ATOM 2575 C C . GLN A 1 336 ? -17.848 -8.119 41.238 1.00 36.47 336 GLN A C 1
ATOM 2577 O O . GLN A 1 336 ? -18.993 -8.485 41.497 1.00 36.47 336 GLN A O 1
ATOM 2582 N N . CYS A 1 337 ? -17.193 -8.553 40.161 1.00 28.47 337 CYS A N 1
ATOM 2583 C CA . CYS A 1 337 ? -17.523 -9.824 39.532 1.00 28.47 337 CYS A CA 1
ATOM 2584 C C . CYS A 1 337 ? -16.267 -10.500 38.991 1.00 28.47 337 CYS A C 1
ATOM 2586 O O . CYS A 1 337 ? -15.403 -9.890 38.366 1.00 28.47 337 CYS A O 1
ATOM 2588 N N . SER A 1 338 ? -16.185 -11.772 39.347 1.00 30.69 338 SER A N 1
ATOM 2589 C CA . SER A 1 338 ? -15.032 -12.650 39.347 1.00 30.69 338 SER A CA 1
ATOM 2590 C C . SER A 1 338 ? -14.369 -12.827 37.983 1.00 30.69 338 SER A C 1
ATOM 2592 O O . SER A 1 338 ? -15.027 -13.025 36.963 1.00 30.69 338 SER A O 1
ATOM 2594 N N . ASN A 1 339 ? -13.036 -12.855 38.011 1.00 36.12 339 ASN A N 1
ATOM 2595 C CA . ASN A 1 339 ? -12.190 -13.375 36.944 1.00 36.12 339 ASN A CA 1
ATOM 2596 C C . ASN A 1 339 ? -12.562 -14.835 36.652 1.00 36.12 339 ASN A C 1
ATOM 2598 O O . ASN A 1 339 ? -12.235 -15.712 37.447 1.00 36.12 339 ASN A O 1
ATOM 2602 N N . ASN A 1 340 ? -13.264 -15.071 35.545 1.00 35.06 340 ASN A N 1
ATOM 2603 C CA . ASN A 1 340 ? -13.163 -16.255 34.684 1.00 35.06 340 ASN A CA 1
ATOM 2604 C C . ASN A 1 340 ? -14.248 -16.165 33.605 1.00 35.06 340 ASN A C 1
ATOM 2606 O O . ASN A 1 340 ? -15.346 -16.684 33.779 1.00 35.06 340 ASN A O 1
ATOM 2610 N N . ILE A 1 341 ? -13.932 -15.533 32.472 1.00 32.50 341 ILE A N 1
ATOM 2611 C CA . ILE A 1 341 ? -14.604 -15.863 31.212 1.00 32.50 341 ILE A CA 1
ATOM 2612 C C . ILE A 1 341 ? -13.516 -16.243 30.216 1.00 32.50 341 ILE A C 1
ATOM 2614 O O . ILE A 1 341 ? -12.562 -15.511 29.955 1.00 32.50 341 ILE A O 1
ATOM 2618 N N . MET A 1 342 ? -13.644 -17.485 29.785 1.00 30.09 342 MET A N 1
ATOM 2619 C CA . MET A 1 342 ? -12.705 -18.304 29.049 1.00 30.09 342 MET A CA 1
ATOM 2620 C C . MET A 1 342 ? -12.532 -17.753 27.623 1.00 30.09 342 MET A C 1
ATOM 2622 O O . MET A 1 342 ? -13.508 -17.468 26.934 1.00 30.09 342 MET A O 1
ATOM 2626 N N . LEU A 1 343 ? -11.285 -17.668 27.149 1.00 33.62 343 LEU A N 1
ATOM 2627 C CA . LEU A 1 343 ? -10.890 -17.295 25.776 1.00 33.62 343 LEU A CA 1
ATOM 2628 C C . LEU A 1 343 ? -11.469 -18.208 24.665 1.00 33.62 343 LEU A C 1
ATOM 2630 O O . LEU A 1 343 ? -11.160 -18.017 23.492 1.00 33.62 343 LEU A O 1
ATOM 2634 N N . SER A 1 344 ? -12.308 -19.188 25.005 1.00 29.53 344 SER A N 1
ATOM 2635 C CA . SER A 1 344 ? -12.934 -20.137 24.081 1.00 29.53 344 SER A CA 1
ATOM 2636 C C . SER A 1 344 ? -14.279 -19.676 23.501 1.00 29.53 344 SER A C 1
ATOM 2638 O O . SER A 1 344 ? -14.718 -20.245 22.507 1.00 29.53 344 SER A O 1
ATOM 2640 N N . GLU A 1 345 ? -14.934 -18.648 24.055 1.00 26.11 345 GLU A N 1
ATOM 2641 C CA . GLU A 1 345 ? -16.281 -18.229 23.606 1.00 26.11 345 GLU A CA 1
ATOM 2642 C C . GLU A 1 345 ? -16.283 -17.128 22.524 1.00 26.11 345 GLU A C 1
ATOM 2644 O O . GLU A 1 345 ? -17.301 -16.879 21.882 1.00 26.11 345 GLU A O 1
ATOM 2649 N N . LEU A 1 346 ? -15.131 -16.519 22.215 1.00 33.22 346 LEU A N 1
ATOM 2650 C CA . LEU A 1 346 ? -15.012 -15.490 21.164 1.00 33.22 346 LEU A CA 1
ATOM 2651 C C . LEU A 1 346 ? -15.035 -16.047 19.725 1.00 33.22 346 LEU A C 1
ATOM 2653 O O . LEU A 1 346 ? -15.060 -15.272 18.771 1.00 33.22 346 LEU A O 1
ATOM 2657 N N . SER A 1 347 ? -15.069 -17.374 19.557 1.00 27.09 347 SER A N 1
ATOM 2658 C CA . SER A 1 347 ? -15.165 -18.042 18.249 1.00 27.09 347 SER A CA 1
ATOM 2659 C C . SER A 1 347 ? -16.600 -18.145 17.702 1.00 27.09 347 SER A C 1
ATOM 2661 O O . SER A 1 347 ? -16.771 -18.599 16.574 1.00 27.09 347 SER A O 1
ATOM 2663 N N . GLN A 1 348 ? -17.633 -17.759 18.463 1.00 26.72 348 GLN A N 1
ATOM 2664 C CA . GLN A 1 348 ? -19.038 -17.979 18.075 1.00 26.72 348 GLN A CA 1
ATOM 2665 C C . GLN A 1 348 ? -19.783 -16.738 17.546 1.00 26.72 348 GLN A C 1
ATOM 2667 O O . GLN A 1 348 ? -20.946 -16.851 17.171 1.00 26.72 348 GLN A O 1
ATOM 2672 N N . ALA A 1 349 ? -19.150 -15.562 17.465 1.00 26.05 349 ALA A N 1
ATOM 2673 C CA . ALA A 1 349 ? -19.863 -14.316 17.146 1.00 26.05 349 ALA A CA 1
ATOM 2674 C C . ALA A 1 349 ? -19.886 -13.898 15.658 1.00 26.05 349 ALA A C 1
ATOM 2676 O O . ALA A 1 349 ? -20.485 -12.873 15.344 1.00 26.05 349 ALA A O 1
ATOM 2677 N N . PHE A 1 350 ? -19.293 -14.660 14.732 1.00 26.84 350 PHE A N 1
ATOM 2678 C CA . PHE A 1 350 ? -19.349 -14.341 13.296 1.00 26.84 350 PHE A CA 1
ATOM 2679 C C . PHE A 1 350 ? -19.530 -15.612 12.457 1.00 26.84 350 PHE A C 1
ATOM 2681 O O . PHE A 1 350 ? -18.537 -16.243 12.095 1.00 26.84 350 PHE A O 1
ATOM 2688 N N . PRO A 1 351 ? -20.771 -16.032 12.153 1.00 24.16 351 PRO A N 1
ATOM 2689 C CA . PRO A 1 351 ? -20.986 -17.077 11.168 1.00 24.16 351 PRO A CA 1
ATOM 2690 C C . PRO A 1 351 ? -20.594 -16.555 9.782 1.00 24.16 351 PRO A C 1
ATOM 2692 O O . PRO A 1 351 ? -20.985 -15.458 9.380 1.00 24.16 351 PRO A O 1
ATOM 2695 N N . GLU A 1 352 ? -19.815 -17.364 9.070 1.00 29.55 352 GLU A N 1
ATOM 2696 C CA . GLU A 1 352 ? -19.495 -17.242 7.651 1.00 29.55 352 GLU A CA 1
ATOM 2697 C C . GLU A 1 352 ? -20.755 -16.899 6.836 1.00 29.55 352 GLU A C 1
ATOM 2699 O O . GLU A 1 352 ? -21.600 -17.756 6.584 1.00 29.55 352 GLU A O 1
ATOM 2704 N N . GLN A 1 353 ? -20.904 -15.645 6.406 1.00 23.67 353 GLN A N 1
ATOM 2705 C CA . GLN A 1 353 ? -21.894 -15.287 5.391 1.00 23.67 353 GLN A CA 1
ATOM 2706 C C . GLN A 1 353 ? -21.196 -15.147 4.045 1.00 23.67 353 GLN A C 1
ATOM 2708 O O . GLN A 1 353 ? -20.763 -14.080 3.618 1.00 23.67 353 GLN A O 1
ATOM 2713 N N . VAL A 1 354 ? -21.097 -16.302 3.391 1.00 23.50 354 VAL A N 1
ATOM 2714 C CA . VAL A 1 354 ? -20.967 -16.444 1.946 1.00 23.50 354 VAL A CA 1
ATOM 2715 C C . VAL A 1 354 ? -22.160 -15.738 1.302 1.00 23.50 354 VAL A C 1
ATOM 2717 O O . VAL A 1 354 ? -23.296 -16.184 1.447 1.00 23.50 354 VAL A O 1
ATOM 2720 N N . ILE A 1 355 ? -21.917 -14.648 0.577 1.00 21.88 355 ILE A N 1
ATOM 2721 C CA . ILE A 1 355 ? -22.909 -14.072 -0.333 1.00 21.88 355 ILE A CA 1
ATOM 2722 C C . ILE A 1 355 ? -22.293 -14.075 -1.730 1.00 21.88 355 ILE A C 1
ATOM 2724 O O . ILE A 1 355 ? -21.432 -13.265 -2.064 1.00 21.88 355 ILE A O 1
ATOM 2728 N N . ALA A 1 356 ? -22.709 -15.065 -2.517 1.00 19.80 356 ALA A N 1
ATOM 2729 C CA . ALA A 1 356 ? -22.384 -15.204 -3.925 1.00 19.80 356 ALA A CA 1
ATOM 2730 C C . ALA A 1 356 ? -23.237 -14.237 -4.757 1.00 19.80 356 ALA A C 1
ATOM 2732 O O . ALA A 1 356 ? -24.457 -14.214 -4.605 1.00 19.80 356 ALA A O 1
ATOM 2733 N N . PHE A 1 357 ? -22.619 -13.518 -5.695 1.00 21.44 357 PHE A N 1
ATOM 2734 C CA . PHE A 1 357 ? -23.343 -12.881 -6.792 1.00 21.44 357 PHE A CA 1
ATOM 2735 C C . PHE A 1 357 ? -22.711 -13.247 -8.134 1.00 21.44 357 PHE A C 1
ATOM 2737 O O . PHE A 1 357 ? -21.495 -13.242 -8.307 1.00 21.44 357 PHE A O 1
ATOM 2744 N N . ARG A 1 358 ? -23.591 -13.611 -9.065 1.00 22.02 358 ARG A N 1
ATOM 2745 C CA . ARG A 1 358 ? -23.333 -14.058 -10.433 1.00 22.02 358 ARG A CA 1
ATOM 2746 C C . ARG A 1 358 ? -23.843 -12.954 -11.353 1.00 22.02 358 ARG A C 1
ATOM 2748 O O . ARG A 1 358 ? -25.038 -12.690 -11.296 1.00 22.02 358 ARG A O 1
ATOM 2755 N N . PHE A 1 359 ? -22.999 -12.352 -12.191 1.00 22.92 359 PHE A N 1
ATOM 2756 C CA . PHE A 1 359 ? -23.464 -11.512 -13.303 1.00 22.92 359 PHE A CA 1
ATOM 2757 C C . PHE A 1 359 ? -22.586 -11.661 -14.552 1.00 22.92 359 PHE A C 1
ATOM 2759 O O . PHE A 1 359 ? -21.364 -11.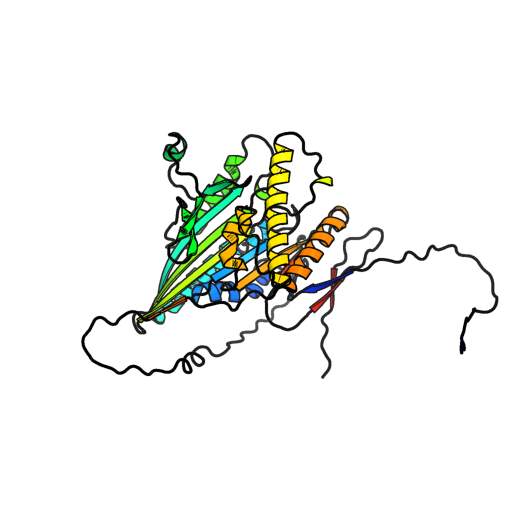770 -14.470 1.00 22.92 359 PHE A O 1
ATOM 2766 N N . GLU A 1 360 ? -23.281 -11.748 -15.688 1.00 21.25 360 GLU A N 1
ATOM 2767 C CA . GLU A 1 360 ? -22.809 -12.001 -17.054 1.00 21.25 360 GLU A CA 1
ATOM 2768 C C . GLU A 1 360 ? -22.105 -10.782 -17.692 1.00 21.25 360 GLU A C 1
ATOM 2770 O O . GLU A 1 360 ? -22.293 -9.655 -17.229 1.00 21.25 360 GLU A O 1
ATOM 2775 N N . PRO A 1 361 ? -21.287 -10.976 -18.750 1.00 25.64 361 PRO A N 1
ATOM 2776 C CA . PRO A 1 361 ? -20.326 -9.976 -19.202 1.00 25.64 361 PRO A CA 1
ATOM 2777 C C . PRO A 1 361 ? -20.870 -9.077 -20.321 1.00 25.64 361 PRO A C 1
ATOM 2779 O O . PRO A 1 361 ? -21.532 -9.555 -21.239 1.00 25.64 361 PRO A O 1
ATOM 2782 N N . LEU A 1 362 ? -20.473 -7.798 -20.327 1.00 24.75 362 LEU A N 1
ATOM 2783 C CA . LEU A 1 362 ? -20.580 -6.914 -21.498 1.00 24.75 362 LEU A CA 1
ATOM 2784 C C . LEU A 1 362 ? -19.334 -6.006 -21.653 1.00 24.75 362 LEU A C 1
ATOM 2786 O O . LEU A 1 362 ? -19.167 -5.011 -20.963 1.00 24.75 362 LEU A O 1
ATOM 2790 N N . ILE A 1 363 ? -18.462 -6.448 -22.567 1.00 27.20 363 ILE A N 1
ATOM 2791 C CA . ILE A 1 363 ? -17.693 -5.759 -23.634 1.00 27.20 363 ILE A CA 1
ATOM 2792 C C . ILE A 1 363 ? -16.909 -4.433 -23.367 1.00 27.20 363 ILE A C 1
ATOM 2794 O O . ILE A 1 363 ? -17.471 -3.354 -23.233 1.00 27.20 363 ILE A O 1
ATOM 2798 N N . SER A 1 364 ? -15.577 -4.581 -23.539 1.00 25.94 364 SER A N 1
ATOM 2799 C CA . SER A 1 364 ? -14.491 -3.732 -24.115 1.00 25.94 364 SER A CA 1
ATOM 2800 C C . SER A 1 364 ? -14.053 -2.371 -23.525 1.00 25.94 364 SER A C 1
ATOM 2802 O O . SER A 1 364 ? -14.727 -1.367 -23.731 1.00 25.94 364 SER A O 1
ATOM 2804 N N . ALA A 1 365 ? -12.812 -2.315 -22.992 1.00 23.06 365 ALA A N 1
ATOM 2805 C CA . ALA A 1 365 ? -11.623 -1.523 -23.430 1.00 23.06 365 ALA A CA 1
ATOM 2806 C C . ALA A 1 365 ? -10.539 -1.469 -22.296 1.00 23.06 365 ALA A C 1
ATOM 2808 O O . ALA A 1 365 ? -10.761 -2.045 -21.239 1.00 23.06 365 ALA A O 1
ATOM 2809 N N . PRO A 1 366 ? -9.340 -0.875 -22.494 1.00 28.92 366 PRO A N 1
ATOM 2810 C CA . PRO A 1 366 ? -8.041 -1.531 -22.687 1.00 28.92 366 PRO A CA 1
ATOM 2811 C C . PRO A 1 366 ? -7.164 -1.824 -21.433 1.00 28.92 366 PRO A C 1
ATOM 2813 O O . PRO A 1 366 ? -6.939 -0.970 -20.584 1.00 28.92 366 PRO A O 1
ATOM 2816 N N . LYS A 1 367 ? -6.562 -3.026 -21.466 1.00 36.16 367 LYS A N 1
ATOM 2817 C CA . LYS A 1 367 ? -5.163 -3.452 -21.190 1.00 36.16 367 LYS A CA 1
ATOM 2818 C C . LYS A 1 367 ? -4.424 -3.006 -19.907 1.00 36.16 367 LYS A C 1
ATOM 2820 O O . LYS A 1 367 ? -3.538 -2.168 -2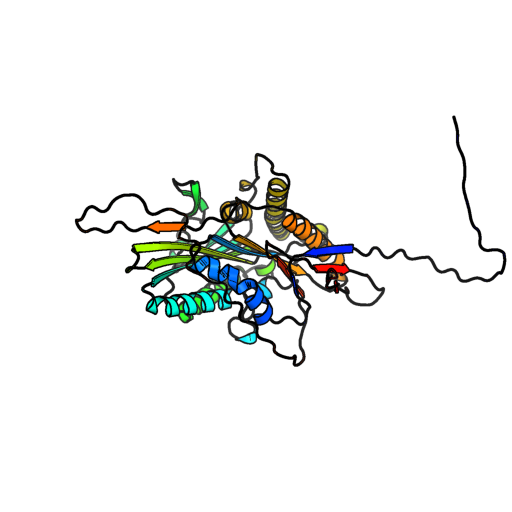0.011 1.00 36.16 367 LYS A O 1
ATOM 2825 N N . TYR A 1 368 ? -4.601 -3.736 -18.794 1.00 30.11 368 TYR A N 1
ATOM 2826 C CA . TYR A 1 368 ? -3.548 -4.046 -17.794 1.00 30.11 368 TYR A CA 1
ATOM 2827 C C . TYR A 1 368 ? -3.849 -5.401 -17.112 1.00 30.11 368 TYR A C 1
ATOM 2829 O O . TYR A 1 368 ? -5.009 -5.693 -16.844 1.00 30.11 368 TYR A O 1
ATOM 2837 N N . CYS A 1 369 ? -2.836 -6.243 -16.850 1.00 28.83 369 CYS A N 1
ATOM 2838 C CA . CYS A 1 369 ? -2.994 -7.545 -16.175 1.00 28.83 369 CYS A CA 1
ATOM 2839 C C . CYS A 1 369 ? -2.546 -7.436 -14.709 1.00 28.83 369 CYS A C 1
ATOM 2841 O O . CYS A 1 369 ? -1.463 -6.914 -14.417 1.00 28.83 369 CYS A O 1
ATOM 2843 N N . LEU A 1 370 ? -3.394 -7.905 -13.792 1.00 27.14 370 LEU A N 1
ATOM 2844 C CA . LEU A 1 370 ? -3.201 -7.803 -12.349 1.00 27.14 370 LEU A CA 1
ATOM 2845 C C . LEU A 1 370 ? -3.156 -9.196 -11.717 1.00 27.14 370 LEU A C 1
ATOM 2847 O O . LEU A 1 370 ? -3.951 -10.058 -12.054 1.00 27.14 370 LEU A O 1
ATOM 2851 N N . CYS A 1 371 ? -2.264 -9.446 -10.770 1.00 28.81 371 CYS A N 1
ATOM 2852 C CA . CYS A 1 371 ? -2.235 -10.701 -10.020 1.00 28.81 371 CYS A CA 1
ATOM 2853 C C . CYS A 1 371 ? -2.254 -10.373 -8.523 1.00 28.81 371 CYS A C 1
ATOM 2855 O O . CYS A 1 371 ? -1.442 -9.566 -8.073 1.00 28.81 371 CYS A O 1
ATOM 2857 N N . CYS A 1 372 ? -3.190 -10.941 -7.752 1.00 30.61 372 CYS A N 1
ATOM 2858 C CA . CYS A 1 372 ? -3.263 -10.718 -6.302 1.00 30.61 372 CYS A CA 1
ATOM 2859 C C . CYS A 1 372 ? -3.040 -12.011 -5.519 1.00 30.61 372 CYS A C 1
ATOM 2861 O O . CYS A 1 372 ? -3.434 -13.096 -5.934 1.00 30.61 372 CYS A O 1
ATOM 2863 N N . ILE A 1 373 ? -2.396 -11.853 -4.366 1.00 31.00 373 ILE A N 1
ATOM 2864 C CA . ILE A 1 373 ? -1.938 -12.912 -3.466 1.00 31.00 373 ILE A CA 1
ATOM 2865 C C . ILE A 1 373 ? -2.838 -12.939 -2.220 1.00 31.00 373 ILE A C 1
ATOM 2867 O O . ILE A 1 373 ? -2.877 -11.989 -1.442 1.00 31.00 373 ILE A O 1
ATOM 2871 N N . LYS A 1 374 ? -3.560 -14.029 -1.990 1.00 28.95 374 LYS A N 1
ATOM 2872 C CA . LYS A 1 374 ? -4.320 -14.269 -0.761 1.00 28.95 374 LYS A CA 1
ATOM 2873 C C . LYS A 1 374 ? -3.707 -15.463 -0.049 1.00 28.95 374 LYS A C 1
ATOM 2875 O O . LYS A 1 374 ? -3.832 -16.591 -0.498 1.00 28.95 374 LYS A O 1
ATOM 2880 N N . VAL A 1 375 ? -3.126 -15.215 1.119 1.00 27.84 375 VAL A N 1
ATOM 2881 C CA . VAL A 1 375 ? -2.669 -16.281 2.010 1.00 27.84 375 VAL A CA 1
ATOM 2882 C C . VAL A 1 375 ? -3.889 -17.087 2.498 1.00 27.84 375 VAL A C 1
ATOM 2884 O O . VAL A 1 375 ? -4.740 -16.537 3.198 1.00 27.84 375 VAL A O 1
ATOM 2887 N N . GLN A 1 376 ? -3.902 -18.382 2.138 1.00 27.89 376 GLN A N 1
ATOM 2888 C CA . GLN A 1 376 ? -4.803 -19.510 2.486 1.00 27.89 376 GLN A CA 1
ATOM 2889 C C . GLN A 1 376 ? -5.797 -19.997 1.385 1.00 27.89 376 GLN A C 1
ATOM 2891 O O . GLN A 1 376 ? -6.371 -19.182 0.671 1.00 27.89 376 GLN A O 1
ATOM 2896 N N . PRO A 1 377 ? -5.966 -21.341 1.239 1.00 34.53 377 PRO A N 1
ATOM 2897 C CA . PRO A 1 377 ? -6.111 -22.096 -0.034 1.00 34.53 377 PRO A CA 1
ATOM 2898 C C . PRO A 1 377 ? -7.534 -22.093 -0.651 1.00 34.53 377 PRO A C 1
ATOM 2900 O O . PRO A 1 377 ? -8.466 -21.754 0.081 1.00 34.53 377 PRO A O 1
ATOM 2903 N N . PRO A 1 378 ? -7.758 -22.529 -1.931 1.00 44.31 378 PRO A N 1
ATOM 2904 C CA . PRO A 1 378 ? -6.904 -23.343 -2.826 1.00 44.31 378 PRO A CA 1
ATOM 2905 C C . PRO A 1 378 ? -6.471 -22.705 -4.180 1.00 44.31 378 PRO A C 1
ATOM 2907 O O . PRO A 1 378 ? -6.874 -21.61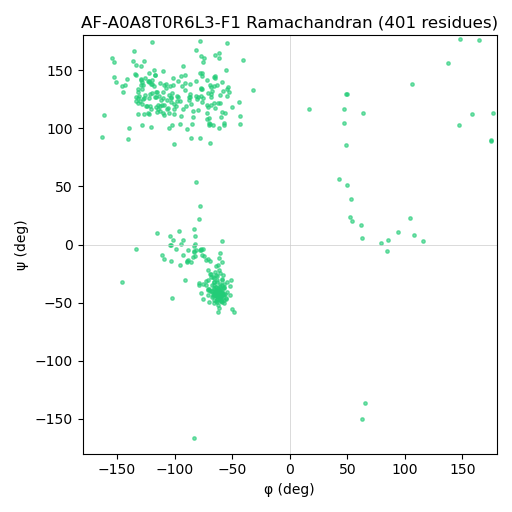1 -4.547 1.00 44.31 378 PRO A O 1
ATOM 2910 N N . THR A 1 379 ? -5.599 -23.445 -4.882 1.00 35.06 379 THR A N 1
ATOM 2911 C CA . THR A 1 379 ? -4.543 -23.070 -5.855 1.00 35.06 379 THR A CA 1
ATOM 2912 C C . THR A 1 379 ? -4.950 -23.006 -7.349 1.00 35.06 379 THR A C 1
ATOM 2914 O O . THR A 1 379 ? -5.684 -23.877 -7.811 1.00 35.06 379 THR A O 1
ATOM 2917 N N . LEU A 1 380 ? -4.363 -22.079 -8.135 1.00 36.59 380 LEU A N 1
ATOM 2918 C CA . LEU A 1 380 ? -4.444 -21.989 -9.614 1.00 36.59 380 LEU A CA 1
ATOM 2919 C C . LEU A 1 380 ? -3.057 -22.029 -10.295 1.00 36.59 380 LEU A C 1
ATOM 2921 O O . LEU A 1 380 ? -2.116 -21.407 -9.806 1.00 36.59 380 LEU A O 1
ATOM 2925 N N . VAL A 1 381 ? -2.928 -22.724 -11.438 1.00 29.75 381 VAL A N 1
ATOM 2926 C CA . VAL A 1 381 ? -1.663 -22.914 -12.190 1.00 29.75 381 VAL A CA 1
ATOM 2927 C C . VAL A 1 381 ? -1.637 -22.030 -13.445 1.00 29.75 381 VAL A C 1
ATOM 2929 O O . VAL A 1 381 ? -2.566 -22.083 -14.254 1.00 29.75 381 VAL A O 1
ATOM 2932 N N . LEU A 1 382 ? -0.560 -21.258 -13.645 1.00 36.56 382 LEU A N 1
ATOM 2933 C CA . LEU A 1 382 ? -0.303 -20.518 -14.888 1.00 36.56 382 LEU A CA 1
ATOM 2934 C C . LEU A 1 382 ? 0.716 -21.222 -15.776 1.00 36.56 382 LEU A C 1
ATOM 2936 O O . LEU A 1 382 ? 1.744 -21.711 -15.294 1.00 36.56 382 LEU A O 1
ATOM 2940 N N . SER A 1 383 ? 0.493 -21.155 -17.087 1.00 27.17 383 SER A N 1
ATOM 2941 C CA . SER A 1 383 ? 1.516 -21.426 -18.096 1.00 27.17 383 SER A CA 1
ATOM 2942 C C . SER A 1 383 ? 1.733 -20.174 -18.954 1.00 27.17 383 SER A C 1
ATOM 2944 O O . SER A 1 383 ? 0.776 -19.546 -19.402 1.00 27.17 383 SER A O 1
ATOM 2946 N N . ALA A 1 384 ? 2.990 -19.759 -19.130 1.00 30.12 384 ALA A N 1
ATOM 2947 C CA . ALA A 1 384 ? 3.356 -18.689 -20.055 1.00 30.12 384 ALA A CA 1
ATOM 2948 C C . ALA A 1 384 ? 4.107 -19.300 -21.241 1.00 30.12 384 ALA A C 1
ATOM 2950 O O . ALA A 1 384 ? 5.163 -19.916 -21.056 1.00 30.12 384 ALA A O 1
ATOM 2951 N N . SER A 1 385 ? 3.571 -19.135 -22.451 1.00 27.25 385 SER A N 1
ATOM 2952 C CA . SER A 1 385 ? 4.166 -19.636 -23.694 1.00 27.25 385 SER A CA 1
ATOM 2953 C C . SER A 1 385 ? 4.473 -18.481 -24.659 1.00 27.25 385 SER A C 1
ATOM 2955 O O . SER A 1 385 ? 3.714 -17.523 -24.783 1.00 27.25 385 SER A O 1
ATOM 2957 N N . PHE A 1 386 ? 5.637 -18.541 -25.319 1.00 31.61 386 PHE A N 1
ATOM 2958 C CA . PHE A 1 386 ? 6.105 -17.516 -26.261 1.00 31.61 386 PHE A CA 1
ATOM 2959 C C . PHE A 1 386 ? 5.833 -17.941 -27.701 1.00 31.61 386 PHE A C 1
ATOM 2961 O O . PHE A 1 386 ? 6.417 -18.925 -28.159 1.00 31.61 386 PHE A O 1
ATOM 2968 N N . TRP A 1 387 ? 5.027 -17.161 -28.424 1.00 30.73 387 TRP A N 1
ATOM 2969 C CA . TRP A 1 387 ? 4.833 -17.303 -29.868 1.00 30.73 387 TRP A CA 1
ATOM 2970 C C . TRP A 1 387 ? 5.660 -16.249 -30.620 1.00 30.73 387 TRP A C 1
ATOM 2972 O O . TRP A 1 387 ? 5.707 -15.090 -30.199 1.00 30.73 387 TRP A O 1
ATOM 2982 N N . PRO A 1 388 ? 6.336 -16.603 -31.726 1.00 28.50 388 PRO A N 1
ATOM 2983 C CA . PRO A 1 388 ? 7.061 -15.626 -32.514 1.00 28.50 388 PRO A CA 1
ATOM 2984 C C . PRO A 1 388 ? 6.030 -14.761 -33.247 1.00 28.50 388 PRO A C 1
ATOM 2986 O O . PRO A 1 388 ? 5.324 -15.251 -34.122 1.00 28.50 388 PRO A O 1
ATOM 2989 N N . HIS A 1 389 ? 5.969 -13.480 -32.871 1.00 33.97 389 HIS A N 1
ATOM 2990 C CA . HIS A 1 389 ? 5.147 -12.402 -33.452 1.00 33.97 389 HIS A CA 1
ATOM 2991 C C . HIS A 1 389 ? 3.772 -12.100 -32.834 1.00 33.97 389 HIS A C 1
ATOM 2993 O O . HIS A 1 389 ? 3.063 -11.249 -33.369 1.00 33.97 389 HIS A O 1
ATOM 2999 N N . THR A 1 390 ? 3.429 -12.649 -31.669 1.00 33.53 390 THR A N 1
ATOM 3000 C CA . THR A 1 390 ? 2.214 -12.254 -30.927 1.00 33.53 390 THR A CA 1
ATOM 3001 C C . THR A 1 390 ? 2.480 -12.094 -29.426 1.00 33.53 390 THR A C 1
ATOM 3003 O O . THR A 1 390 ? 3.491 -12.573 -28.923 1.00 33.53 390 THR A O 1
ATOM 3006 N N . GLU A 1 391 ? 1.611 -11.323 -28.761 1.00 32.91 391 GLU A N 1
ATOM 3007 C CA . GLU A 1 391 ? 1.626 -10.900 -27.345 1.00 32.91 391 GLU A CA 1
ATOM 3008 C C . GLU A 1 391 ? 2.052 -12.002 -26.337 1.00 32.91 391 GLU A C 1
ATOM 3010 O O . GLU A 1 391 ? 1.952 -13.195 -26.624 1.00 32.91 391 GLU A O 1
ATOM 3015 N N . LEU A 1 392 ? 2.512 -11.619 -25.131 1.00 35.31 392 LEU A N 1
ATOM 3016 C CA . LEU A 1 392 ? 2.695 -12.572 -24.024 1.00 35.31 392 LEU A CA 1
ATOM 3017 C C . LEU A 1 392 ? 1.340 -13.220 -23.700 1.00 35.31 392 LEU A C 1
ATOM 3019 O O . LEU A 1 392 ? 0.462 -12.564 -23.140 1.00 35.31 392 LEU A O 1
ATOM 3023 N N . MET A 1 393 ? 1.191 -14.506 -24.014 1.00 34.09 393 MET A N 1
ATOM 3024 C CA . MET A 1 393 ? 0.005 -15.275 -23.649 1.00 34.09 393 MET A CA 1
ATOM 3025 C C . MET A 1 393 ? 0.172 -15.792 -22.219 1.00 34.09 393 MET A C 1
ATOM 3027 O O . MET A 1 393 ? 1.022 -16.642 -21.940 1.00 34.09 393 MET A O 1
ATOM 3031 N N . ILE A 1 394 ? -0.616 -15.228 -21.303 1.00 42.44 394 ILE A N 1
ATOM 3032 C CA . ILE A 1 394 ? -0.780 -15.731 -19.937 1.00 42.44 394 ILE A CA 1
ATOM 3033 C C . ILE A 1 394 ? -2.027 -16.612 -19.957 1.00 42.44 394 ILE A C 1
ATOM 3035 O O . ILE A 1 394 ? -3.138 -16.091 -19.998 1.00 42.44 394 ILE A O 1
ATOM 3039 N N . GLU A 1 395 ? -1.848 -17.932 -19.952 1.00 35.66 395 GLU A N 1
ATOM 3040 C CA . GLU A 1 395 ? -2.966 -18.874 -19.878 1.00 35.66 395 GLU A CA 1
ATOM 3041 C C . GLU A 1 395 ? -3.200 -19.299 -18.423 1.00 35.66 395 GLU A C 1
ATOM 3043 O O . GLU A 1 395 ? -2.299 -19.802 -17.738 1.00 35.66 395 GLU A O 1
ATOM 3048 N N . THR A 1 396 ? -4.425 -19.071 -17.952 1.00 36.22 396 THR A N 1
ATOM 3049 C CA . THR A 1 396 ? -4.955 -19.521 -16.665 1.00 36.22 396 THR A CA 1
ATOM 3050 C C . THR A 1 396 ? -5.517 -20.933 -16.824 1.00 36.22 396 THR A C 1
ATOM 3052 O O . THR A 1 396 ? -6.334 -21.202 -17.700 1.00 36.22 396 THR A O 1
ATOM 3055 N N . THR A 1 397 ? -5.087 -21.867 -15.974 1.00 33.41 397 THR A N 1
ATOM 3056 C CA . THR A 1 397 ? -5.654 -23.225 -15.954 1.00 33.41 397 THR A CA 1
ATOM 3057 C C . THR A 1 397 ? -6.210 -23.525 -14.567 1.00 33.41 397 THR A C 1
ATOM 3059 O O . THR A 1 397 ? -5.461 -23.655 -13.596 1.00 33.41 397 THR A O 1
ATOM 3062 N N . GLU A 1 398 ? -7.538 -23.646 -14.470 1.00 30.94 398 GLU A N 1
ATOM 3063 C CA . GLU A 1 398 ? -8.222 -24.160 -13.281 1.00 30.94 398 GLU A CA 1
ATOM 3064 C C . GLU A 1 398 ? -7.991 -25.667 -13.153 1.00 30.94 398 GLU A C 1
ATOM 3066 O O . GLU A 1 398 ? -8.554 -26.469 -13.898 1.00 30.94 398 GLU A O 1
ATOM 3071 N N . PHE A 1 399 ? -7.179 -26.077 -12.177 1.00 28.19 399 PHE A N 1
ATOM 3072 C CA . PHE A 1 399 ? -7.047 -27.488 -11.830 1.00 28.19 399 PHE A CA 1
ATOM 3073 C C . PHE A 1 399 ? -8.156 -27.870 -10.841 1.00 28.19 399 PHE A C 1
ATOM 3075 O O . PHE A 1 399 ? -7.995 -27.766 -9.625 1.00 28.19 399 PHE A O 1
ATOM 3082 N N . ARG A 1 400 ? -9.299 -28.345 -11.349 1.00 26.42 400 ARG A N 1
ATOM 3083 C CA . ARG A 1 400 ? -10.252 -29.088 -10.511 1.00 26.42 400 ARG A CA 1
ATOM 3084 C C . ARG A 1 400 ? -9.628 -30.443 -10.189 1.00 26.42 400 ARG A C 1
ATOM 3086 O O . ARG A 1 400 ? -9.520 -31.292 -11.072 1.00 26.42 400 ARG A O 1
ATOM 3093 N N . ARG A 1 401 ? -9.203 -30.670 -8.940 1.00 28.20 401 ARG A N 1
ATOM 3094 C CA . ARG A 1 401 ? -8.951 -32.047 -8.490 1.00 28.20 401 ARG A CA 1
ATOM 3095 C C . ARG A 1 401 ? -10.276 -32.801 -8.561 1.00 28.20 401 ARG A C 1
ATOM 3097 O O . ARG A 1 401 ? -11.267 -32.354 -7.990 1.00 28.20 401 ARG A O 1
ATOM 3104 N N . GLY A 1 402 ? -10.270 -33.884 -9.333 1.00 31.62 402 GLY A N 1
ATOM 3105 C CA . GLY A 1 402 ? -11.388 -34.805 -9.459 1.00 31.62 402 GLY A CA 1
ATOM 3106 C C . GLY A 1 402 ? -11.837 -35.343 -8.101 1.00 31.62 402 GLY A C 1
ATOM 3107 O O . GLY A 1 402 ? -11.034 -35.431 -7.171 1.00 31.62 402 GLY A O 1
ATOM 3108 N N . SER A 1 403 ? -13.138 -35.631 -8.072 1.00 29.91 403 SER A N 1
ATOM 3109 C CA . SER A 1 403 ? -13.954 -3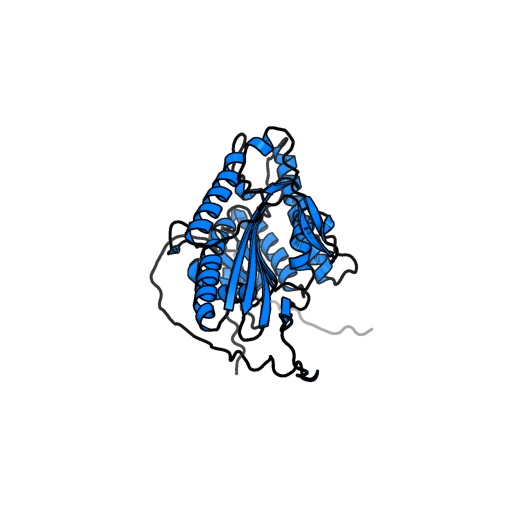6.304 -7.051 1.00 29.91 403 SER A CA 1
ATOM 3110 C C . SER A 1 403 ? -13.234 -37.278 -6.131 1.00 29.91 403 SER A C 1
ATOM 3112 O O . SER A 1 403 ? -12.511 -38.142 -6.683 1.00 29.91 403 SER A O 1
#

Radius of gyration: 25.26 Å; Cα contacts (8 Å, |Δi|>4): 672; chains: 1; bounding box: 57×84×90 Å

Nearest PDB structures (foldseek):
  3cob-assembly1_A  TM=8.959E-01  e=5.782E-28  unclassified
  4hna-assembly1_K  TM=8.975E-01  e=1.733E-25  Homo sapiens
  3j8y-assembly1_K  TM=8.944E-01  e=2.116E-24  Homo sapiens
  8ixd-assembly1_Y  TM=8.823E-01  e=2.116E-24  Homo sapiens
  5hnx-assembly1_K  TM=8.846E-01  e=1.492E-24  Drosophila melanogaster

Solvent-accessible surface area (backbone atoms only — not comparable to full-atom values): 23485 Å² total; per-residue (Å²): 137,91,85,80,88,86,84,90,85,78,88,81,87,82,92,80,91,76,98,65,85,82,78,81,72,82,60,55,70,56,66,50,51,39,77,41,58,53,83,59,46,45,58,58,58,39,61,77,49,43,63,56,53,50,39,13,75,71,2,20,37,25,30,39,36,27,41,29,40,65,87,12,40,36,58,47,52,38,43,37,43,76,90,40,84,74,43,24,9,46,55,58,50,46,49,53,50,52,54,53,52,49,58,61,38,39,82,75,44,34,47,72,50,39,33,39,35,42,37,35,42,42,73,82,36,57,41,64,36,60,65,87,61,70,66,46,64,71,73,76,65,49,65,72,46,43,84,40,66,48,100,85,67,48,82,42,62,44,79,55,52,72,42,80,52,88,45,73,69,59,46,56,49,50,53,51,46,26,54,50,48,68,47,66,73,60,83,79,77,78,76,53,75,45,57,26,29,37,41,38,36,39,41,35,41,36,39,24,73,86,78,31,38,33,29,46,12,30,37,38,46,32,34,50,32,37,67,62,66,69,90,77,53,92,55,62,71,71,55,33,56,45,52,50,37,45,50,44,34,54,48,31,40,52,48,29,50,50,25,52,48,67,67,47,95,70,62,57,31,80,69,23,61,60,26,47,68,40,36,67,43,65,70,17,43,18,48,63,31,55,32,44,21,37,46,56,46,70,94,34,42,69,54,34,52,51,42,50,56,51,50,50,50,53,71,66,35,78,64,44,73,59,45,70,42,68,48,77,56,83,76,89,68,94,75,94,76,77,96,79,82,67,92,76,64,80,76,73,84,71,80,88,77,86,79,88,84,86,83,86,90,84,86,90,85,91,81,52,34,44,29,44,45,56,94,76,88,78,72,38,46,36,46,35,50,83,54,96,92,55,64,60,45,76,45,83,43,84,68,77,80,77,133

Foldseek 3Di:
DDDDDDDDDDDDDDDDDDDDDPPPFDKDKFWFFFWFDFPDFQVNVQVVCLVLLVVLQLFFEAEEEEAFAPPLQLCQQQAFPLVDPRSGHNPLVSVVSSVVVQVVCVVVQKHKWKKKWKWKQFLLFIDTLQDPDPVCVVVVNQDGWDWDADPVRDIDTPSTDIDTDDDSVVVVVSVVSSVVSLVVVVPPDDDSLQQMKMKMKMWMWMAGPVQLKIHIGIYIRMRAHGQDDPVPDPDDDVRSSSVVSSNQLVVLVLQQLLCQLVVPPDRPQVSGPNSVNCCVVQVAQHHYKYKYGAAQAPVRVVRRVVSSVSVSSNLSGDGHDHDTDMDRHDPPDDDDDDPDDDPPPVVPDDDDDDDDDDDDDDDDDDDHIMTMHDPDDDIWMWIWTDDPPDTTDIDTDDDDDDD

Sequence (403 aa):
MSNESGAVSYPNSGENIGMGIKLMHNAYSFTFDKVFEHSASQEHVFIEISQLVQSALDGYKVCIFAYGQTGSGKTYTMMGNPELDDQKGMIPRSLEQIFQASQALNSQGWKYKIQASMLEIYNETLRDLLVMNRMAAQDGTSSKCSIKHDDSGNIQVSNLTVVDVTSISQFSLLLRQAARRRSVGRTHMNEESRRSHCVYTLRIFGVNKGTAQQVHGVLNLIDLAGSQCLNKSRATGERLKETEAINTSLSSLNAVILSIARKEKHVPFRNSMLTSLLEPCLGGDSKTLMILNLSPEVSSTEESLCSLRVAARVNSCEIGIPRRETQLGSKDGDGQCSNNIMLSELSQAFPEQVIAFRFEPLISAPKYCLCCIKVQPPTLVLSASFWPHTELMIETTEFRRGS